Protein AF-G8X4D9-F1 (afdb_monomer)

Organism: Flavobacterium columnare (strain ATCC 49512 / CIP 103533 / TG 44/87) (NCBI:txid1041826)

Solvent-accessible surface area (backbone atoms only — not comparable to full-atom values): 33228 Å² total; per-residue (Å²): 127,80,51,79,48,55,56,50,49,41,51,56,44,56,56,68,74,47,64,90,40,30,32,43,55,50,49,54,48,53,64,65,46,49,64,56,32,54,49,46,54,51,57,42,39,74,77,38,59,77,76,52,28,43,53,50,36,52,48,52,40,48,53,45,46,64,38,46,63,86,60,85,74,56,73,72,65,49,48,58,52,31,63,73,56,76,49,58,70,64,50,66,76,74,48,87,43,83,87,39,80,55,37,66,52,29,59,40,62,56,58,81,54,71,83,59,95,54,65,64,60,54,50,50,43,48,54,54,23,43,55,50,31,45,46,49,33,50,54,60,40,47,59,51,38,54,54,36,57,75,67,42,81,88,73,90,75,93,74,85,84,78,91,76,84,84,89,76,92,74,91,43,52,58,56,55,44,44,50,62,40,41,43,90,62,49,68,82,82,38,27,32,51,54,50,48,54,55,48,55,54,25,51,60,48,37,60,49,52,51,53,56,51,49,71,75,32,72,91,58,38,51,60,52,38,51,47,57,39,51,59,56,71,70,41,75,47,46,88,78,35,48,72,78,65,38,41,70,55,32,63,72,60,70,48,57,72,65,37,56,78,71,59,63,37,73,92,39,84,51,40,74,30,35,66,39,51,44,86,81,40,64,84,97,36,73,66,26,58,47,15,48,53,51,21,51,37,46,35,35,29,47,42,33,54,53,50,52,50,50,41,51,49,40,60,69,68,40,80,90,80,80,86,86,82,94,76,92,76,92,72,87,81,76,83,75,84,55,67,41,53,52,50,33,46,47,51,41,51,50,70,71,50,44,76,81,36,24,39,53,52,48,43,57,68,37,38,53,46,27,52,56,48,26,54,51,49,53,54,52,37,55,71,73,42,56,79,88,46,38,61,60,49,49,49,51,54,49,49,57,49,62,69,32,84,25,49,80,56,61,93,67,72,55,48,73,55,35,65,72,69,68,42,88,91,50,65,86,93,33,68,88,40,66,70,60,37,49,50,36,61,41,53,58,76,48,94,81,62,52,73,71,56,31,54,53,34,44,56,52,31,49,53,51,45,42,49,49,29,20,53,56,48,49,54,48,47,55,52,48,49,60,50,47,59,58,48,51,59,58,61,70,45,76,80,57,93,80,74,69,105,59,78,50,70,53,36,48,49,52,45,42,47,76,72,42,54,56,75,30,88,87,42,52,86,51,56,59,71,57,51,14,50,56,52,20,72,72,72,77,49,62,36,70,62,38,29,56,38,57,61,55,72,74,53,54,83,94,68,62,51,71,71,58,49,53,40,49,55,53,44,52,54,56,55,63,74,73,111

Secondary structure (DSSP, 8-state):
---HHHHHHHHHHT---BTTB-HHHHHHHHHHHHHHHHHHHHHHHHTS-HHHHHHHHHHHHHHHHHHTTT----HHHHHHHHHHTT--HHHHHHS-GGGSTTHHHHT--GGGGTT-S-HHHHHHHHHHHHHHHHHHHHHHHHHHHHHHHHTS---S---PPPP---------HHHHHHHHHH-TTGGGTS-HHHHHHHHHHHHHHHHHHHHHHHHH-STTHHHHHHHHHHHHHTS-S-TT--GGGTHHHHHHHT--HHHHHTTTTTTSTTHHHHTS-GGGSPTT-HHHHHHHHHHHHHHHHHHHHHHHHHHHHHHHHS-SS----------PPPPPP-HHHHHHHHHTT-GGGGGTS-HHHIIIIIIIHHHHHHHHHHHHHHHHS-HHHHHHHHHHHHHHHHTSTTTT--TTTTHHHHHHHT-TTS-TT-TTSHHHHHHHTS-TT-TT--HHHHHHHHHHHHHHHHHHHHHHHHHHHHHHHHHHHHHHHHHHGGGS----SS--HHHHHHHHHHTTSTTSTTTTTS-HHHHHHHHHHHH---HHHHHHHHHHHT--GGG--HHHHHHHHHHHHHHHTT-

Sequence (579 aa):
MIRDILDKYCVLLKKEVFEDFSSYALLVELKHYLPSLKSEILLNCLSYENNKKEEYLKYVINEITNSTFDINYSENNLKKWLVKYDISLDKILNDHITHEAIYNKLNADYNKYDGFENGLEKQLLFNIQDEFNKYFSKIYANYVIDFCISNIPLKNSKIESLDISENNYKDTYFDKFCEIIDDYTILKKSTAIGVMVDLEDCIKRIKSETLLELQNKGDNRNDYLDYLINEIEKQDYSKNADVSYIQKWLDEYKITIEEIFNRDYRNNSIEAVIDRHYNDMDAFSPEKDKALLVQTDFYQYICKHYADELIAYFNSKKDKKQANSITKIQEPMKPFKDEYLNAFCKEISNERDIYQSTFIQCYDFGIRNFTEKLKSEINENILILPSEKISHYIDFVEDKIKETPYFSVPSNSLNKWIDKYNLQDLEFPYLGNKELKQLISMSINFHHLTEEDRELMEDIQIDFYCYAAMIEANKMIDFLQTKKSKSSIMTENSKEEESTSQLSVNQVIILLDRLGLFSSTMLENLPNTKKAKLISQIIGKNDKNIKTAIEKLELKPNEIKPNHQKDIDKIERILNNLE

Foldseek 3Di:
DDCPLLVVLLVLLLDADDQPAFLLNSLVVLVVSLVVVLLVLLVVLVVDDLVVNLVSLVVSLVSLCVSLVPLDADPVLLVVVCVVQVHDPCCSNPHDCVVGPCCCLRVPRLVVPPPDPDPPVSVVSSSNRRNSNSVSSVVSSVVSNVSSVVVRPDDDDDDDDDDDDDDDDDDALLNVLLCLQQPPCVLVPAFLLRSLVSLVVSLSRCLSVLVVVLVVDDPCNLVVLVVSLVSLVPGDFDLPLEVVLLVVVCVVQVHDPVCVNVVVCVVGPCCQQRHDRLVVDDPPDPSSVSSVSNRSSSNSHSSNVSSVVSNVSSVVSDDDDDDDDDDDDDDDDDDQDCPLLVQLLCLLQCLVCLQVAFLVCSLPVRNVVSLVVVLVSLVVRCVRDDLVCNLVVLVVSLVSLCPRPLQPPDPCLCVVVCVVQVQPPADPVSCVRPVSVPLRHDRLVPPPDDPVSSVVSSVSSSSSSSNSSNVSSVVVNVSSVVVVVVSVVVVVCPPPDDDDPDQDLLLVLLLCVVVCVCVDPVRVPDDLLVVLVVVCVVRVDDSVVNSVSNVLVVDDPVRQDPVSVVSNVVNVVVVVVVD

Nearest PDB structures (foldseek):
  5odw-assembly1_C  TM=4.490E-01  e=4.024E+00  Pseudomonas aeruginosa PAO1
  8tn1-assembly1_B  TM=3.073E-01  e=7.566E+00  synthetic construct

Radius of gyration: 34.18 Å; Cα contacts (8 Å, |Δi|>4): 487; chains: 1; bounding box: 115×63×81 Å

pLDDT: mean 79.02, std 16.39, range [23.53, 96.31]

Structure (mmCIF, N/CA/C/O backbone):
data_AF-G8X4D9-F1
#
_entry.id   AF-G8X4D9-F1
#
loop_
_atom_site.group_PDB
_atom_site.id
_atom_site.type_symbol
_atom_site.label_atom_id
_atom_site.label_alt_id
_atom_site.label_comp_id
_atom_site.label_asym_id
_atom_site.label_entity_id
_atom_site.label_seq_id
_atom_site.pdbx_PDB_ins_code
_atom_site.Cartn_x
_atom_site.Cartn_y
_atom_site.Cartn_z
_atom_site.occupancy
_atom_site.B_iso_or_equiv
_atom_site.auth_seq_id
_atom_site.auth_comp_id
_atom_site.auth_asym_id
_atom_site.auth_atom_id
_atom_site.pdbx_PDB_model_num
ATOM 1 N N . MET A 1 1 ? 13.978 -8.237 30.550 1.00 60.50 1 MET A N 1
ATOM 2 C CA . MET A 1 1 ? 14.121 -6.964 29.825 1.00 60.50 1 MET A CA 1
ATOM 3 C C . MET A 1 1 ? 15.183 -7.167 28.766 1.00 60.50 1 MET A C 1
ATOM 5 O O . MET A 1 1 ? 16.308 -7.488 29.129 1.00 60.50 1 MET A O 1
ATOM 9 N N . ILE A 1 2 ? 14.803 -7.086 27.497 1.00 63.91 2 ILE A N 1
ATOM 10 C CA . ILE A 1 2 ? 15.726 -7.088 26.356 1.00 63.91 2 ILE A CA 1
ATOM 11 C C . ILE A 1 2 ? 16.409 -5.711 26.331 1.00 63.91 2 ILE A C 1
ATOM 13 O O . ILE A 1 2 ? 15.728 -4.716 26.568 1.00 63.91 2 ILE A O 1
ATOM 17 N N . ARG A 1 3 ? 17.730 -5.644 26.143 1.00 76.31 3 ARG A N 1
ATOM 18 C CA . ARG A 1 3 ? 18.509 -4.387 26.217 1.00 76.31 3 ARG A CA 1
ATOM 19 C C . ARG A 1 3 ? 19.491 -4.182 25.065 1.00 76.31 3 ARG A C 1
ATOM 21 O O . ARG A 1 3 ? 20.276 -3.234 25.080 1.00 76.31 3 ARG A O 1
ATOM 28 N N . ASP A 1 4 ? 19.504 -5.091 24.103 1.00 76.69 4 ASP A N 1
ATOM 29 C CA . ASP A 1 4 ? 20.605 -5.200 23.151 1.00 76.69 4 ASP A CA 1
ATOM 30 C C . ASP A 1 4 ? 20.712 -3.967 22.247 1.00 76.69 4 ASP A C 1
ATOM 32 O O . ASP A 1 4 ? 21.811 -3.606 21.821 1.00 76.69 4 ASP A O 1
ATOM 36 N N . ILE A 1 5 ? 19.588 -3.307 21.966 1.00 81.94 5 ILE A N 1
ATOM 37 C CA . ILE A 1 5 ? 19.528 -2.082 21.177 1.00 81.94 5 ILE A CA 1
ATOM 38 C C . ILE A 1 5 ? 19.622 -0.844 22.065 1.00 81.94 5 ILE A C 1
ATOM 40 O O . ILE A 1 5 ? 20.334 0.084 21.691 1.00 81.94 5 ILE A O 1
ATOM 44 N N . LEU A 1 6 ? 18.977 -0.814 23.238 1.00 82.75 6 LEU A N 1
ATOM 45 C CA . LEU A 1 6 ? 19.071 0.317 24.170 1.00 82.75 6 LEU A CA 1
ATOM 46 C C . LEU A 1 6 ? 20.516 0.592 24.581 1.00 82.75 6 LEU A C 1
ATOM 48 O O . LEU A 1 6 ? 20.961 1.737 24.522 1.00 82.75 6 LEU A O 1
ATOM 52 N N . ASP A 1 7 ? 21.268 -0.448 24.933 1.00 87.75 7 ASP A N 1
ATOM 53 C CA . ASP A 1 7 ? 22.649 -0.286 25.380 1.00 87.75 7 ASP A CA 1
ATOM 54 C C . ASP A 1 7 ? 23.544 0.207 24.233 1.00 87.75 7 ASP A C 1
ATOM 56 O O . ASP A 1 7 ? 24.325 1.144 24.414 1.00 87.75 7 ASP A O 1
ATOM 60 N N . LYS A 1 8 ? 23.375 -0.342 23.021 1.00 87.75 8 LYS A N 1
ATOM 61 C CA . LYS A 1 8 ? 24.087 0.125 21.818 1.00 87.75 8 LYS A CA 1
ATOM 62 C C . LYS A 1 8 ? 23.742 1.570 21.479 1.00 87.75 8 LYS A C 1
ATOM 64 O O . LYS A 1 8 ? 24.634 2.361 21.192 1.00 87.75 8 LYS A O 1
ATOM 69 N N . TYR A 1 9 ? 22.469 1.934 21.555 1.00 91.19 9 TYR A N 1
ATOM 70 C CA . TYR A 1 9 ? 22.019 3.286 21.259 1.00 91.19 9 TYR A CA 1
ATOM 71 C C . TYR A 1 9 ? 22.571 4.296 22.270 1.00 91.19 9 TYR A C 1
ATOM 73 O O . TYR A 1 9 ? 23.070 5.345 21.879 1.00 91.19 9 TYR A O 1
ATOM 81 N N . CYS A 1 10 ? 22.585 3.959 23.562 1.00 87.88 10 CYS A N 1
ATOM 82 C CA . CYS A 1 10 ? 23.223 4.778 24.595 1.00 87.88 10 CYS A CA 1
ATOM 83 C C . CYS A 1 10 ? 24.734 4.951 24.363 1.00 87.88 10 CYS A C 1
ATOM 85 O O . CYS A 1 10 ? 25.271 6.025 24.634 1.00 87.88 10 CYS A O 1
ATOM 87 N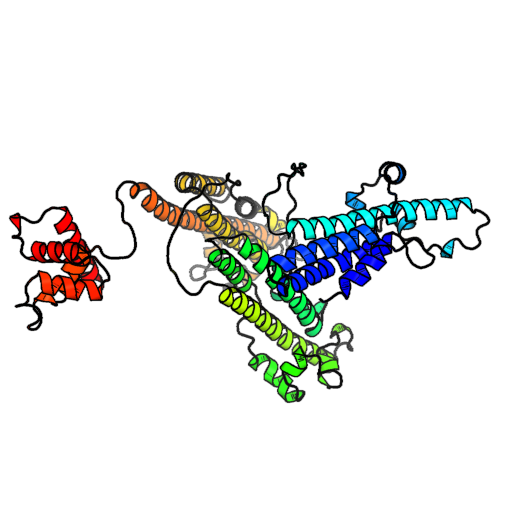 N . VAL A 1 11 ? 25.425 3.927 23.846 1.00 89.88 11 VAL A N 1
ATOM 88 C CA . VAL A 1 11 ? 26.837 4.040 23.436 1.00 89.88 11 VAL A CA 1
ATOM 89 C C . VAL A 1 11 ? 26.993 5.006 22.260 1.00 89.88 11 VAL A C 1
ATOM 91 O O . VAL A 1 11 ? 27.902 5.834 22.287 1.00 89.88 11 VAL A O 1
ATOM 94 N N . LEU A 1 12 ? 26.101 4.953 21.267 1.00 89.94 12 LEU A N 1
ATOM 95 C CA . LEU A 1 12 ? 26.119 5.875 20.126 1.00 89.94 12 LEU A CA 1
ATOM 96 C C . LEU A 1 12 ? 25.860 7.322 20.542 1.00 89.94 12 LEU A C 1
ATOM 98 O O . LEU A 1 12 ? 26.577 8.214 20.106 1.00 89.94 12 LEU A O 1
ATOM 102 N N . LEU A 1 13 ? 24.906 7.565 21.442 1.00 89.38 13 LEU A N 1
ATOM 103 C CA . LEU A 1 13 ? 24.616 8.911 21.949 1.00 89.38 13 LEU A CA 1
ATOM 104 C C . LEU A 1 13 ? 25.819 9.564 22.651 1.00 89.38 13 LEU A C 1
ATOM 106 O O . LEU A 1 13 ? 25.953 10.786 22.627 1.00 89.38 13 LEU A O 1
ATOM 110 N N . LYS A 1 14 ? 26.700 8.756 23.252 1.00 88.31 14 LYS A N 1
ATOM 111 C CA . LYS A 1 14 ? 27.938 9.198 23.919 1.00 88.31 14 LYS A CA 1
ATOM 112 C C . LYS A 1 14 ? 29.146 9.252 22.987 1.00 88.31 14 LYS A C 1
ATOM 114 O O . LYS A 1 14 ? 30.247 9.563 23.436 1.00 88.31 14 LYS A O 1
ATOM 119 N N . LYS A 1 15 ? 28.986 8.865 21.723 1.00 85.94 15 LYS A N 1
ATOM 120 C CA . LYS A 1 15 ? 30.105 8.684 20.808 1.00 85.94 15 LYS A CA 1
ATOM 121 C C . LYS A 1 15 ? 30.667 10.045 20.413 1.00 85.94 15 LYS A C 1
ATOM 123 O O . LYS A 1 15 ? 30.045 10.784 19.659 1.00 85.94 15 LYS A O 1
ATOM 128 N N . GLU A 1 16 ? 31.853 10.372 20.909 1.00 81.38 16 GLU A N 1
ATOM 129 C CA . GLU A 1 16 ? 32.563 11.577 20.475 1.00 81.38 16 GLU A CA 1
ATOM 130 C C . GLU A 1 16 ? 33.183 11.376 19.084 1.00 81.38 16 GLU A C 1
ATOM 132 O O . GLU A 1 16 ? 33.273 10.258 18.565 1.00 81.38 16 GLU A O 1
ATOM 137 N N . VAL A 1 17 ? 33.593 12.483 18.467 1.00 74.62 17 VAL A N 1
ATOM 138 C CA . VAL A 1 17 ? 34.297 12.464 17.184 1.00 74.62 17 VAL A CA 1
ATOM 139 C C . VAL A 1 17 ? 35.710 11.929 17.403 1.00 74.62 17 VAL A C 1
ATOM 141 O O . VAL A 1 17 ? 36.489 12.520 18.150 1.00 74.62 17 VAL A O 1
ATOM 144 N N . PHE A 1 18 ? 36.045 10.835 16.723 1.00 66.38 18 PHE A N 1
ATOM 145 C CA . PHE A 1 18 ? 37.364 10.203 16.775 1.00 66.38 18 PHE A CA 1
ATOM 146 C C . PHE A 1 18 ? 37.834 9.800 15.377 1.00 66.38 18 PHE A C 1
ATOM 148 O O . PHE A 1 18 ? 37.082 9.883 14.407 1.00 66.38 18 PHE A O 1
ATOM 155 N N . GLU A 1 19 ? 39.079 9.330 15.313 1.00 58.34 19 GLU A N 1
ATOM 156 C CA . GLU A 1 19 ? 39.813 8.902 14.115 1.00 58.34 19 GLU A CA 1
ATOM 157 C C . GLU A 1 19 ? 38.984 8.048 13.138 1.00 58.34 19 GLU A C 1
ATOM 159 O O . GLU A 1 19 ? 39.039 8.299 11.938 1.00 58.34 19 GLU A O 1
ATOM 164 N N . ASP A 1 20 ? 38.107 7.168 13.637 1.00 64.44 20 ASP A N 1
ATOM 165 C CA . ASP A 1 20 ? 37.333 6.232 12.804 1.00 64.44 20 ASP A CA 1
ATOM 166 C C . ASP A 1 20 ? 35.813 6.494 12.782 1.00 64.44 20 ASP A C 1
ATOM 168 O O . ASP A 1 20 ? 35.047 5.664 12.288 1.00 64.44 20 ASP A O 1
ATOM 172 N N . PHE A 1 21 ? 35.331 7.606 13.356 1.00 74.25 21 PHE A N 1
ATOM 173 C CA . PHE A 1 21 ? 33.888 7.840 13.499 1.00 74.25 21 PHE A CA 1
ATOM 174 C C . PHE A 1 21 ? 33.502 9.307 13.294 1.00 74.25 21 PHE A C 1
ATOM 176 O O . PHE A 1 21 ? 33.639 10.145 14.188 1.00 74.25 21 PHE A O 1
ATOM 183 N N . SER A 1 22 ? 32.998 9.600 12.093 1.00 85.81 22 SER A N 1
ATOM 184 C CA . SER A 1 22 ? 32.577 10.938 11.681 1.00 85.81 22 SER A CA 1
ATOM 185 C C . SER A 1 22 ? 31.175 11.283 12.196 1.00 85.81 22 SER A C 1
ATOM 187 O O . SER A 1 22 ? 30.351 10.408 12.478 1.00 85.81 22 SER A O 1
ATOM 189 N N . SER A 1 23 ? 30.849 12.573 12.267 1.00 87.62 23 SER A N 1
ATOM 190 C CA . SER A 1 23 ? 29.506 13.018 12.673 1.00 87.62 23 SER A CA 1
ATOM 191 C C . SER A 1 23 ? 28.412 12.552 11.717 1.00 87.62 23 SER A C 1
ATOM 193 O O . SER A 1 23 ? 27.280 12.330 12.140 1.00 87.62 23 SER A O 1
ATOM 195 N N . TYR A 1 24 ? 28.730 12.397 10.428 1.00 87.56 24 TYR A N 1
ATOM 196 C CA . TYR A 1 24 ? 27.785 11.841 9.464 1.00 87.56 24 TYR A CA 1
ATOM 197 C C . TYR A 1 24 ? 27.568 10.337 9.678 1.00 87.56 24 TYR A C 1
ATOM 199 O O . TYR A 1 24 ? 26.430 9.879 9.606 1.00 87.56 24 TYR A O 1
ATOM 207 N N . ALA A 1 25 ? 28.622 9.578 10.003 1.00 86.69 25 ALA A N 1
ATOM 208 C CA . ALA A 1 25 ? 28.491 8.165 10.362 1.00 86.69 25 ALA A CA 1
ATOM 209 C C . ALA A 1 25 ? 27.594 7.990 11.597 1.00 86.69 25 ALA A C 1
ATOM 211 O O . ALA A 1 25 ? 26.676 7.172 11.574 1.00 86.69 25 ALA A O 1
ATOM 212 N N . LEU A 1 26 ? 27.769 8.838 12.619 1.00 88.19 26 LEU A N 1
ATOM 213 C CA . LEU A 1 26 ? 26.878 8.857 13.777 1.00 88.19 26 LEU A CA 1
ATOM 214 C C . LEU A 1 26 ? 25.418 9.103 13.385 1.00 88.19 26 LEU A C 1
ATOM 216 O O . LEU A 1 26 ? 24.534 8.384 13.843 1.00 88.19 26 LEU A O 1
ATOM 220 N N . LEU A 1 27 ? 25.154 10.110 12.546 1.00 87.44 27 LEU A N 1
ATOM 221 C CA . LEU A 1 27 ? 23.799 10.419 12.087 1.00 87.44 27 LEU A CA 1
ATOM 222 C C . LEU A 1 27 ? 23.156 9.214 11.386 1.00 87.44 27 LEU A C 1
ATOM 224 O O . LEU A 1 27 ? 21.996 8.897 11.647 1.00 87.44 27 LEU A O 1
ATOM 228 N N . VAL A 1 28 ? 23.906 8.537 10.514 1.00 84.88 28 VAL A N 1
ATOM 229 C CA . VAL A 1 28 ? 23.440 7.339 9.800 1.00 84.88 28 VAL A CA 1
ATOM 230 C C . VAL A 1 28 ? 23.134 6.202 10.775 1.00 84.88 28 VAL A C 1
ATOM 232 O O . VAL A 1 28 ? 22.077 5.580 10.668 1.00 84.88 28 VAL A O 1
ATOM 235 N N . GLU A 1 29 ? 24.000 5.952 11.757 1.00 85.56 29 GLU A N 1
ATOM 236 C CA . GLU A 1 29 ? 23.767 4.899 12.747 1.00 85.56 29 GLU A CA 1
ATOM 237 C C . GLU A 1 29 ? 22.591 5.218 13.677 1.00 85.56 29 GLU A C 1
ATOM 239 O O . GLU A 1 29 ? 21.741 4.357 13.903 1.00 85.56 29 GLU A O 1
ATOM 244 N N . LEU A 1 30 ? 22.464 6.456 14.164 1.00 85.94 30 LEU A N 1
ATOM 245 C CA . LEU A 1 30 ? 21.318 6.872 14.980 1.00 85.94 30 LEU A CA 1
ATOM 246 C C . LEU A 1 30 ? 19.998 6.722 14.209 1.00 85.94 30 LEU A C 1
ATOM 248 O O . LEU A 1 30 ? 19.029 6.196 14.760 1.00 85.94 30 LEU A O 1
ATOM 252 N N . LYS A 1 31 ? 19.965 7.096 12.919 1.00 85.06 31 LYS A N 1
ATOM 253 C CA . LYS A 1 31 ? 18.821 6.839 12.023 1.00 85.06 31 LYS A CA 1
ATOM 254 C C . LYS A 1 31 ? 18.503 5.354 11.909 1.00 85.06 31 LYS A C 1
ATOM 256 O O . LYS A 1 31 ? 17.339 4.974 11.996 1.00 85.06 31 LYS A O 1
ATOM 261 N N . HIS A 1 32 ? 19.529 4.530 11.725 1.00 85.50 32 HIS A N 1
ATOM 262 C CA . HIS A 1 32 ? 19.382 3.092 11.550 1.00 85.50 32 HIS A CA 1
ATOM 263 C C . HIS A 1 32 ? 18.852 2.398 12.816 1.00 85.50 32 HIS A C 1
ATOM 265 O O . HIS A 1 32 ? 17.943 1.573 12.736 1.00 85.50 32 HIS A O 1
ATOM 271 N N . TYR A 1 33 ? 19.375 2.748 13.996 1.00 77.75 33 TYR A N 1
ATOM 272 C CA . TYR A 1 33 ? 19.021 2.079 15.251 1.00 77.75 33 TYR A CA 1
ATOM 273 C C . TYR A 1 33 ? 17.760 2.629 15.929 1.00 77.75 33 TYR A C 1
ATOM 275 O O . TYR A 1 33 ? 17.129 1.893 16.691 1.00 77.75 33 TYR A O 1
ATOM 283 N N . LEU A 1 34 ? 17.355 3.879 15.666 1.00 82.44 34 LEU A N 1
ATOM 284 C CA . LEU A 1 34 ? 16.193 4.502 16.317 1.00 82.44 34 LEU A CA 1
ATOM 285 C C . LEU A 1 34 ? 14.899 3.665 16.186 1.00 82.44 34 LEU A C 1
ATOM 287 O O . LEU A 1 34 ? 14.235 3.453 17.206 1.00 82.44 34 LEU A O 1
ATOM 291 N N . PRO A 1 35 ? 14.520 3.135 15.004 1.00 73.31 35 PRO A N 1
ATOM 292 C CA . PRO A 1 35 ? 13.323 2.302 14.883 1.00 73.31 35 PRO A CA 1
ATOM 293 C C . PRO A 1 35 ? 13.422 0.983 15.663 1.00 73.31 35 PRO A C 1
ATOM 295 O O . PRO A 1 35 ? 12.438 0.521 16.246 1.00 73.31 35 PRO A O 1
ATOM 298 N N . SER A 1 36 ? 14.604 0.368 15.686 1.00 72.44 36 SER A N 1
ATOM 299 C CA . SER A 1 36 ? 14.858 -0.876 16.421 1.00 72.44 36 SER A CA 1
ATOM 300 C C . SER A 1 36 ? 14.802 -0.653 17.934 1.00 72.44 36 SER A C 1
ATOM 302 O O . SER A 1 36 ? 14.239 -1.474 18.6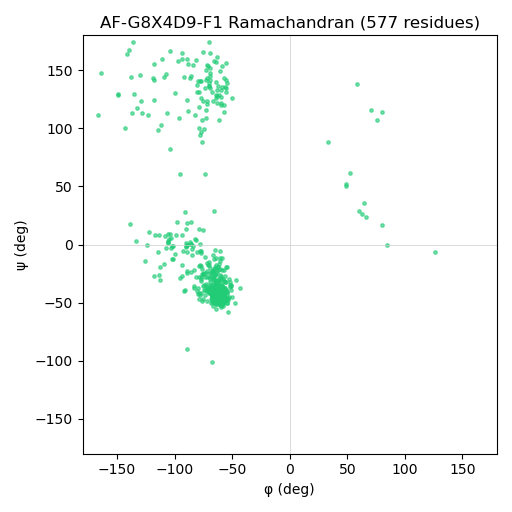55 1.00 72.44 36 SER A O 1
ATOM 304 N N . LEU A 1 37 ? 15.286 0.498 18.414 1.00 78.12 37 LEU A N 1
ATOM 305 C CA . LEU A 1 37 ? 15.193 0.878 19.822 1.00 78.12 37 LEU A CA 1
ATOM 306 C C . LEU A 1 37 ? 13.739 1.073 20.255 1.00 78.12 37 LEU A C 1
ATOM 308 O O . LEU A 1 37 ? 13.319 0.538 21.279 1.00 78.12 37 LEU A O 1
ATOM 312 N N . LYS A 1 38 ? 12.947 1.806 19.462 1.00 79.25 38 LYS A N 1
ATOM 313 C CA . LYS A 1 38 ? 11.512 1.985 19.735 1.00 79.25 38 LYS A CA 1
ATOM 314 C C . LYS A 1 38 ? 10.795 0.638 19.845 1.00 79.25 38 LYS A C 1
ATOM 316 O O . LYS A 1 38 ? 9.999 0.442 20.759 1.00 79.25 38 LYS A O 1
ATOM 321 N N . SER A 1 39 ? 11.142 -0.304 18.970 1.00 71.56 39 SER A N 1
ATOM 322 C CA . SER A 1 39 ? 10.597 -1.666 18.989 1.00 71.56 39 SER A CA 1
ATOM 323 C C . SER A 1 39 ? 10.989 -2.431 20.261 1.00 71.56 39 SER A C 1
ATOM 325 O O . SER A 1 39 ? 10.125 -3.019 20.909 1.00 71.56 39 SER A O 1
ATOM 327 N N . GLU A 1 40 ? 12.260 -2.379 20.675 1.00 78.50 40 GLU A N 1
ATOM 328 C CA . GLU A 1 40 ? 12.733 -3.001 21.923 1.00 78.50 40 GLU A CA 1
ATOM 329 C C . GLU A 1 40 ? 12.016 -2.441 23.164 1.00 78.50 40 GLU A C 1
ATOM 331 O O . GLU A 1 40 ? 11.576 -3.203 24.031 1.00 78.50 40 GLU A O 1
ATOM 336 N N . ILE A 1 41 ? 11.835 -1.118 23.230 1.00 76.75 41 ILE A N 1
ATOM 337 C CA . ILE A 1 41 ? 11.112 -0.447 24.320 1.00 76.75 41 ILE A CA 1
ATOM 338 C C . ILE A 1 41 ? 9.663 -0.948 24.393 1.00 76.75 41 ILE A C 1
ATOM 340 O O . ILE A 1 41 ? 9.179 -1.293 25.475 1.00 76.75 41 ILE A O 1
ATOM 344 N N . LEU A 1 42 ? 8.966 -1.040 23.258 1.00 77.62 42 LEU A N 1
ATOM 345 C CA . LEU A 1 42 ? 7.586 -1.530 23.219 1.00 77.62 42 LEU A CA 1
ATOM 346 C C . LEU A 1 42 ? 7.482 -3.007 23.610 1.00 77.62 42 LEU A C 1
ATOM 348 O O . LEU A 1 42 ? 6.605 -3.364 24.397 1.00 77.62 42 LEU A O 1
ATOM 352 N N . LEU A 1 43 ? 8.391 -3.858 23.129 1.00 66.94 43 LEU A N 1
ATOM 353 C CA . LEU A 1 43 ? 8.437 -5.278 23.494 1.00 66.94 43 LEU A CA 1
ATOM 354 C C . LEU A 1 43 ? 8.611 -5.471 25.003 1.00 66.94 43 LEU A C 1
ATOM 356 O O . LEU A 1 43 ? 7.907 -6.277 25.613 1.00 66.94 43 LEU A O 1
ATOM 360 N N . ASN A 1 44 ? 9.491 -4.692 25.631 1.00 69.69 44 ASN A N 1
ATOM 361 C CA . ASN A 1 44 ? 9.636 -4.710 27.082 1.00 69.69 44 ASN A CA 1
ATOM 362 C C . ASN A 1 44 ? 8.369 -4.215 27.787 1.00 69.69 44 ASN A C 1
ATOM 364 O O . ASN A 1 44 ? 7.935 -4.844 28.750 1.00 69.69 44 ASN A O 1
ATOM 368 N N . CYS A 1 45 ? 7.721 -3.157 27.289 1.00 70.31 45 CYS A N 1
ATOM 369 C CA . CYS A 1 45 ? 6.451 -2.676 27.840 1.00 70.31 45 CYS A CA 1
ATOM 370 C C . CYS A 1 45 ? 5.346 -3.744 27.814 1.00 70.31 45 CYS A C 1
ATOM 372 O O . CYS A 1 45 ? 4.557 -3.807 28.751 1.00 70.31 45 CYS A O 1
ATOM 374 N N . LEU A 1 46 ? 5.299 -4.593 26.780 1.00 61.62 46 LEU A N 1
ATOM 375 C CA . LEU A 1 46 ? 4.335 -5.699 26.675 1.00 61.62 46 LEU A CA 1
ATOM 376 C C . LEU A 1 46 ? 4.559 -6.798 27.728 1.00 61.62 46 LEU A C 1
ATOM 378 O O . LEU A 1 46 ? 3.630 -7.536 28.047 1.00 61.62 46 LEU A O 1
ATOM 382 N N . SER A 1 47 ? 5.772 -6.907 28.276 1.00 63.03 47 SER A N 1
ATOM 383 C CA . SER A 1 47 ? 6.123 -7.900 29.302 1.00 63.03 47 SER A CA 1
ATOM 384 C C . SER A 1 47 ? 5.786 -7.469 30.738 1.00 63.03 47 SER A C 1
ATOM 386 O O . SER A 1 47 ? 5.956 -8.255 31.673 1.00 63.03 47 SER A O 1
ATOM 388 N N . TYR A 1 48 ? 5.300 -6.238 30.928 1.00 59.66 48 TYR A N 1
ATOM 389 C CA . TYR A 1 48 ? 5.042 -5.638 32.236 1.00 59.66 48 TYR A CA 1
ATOM 390 C C . TYR A 1 48 ? 3.561 -5.282 32.434 1.00 59.66 48 TYR A C 1
ATOM 392 O O . TYR A 1 48 ? 2.885 -4.809 31.526 1.00 59.66 48 TYR A O 1
ATOM 400 N N . GLU A 1 49 ? 3.055 -5.457 33.659 1.00 56.31 49 GLU A N 1
ATOM 401 C CA . GLU A 1 49 ? 1.762 -4.895 34.078 1.00 56.31 49 GLU A CA 1
ATOM 402 C C . GLU A 1 49 ? 1.806 -3.350 34.065 1.00 56.31 49 GLU A C 1
ATOM 404 O O . GLU A 1 49 ? 2.877 -2.750 34.179 1.00 56.31 49 GLU A O 1
ATOM 409 N N . ASN A 1 50 ? 0.649 -2.683 33.952 1.00 57.25 50 ASN A N 1
ATOM 410 C CA . ASN A 1 50 ? 0.548 -1.228 33.715 1.00 57.25 50 ASN A CA 1
ATOM 411 C C . ASN A 1 50 ? 1.375 -0.346 34.674 1.00 57.25 50 ASN A C 1
ATOM 413 O O . ASN A 1 50 ? 1.918 0.672 34.256 1.00 57.25 50 ASN A O 1
ATOM 417 N N . ASN A 1 51 ? 1.493 -0.731 35.946 1.00 60.16 51 ASN A N 1
ATOM 418 C CA . ASN A 1 51 ? 2.306 -0.035 36.952 1.00 60.16 51 ASN A CA 1
ATOM 419 C C . ASN A 1 51 ? 3.822 -0.161 36.700 1.00 60.16 51 ASN A C 1
ATOM 421 O O . ASN A 1 51 ? 4.563 0.790 36.932 1.00 60.16 51 ASN A O 1
ATOM 425 N N . LYS A 1 52 ? 4.278 -1.306 36.188 1.00 67.62 52 LYS A N 1
ATOM 426 C CA . LYS A 1 52 ? 5.681 -1.579 35.847 1.00 67.62 52 LYS A CA 1
ATOM 427 C C . LYS A 1 52 ? 6.066 -1.050 34.460 1.00 67.62 52 LYS A C 1
ATOM 429 O O . LYS A 1 52 ? 7.239 -0.780 34.222 1.00 67.62 52 LYS A O 1
ATOM 434 N N . LYS A 1 53 ? 5.090 -0.844 33.564 1.00 74.94 53 LYS A N 1
ATOM 435 C CA . LYS A 1 53 ? 5.294 -0.181 32.262 1.00 74.94 53 LYS A CA 1
ATOM 436 C C . LYS A 1 53 ? 5.758 1.266 32.439 1.00 74.94 53 LYS A C 1
ATOM 438 O O . LYS A 1 53 ? 6.736 1.676 31.822 1.00 74.94 53 LYS A O 1
ATOM 443 N N . GLU A 1 54 ? 5.076 2.029 33.291 1.00 80.38 54 GLU A N 1
ATOM 444 C CA . GLU A 1 54 ? 5.450 3.419 33.580 1.00 80.38 54 GLU A CA 1
ATOM 445 C C . GLU A 1 54 ? 6.850 3.509 34.207 1.00 80.38 54 GLU A C 1
ATOM 447 O O . GLU A 1 54 ? 7.649 4.357 33.813 1.00 80.38 54 GLU A O 1
ATOM 452 N N . GLU A 1 55 ? 7.170 2.611 35.142 1.00 78.75 55 GLU A N 1
ATOM 453 C CA . GLU A 1 55 ? 8.494 2.530 35.768 1.00 78.75 55 GLU A CA 1
ATOM 454 C C . GLU A 1 55 ? 9.593 2.219 34.742 1.00 78.75 55 GLU A C 1
ATOM 456 O O . GLU A 1 55 ? 10.629 2.880 34.729 1.00 78.75 55 GLU A O 1
ATOM 461 N N . TYR A 1 56 ? 9.341 1.281 33.824 1.00 84.31 56 TYR A N 1
ATOM 462 C CA . TYR A 1 56 ? 10.271 0.952 32.747 1.00 84.31 56 TYR A CA 1
ATOM 463 C C . TYR A 1 56 ? 10.471 2.113 31.759 1.00 84.31 56 TYR A C 1
ATOM 465 O O . TYR A 1 56 ? 11.604 2.433 31.407 1.00 84.31 56 TYR A O 1
ATOM 473 N N . LEU A 1 57 ? 9.404 2.795 31.339 1.00 84.69 57 LEU A N 1
ATOM 474 C CA . LEU A 1 57 ? 9.524 3.950 30.442 1.00 84.69 57 LEU A CA 1
ATOM 475 C C . LEU A 1 57 ? 10.301 5.096 31.100 1.00 84.69 57 LEU A C 1
ATOM 477 O O . LEU A 1 57 ? 11.179 5.683 30.472 1.00 84.69 57 LEU A O 1
ATOM 481 N N . LYS A 1 58 ? 10.048 5.368 32.387 1.00 85.69 58 LYS A N 1
ATOM 482 C CA . LYS A 1 58 ? 10.843 6.327 33.171 1.00 85.69 58 LYS A CA 1
ATOM 483 C C . LYS A 1 58 ? 12.301 5.892 33.300 1.00 85.69 58 LYS A C 1
ATOM 485 O O . LYS A 1 58 ? 13.187 6.740 33.227 1.00 85.69 58 LYS A O 1
ATOM 490 N N . TYR A 1 59 ? 12.557 4.594 33.454 1.00 87.19 59 TYR A N 1
ATOM 491 C CA . TYR A 1 59 ? 13.908 4.043 33.460 1.00 87.19 59 TYR A CA 1
ATOM 492 C C . TYR A 1 59 ? 14.637 4.315 32.137 1.00 87.19 59 TYR A C 1
ATOM 494 O O . TYR A 1 59 ? 15.741 4.852 32.157 1.00 87.19 59 TYR A O 1
ATOM 502 N N . VAL A 1 60 ? 14.008 4.034 30.991 1.00 87.00 60 VAL A N 1
ATOM 503 C CA . VAL A 1 60 ? 14.598 4.306 29.669 1.00 87.00 60 VAL A CA 1
ATOM 504 C C . VAL A 1 60 ? 14.849 5.802 29.468 1.00 87.00 60 VAL A C 1
ATOM 506 O O . VAL A 1 60 ? 15.937 6.183 29.038 1.00 87.00 60 VAL A O 1
ATOM 509 N N . ILE A 1 61 ? 13.890 6.661 29.837 1.00 87.75 61 ILE A N 1
ATOM 510 C CA . ILE A 1 61 ? 14.064 8.123 29.801 1.00 87.75 61 ILE A CA 1
ATOM 511 C C . ILE A 1 61 ? 15.295 8.530 30.610 1.00 87.75 61 ILE A C 1
ATOM 513 O O . ILE A 1 61 ? 16.107 9.321 30.132 1.00 87.75 61 ILE A O 1
ATOM 517 N N . ASN A 1 62 ? 15.462 7.979 31.812 1.00 85.81 62 ASN A N 1
ATOM 518 C CA . ASN A 1 62 ? 16.605 8.273 32.664 1.00 85.81 62 ASN A CA 1
ATOM 519 C C . ASN A 1 62 ? 17.928 7.797 32.039 1.00 85.81 62 ASN A C 1
ATOM 521 O O . ASN A 1 62 ? 18.891 8.555 32.031 1.00 85.81 62 ASN A O 1
ATOM 525 N N . GLU A 1 63 ? 17.987 6.598 31.455 1.00 87.69 63 GLU A N 1
ATOM 526 C CA . GLU A 1 63 ? 19.193 6.084 30.778 1.00 87.69 63 GLU A CA 1
ATOM 527 C C . GLU A 1 63 ? 19.608 6.952 29.579 1.00 87.69 63 GLU A C 1
ATOM 529 O O . GLU A 1 63 ? 20.786 7.290 29.428 1.00 87.69 63 GLU A O 1
ATOM 534 N N . ILE A 1 64 ? 18.645 7.359 28.748 1.00 91.62 64 ILE A N 1
ATOM 535 C CA . ILE A 1 64 ? 18.883 8.231 27.587 1.00 91.62 64 ILE A CA 1
ATOM 536 C C . ILE A 1 64 ? 19.292 9.639 28.040 1.00 91.62 64 ILE A C 1
ATOM 538 O O . ILE A 1 64 ? 20.232 10.227 27.497 1.00 91.62 64 ILE A O 1
ATOM 542 N N . THR A 1 65 ? 18.639 10.165 29.080 1.00 87.38 65 THR A N 1
ATOM 543 C CA . THR A 1 65 ? 18.972 11.471 29.668 1.00 87.38 65 THR A CA 1
ATOM 544 C C . THR A 1 65 ? 20.382 11.459 30.249 1.00 87.38 65 THR A C 1
ATOM 546 O O . THR A 1 65 ? 21.179 12.332 29.920 1.00 87.38 65 THR A O 1
ATOM 549 N N . ASN A 1 66 ? 20.737 10.436 31.030 1.00 86.94 66 ASN A N 1
ATOM 550 C CA . ASN A 1 66 ? 22.084 10.267 31.579 1.00 86.94 66 ASN A CA 1
ATOM 551 C C . ASN A 1 66 ? 23.129 10.094 30.477 1.00 86.94 66 ASN A C 1
ATOM 553 O O . ASN A 1 66 ? 24.263 10.540 30.624 1.00 86.94 66 ASN A O 1
ATOM 557 N N . SER A 1 67 ? 22.753 9.482 29.352 1.00 85.00 67 SER A N 1
ATOM 558 C CA . SER A 1 67 ? 23.656 9.314 28.213 1.00 85.00 67 SER A CA 1
ATOM 559 C C . SER A 1 67 ? 23.944 10.601 27.450 1.00 85.00 67 SER A C 1
ATOM 561 O O . SER A 1 67 ? 24.921 10.653 26.713 1.00 85.00 67 SER A O 1
ATOM 563 N N . THR A 1 68 ? 23.141 11.643 27.656 1.00 85.00 68 THR A N 1
ATOM 564 C CA . THR A 1 68 ? 23.314 12.952 27.014 1.00 85.00 68 THR A CA 1
ATOM 565 C C . THR A 1 68 ? 23.463 14.099 28.012 1.00 85.00 68 THR A C 1
ATOM 567 O O . THR A 1 68 ? 23.412 15.264 27.617 1.00 85.00 68 THR A O 1
ATOM 570 N N . PHE A 1 69 ? 23.646 13.793 29.300 1.00 78.25 69 PHE A N 1
ATOM 571 C CA . PHE A 1 69 ? 23.668 14.785 30.376 1.00 78.25 69 PHE A CA 1
ATOM 572 C C . PHE A 1 69 ? 24.842 15.762 30.241 1.00 78.25 69 PHE A C 1
ATOM 574 O O . PHE A 1 69 ? 24.655 16.969 30.374 1.00 78.25 69 PHE A O 1
ATOM 581 N N . ASP A 1 70 ? 26.022 15.249 29.886 1.00 77.19 70 ASP A N 1
ATOM 582 C CA . ASP A 1 70 ? 27.244 16.047 29.730 1.00 77.19 70 ASP A CA 1
ATOM 583 C C . ASP A 1 70 ? 27.366 16.710 28.343 1.00 77.19 70 ASP A C 1
ATOM 585 O O . ASP A 1 70 ? 28.313 17.457 28.075 1.00 77.19 70 ASP A O 1
ATOM 589 N N . ILE A 1 71 ? 26.402 16.476 27.443 1.00 79.62 71 ILE A N 1
ATOM 590 C CA . ILE A 1 71 ? 26.399 17.072 26.104 1.00 79.62 71 ILE A CA 1
ATOM 591 C C . ILE A 1 71 ? 25.950 18.530 26.208 1.00 79.62 71 ILE A C 1
ATOM 593 O O . ILE A 1 71 ? 24.759 18.850 26.213 1.00 79.62 71 ILE A O 1
ATOM 597 N N . ASN A 1 72 ? 26.927 19.433 26.253 1.00 72.50 72 ASN A N 1
ATOM 598 C CA . ASN A 1 72 ? 26.681 20.865 26.176 1.00 72.50 72 ASN A CA 1
ATOM 599 C C . ASN A 1 72 ? 26.512 21.300 24.711 1.00 72.50 72 ASN A C 1
ATOM 601 O O . ASN A 1 72 ? 27.464 21.278 23.927 1.00 72.50 72 ASN A O 1
ATOM 605 N N . TYR A 1 73 ? 25.292 21.691 24.352 1.00 75.31 73 TYR A N 1
ATOM 606 C CA . TYR A 1 73 ? 24.891 22.054 22.997 1.00 75.31 73 TYR A CA 1
ATOM 607 C C . TYR A 1 73 ? 24.428 23.517 22.921 1.00 75.31 73 TYR A C 1
ATOM 609 O O . TYR A 1 73 ? 23.727 24.008 23.802 1.00 75.31 73 TYR A O 1
ATOM 617 N N . SER A 1 74 ? 24.784 24.203 21.830 1.00 74.06 74 SER A N 1
ATOM 618 C CA . SER A 1 74 ? 24.342 25.567 21.526 1.00 74.06 74 SER A CA 1
ATOM 619 C C . SER A 1 74 ? 23.875 25.654 20.076 1.00 74.06 74 SER A C 1
ATOM 621 O O . SER A 1 74 ? 24.677 25.505 19.151 1.00 74.06 74 SER A O 1
ATOM 623 N N . GLU A 1 75 ? 22.596 25.972 19.861 1.00 70.62 75 GLU A N 1
ATOM 624 C CA . GLU A 1 75 ? 22.051 26.223 18.517 1.00 70.62 75 GLU A CA 1
ATOM 625 C C . GLU A 1 75 ? 22.806 27.334 17.780 1.00 70.62 75 GLU A C 1
ATOM 627 O O . GLU A 1 75 ? 22.973 27.289 16.562 1.00 70.62 75 GLU A O 1
ATOM 632 N N . ASN A 1 76 ? 23.311 28.325 18.518 1.00 74.69 76 ASN A N 1
ATOM 633 C CA . ASN A 1 76 ? 24.065 29.438 17.945 1.00 74.69 76 ASN A CA 1
ATOM 634 C C . ASN A 1 76 ? 25.406 28.986 17.354 1.00 74.69 76 ASN A C 1
ATOM 636 O O . ASN A 1 76 ? 25.869 29.571 16.375 1.00 74.69 76 ASN A O 1
ATOM 640 N N . ASN A 1 77 ? 26.002 27.927 17.906 1.00 78.94 77 ASN A N 1
ATOM 641 C CA . ASN A 1 77 ? 27.232 27.358 17.369 1.00 78.94 77 ASN A CA 1
ATOM 642 C C . ASN A 1 77 ? 26.973 26.666 16.027 1.00 78.94 77 ASN A C 1
ATOM 644 O O . ASN A 1 77 ? 27.717 26.900 15.084 1.00 78.94 77 ASN A O 1
ATOM 648 N N . LEU A 1 78 ? 25.865 25.935 15.888 1.00 85.00 78 LEU A N 1
ATOM 649 C CA . LEU A 1 78 ? 25.480 25.333 14.609 1.00 85.00 78 LEU A CA 1
ATOM 650 C C . LEU A 1 78 ? 25.105 26.360 13.541 1.00 85.00 78 LEU A C 1
ATOM 652 O O . LEU A 1 78 ? 25.508 26.215 12.387 1.00 85.00 78 LEU A O 1
ATOM 656 N N . LYS A 1 79 ? 24.370 27.416 13.919 1.00 86.00 79 LYS A N 1
ATOM 657 C CA . LYS A 1 79 ? 23.905 28.459 12.985 1.00 86.00 79 LYS A CA 1
ATOM 658 C C . LYS A 1 79 ? 25.039 29.045 12.147 1.00 86.00 79 LYS A C 1
ATOM 660 O O . LYS A 1 79 ? 24.842 29.286 10.959 1.00 86.00 79 LYS A O 1
ATOM 665 N N . LYS A 1 80 ? 26.241 29.209 12.712 1.00 88.88 80 LYS A N 1
ATOM 666 C CA . LYS A 1 80 ? 27.399 29.727 11.962 1.00 88.88 80 LYS A CA 1
ATOM 667 C C . LYS A 1 80 ? 27.811 28.805 10.805 1.00 88.88 80 LYS A C 1
ATOM 669 O O . LYS A 1 80 ? 28.216 29.297 9.757 1.00 88.88 80 LYS A O 1
ATOM 674 N N . TRP A 1 81 ? 27.687 27.486 10.968 1.00 88.94 81 TRP A N 1
ATOM 675 C CA . TRP A 1 81 ? 28.018 26.512 9.927 1.00 88.94 81 TRP A CA 1
ATOM 676 C C . TRP A 1 81 ? 26.914 26.395 8.893 1.00 88.94 81 TRP A C 1
ATOM 678 O O . TRP A 1 81 ? 27.211 26.398 7.706 1.00 88.94 81 TRP A O 1
ATOM 688 N N . LEU A 1 82 ? 25.659 26.368 9.336 1.00 88.69 82 LEU A N 1
ATOM 689 C CA . LEU A 1 82 ? 24.497 26.344 8.447 1.00 88.69 82 LEU A CA 1
ATOM 690 C C . LEU A 1 82 ? 24.506 27.544 7.491 1.00 88.69 82 LEU A C 1
ATOM 692 O O . LEU A 1 82 ? 24.374 27.367 6.287 1.00 88.69 82 LEU A O 1
ATOM 696 N N . VAL A 1 83 ? 24.787 28.746 8.013 1.00 90.81 83 VAL A N 1
ATOM 697 C CA . VAL A 1 83 ? 24.950 29.964 7.199 1.00 90.81 83 VAL A CA 1
ATOM 698 C C . VAL A 1 83 ? 26.178 29.875 6.290 1.00 90.81 83 VAL A C 1
ATOM 700 O O . VAL A 1 83 ? 26.107 30.252 5.127 1.00 90.81 83 VAL A O 1
ATOM 703 N N . LYS A 1 84 ? 27.313 29.369 6.791 1.00 89.31 84 LYS A N 1
ATOM 704 C CA . LYS A 1 84 ? 28.548 29.252 5.996 1.00 89.31 84 LYS A CA 1
ATOM 705 C C . LYS A 1 84 ? 28.396 28.318 4.791 1.00 89.31 84 LYS A C 1
ATOM 707 O O . LYS A 1 84 ? 29.042 28.554 3.774 1.00 89.31 84 LYS A O 1
ATOM 712 N N . TYR A 1 85 ? 27.614 27.252 4.931 1.00 88.12 85 TYR A N 1
ATOM 713 C CA . TYR A 1 85 ? 27.423 26.229 3.901 1.00 88.12 85 TYR A CA 1
ATOM 714 C C . TYR A 1 85 ? 26.088 26.347 3.157 1.00 88.12 85 TYR A C 1
ATOM 716 O O . TYR A 1 85 ? 25.803 25.475 2.347 1.00 88.12 85 TYR A O 1
ATOM 724 N N . ASP A 1 86 ? 25.309 27.401 3.422 1.00 89.62 86 ASP A N 1
ATOM 725 C CA . ASP A 1 86 ? 23.997 27.662 2.815 1.00 89.62 86 ASP A CA 1
ATOM 726 C C . ASP A 1 86 ? 23.061 26.439 2.844 1.00 89.62 86 ASP A C 1
ATOM 728 O O . ASP A 1 86 ? 22.538 25.980 1.830 1.00 89.62 86 ASP A O 1
ATOM 732 N N . ILE A 1 87 ? 22.900 25.852 4.034 1.00 86.62 87 ILE A N 1
ATOM 733 C CA . ILE A 1 87 ? 22.144 24.611 4.223 1.00 86.62 87 ILE A CA 1
ATOM 734 C C . ILE A 1 87 ? 21.265 24.664 5.475 1.00 86.62 87 ILE A C 1
ATOM 736 O O . ILE A 1 87 ? 21.648 25.226 6.503 1.00 86.62 87 ILE A O 1
ATOM 740 N N . SER A 1 88 ? 20.078 24.056 5.404 1.00 87.62 88 SER A N 1
ATOM 741 C CA . SER A 1 88 ? 19.167 23.917 6.542 1.00 87.62 88 SER A CA 1
ATOM 742 C C . SER A 1 88 ? 19.450 22.644 7.349 1.00 87.62 88 SER A C 1
ATOM 744 O O . SER A 1 88 ? 19.969 21.654 6.834 1.00 87.62 88 SER A O 1
ATOM 746 N N . LEU A 1 89 ? 19.079 22.653 8.634 1.00 83.81 89 LEU A N 1
ATOM 747 C CA . LEU A 1 89 ? 19.151 21.449 9.472 1.00 83.81 89 LEU A CA 1
ATOM 748 C C . LEU A 1 89 ? 18.231 20.343 8.971 1.00 83.81 89 LEU A C 1
ATOM 750 O O . LEU A 1 89 ? 18.624 19.183 8.990 1.00 83.81 89 LEU A O 1
ATOM 754 N N . ASP A 1 90 ? 17.044 20.715 8.499 1.00 81.56 90 ASP A N 1
ATOM 755 C CA . ASP A 1 90 ? 16.060 19.785 7.952 1.00 81.56 90 ASP A CA 1
ATOM 756 C C . ASP A 1 90 ? 16.645 18.975 6.789 1.00 81.56 90 ASP A C 1
ATOM 758 O O . ASP A 1 90 ? 16.635 17.748 6.819 1.00 81.56 90 ASP A O 1
ATOM 762 N N . LYS A 1 91 ? 17.323 19.651 5.856 1.00 82.12 91 LYS A N 1
ATOM 763 C CA . LYS A 1 91 ? 18.019 19.011 4.736 1.00 82.12 91 LYS A CA 1
ATOM 764 C C . LYS A 1 91 ? 19.124 18.053 5.197 1.00 82.12 91 LYS A C 1
ATOM 766 O O . LYS A 1 91 ? 19.294 16.986 4.626 1.00 82.12 91 LYS A O 1
ATOM 771 N N . ILE A 1 92 ? 19.859 18.382 6.262 1.00 84.44 92 ILE A N 1
ATOM 772 C CA . ILE A 1 92 ? 20.883 17.484 6.835 1.00 84.44 92 ILE A CA 1
ATOM 773 C C . ILE A 1 92 ? 20.249 16.259 7.506 1.00 84.44 92 ILE A C 1
ATOM 775 O O . ILE A 1 92 ? 20.771 15.148 7.400 1.00 84.44 92 ILE A O 1
ATOM 779 N N . LEU A 1 93 ? 19.141 16.458 8.218 1.00 81.75 93 LEU A N 1
ATOM 780 C CA . LEU A 1 93 ? 18.465 15.406 8.968 1.00 81.75 93 LEU A CA 1
ATOM 781 C C . LEU A 1 93 ? 17.617 14.498 8.082 1.00 81.75 93 LEU A C 1
ATOM 783 O O . LEU A 1 93 ? 17.487 13.328 8.427 1.00 81.75 93 LEU A O 1
ATOM 787 N N . ASN A 1 94 ? 17.095 14.971 6.954 1.00 75.50 94 ASN A N 1
ATOM 788 C CA . ASN A 1 94 ? 16.101 14.237 6.171 1.00 75.50 94 ASN A CA 1
ATOM 789 C C . ASN A 1 94 ? 16.572 13.868 4.755 1.00 75.50 94 ASN A C 1
ATOM 791 O O . ASN A 1 94 ? 16.190 12.803 4.276 1.00 75.50 94 ASN A O 1
ATOM 795 N N . ASP A 1 95 ? 17.492 14.626 4.146 1.00 73.12 95 ASP A N 1
ATOM 796 C CA . ASP A 1 95 ? 17.908 14.400 2.754 1.00 73.12 95 ASP A CA 1
ATOM 797 C C . ASP A 1 95 ? 19.285 13.723 2.617 1.00 73.12 95 ASP A C 1
ATOM 799 O O . ASP A 1 95 ? 20.109 13.661 3.538 1.00 73.12 95 ASP A O 1
ATOM 803 N N . HIS A 1 96 ? 19.576 13.248 1.401 1.00 72.50 96 HIS A N 1
ATOM 804 C CA . HIS A 1 96 ? 20.911 12.812 0.996 1.00 72.50 96 HIS A CA 1
ATOM 805 C C . HIS A 1 96 ? 21.810 14.015 0.679 1.00 72.50 96 HIS A C 1
ATOM 807 O O . HIS A 1 96 ? 21.870 14.500 -0.448 1.00 72.50 96 HIS A O 1
ATOM 813 N N . ILE A 1 97 ? 22.578 14.469 1.670 1.00 81.12 97 ILE A N 1
ATOM 814 C CA . ILE A 1 97 ? 23.468 15.634 1.525 1.00 81.12 97 ILE A CA 1
ATOM 815 C C . ILE A 1 97 ? 24.791 15.349 0.795 1.00 81.12 97 ILE A C 1
ATOM 817 O O . ILE A 1 97 ? 25.693 16.178 0.836 1.00 81.12 97 ILE A O 1
ATOM 821 N N . THR A 1 98 ? 24.957 14.209 0.118 1.00 76.12 98 THR A N 1
ATOM 822 C CA . THR A 1 98 ? 26.240 13.787 -0.491 1.00 76.12 98 THR A CA 1
ATOM 823 C C . THR A 1 98 ? 26.802 14.768 -1.524 1.00 76.12 98 THR A C 1
ATOM 825 O O . THR A 1 98 ? 28.003 14.764 -1.784 1.00 76.12 98 THR A O 1
ATOM 828 N N . HIS A 1 99 ? 25.950 15.618 -2.102 1.00 76.44 99 HIS A N 1
ATOM 829 C CA . HIS A 1 99 ? 26.331 16.663 -3.057 1.00 76.44 99 HIS A CA 1
ATOM 830 C C . HIS A 1 99 ? 26.601 18.030 -2.405 1.00 76.44 99 HIS A C 1
ATOM 832 O O . HIS A 1 99 ? 27.050 18.954 -3.080 1.00 76.44 99 HIS A O 1
ATOM 838 N N . GLU A 1 100 ? 26.361 18.164 -1.101 1.00 84.38 100 GLU A N 1
ATOM 839 C CA . GLU A 1 100 ? 26.495 19.417 -0.365 1.00 84.38 100 GLU A CA 1
ATOM 840 C C . GLU A 1 100 ? 27.925 19.630 0.136 1.00 84.38 100 GLU A C 1
ATOM 842 O O . GLU A 1 100 ? 28.601 18.713 0.608 1.00 84.38 100 GLU A O 1
ATOM 847 N N . ALA A 1 101 ? 28.389 20.880 0.124 1.00 84.25 101 ALA A N 1
ATOM 848 C CA . ALA A 1 101 ? 29.746 21.215 0.561 1.00 84.25 101 ALA A CA 1
ATOM 849 C C . ALA A 1 101 ? 30.025 20.829 2.029 1.00 84.25 101 ALA A C 1
ATOM 851 O O . ALA A 1 101 ? 31.165 20.512 2.384 1.00 84.25 101 ALA A O 1
ATOM 852 N N . ILE A 1 102 ? 28.991 20.824 2.878 1.00 86.94 102 ILE A N 1
ATOM 853 C CA . ILE A 1 102 ? 29.103 20.447 4.291 1.00 86.94 102 ILE A CA 1
ATOM 854 C C . ILE A 1 102 ? 29.313 18.941 4.491 1.00 86.94 102 ILE A C 1
ATOM 856 O O . ILE A 1 102 ? 29.965 18.547 5.457 1.00 86.94 102 ILE A O 1
ATOM 860 N N . TYR A 1 103 ? 28.835 18.092 3.573 1.00 87.25 103 TYR A N 1
ATOM 861 C CA . TYR A 1 103 ? 28.974 16.637 3.683 1.00 87.25 103 TYR A CA 1
ATOM 862 C C . TYR A 1 103 ? 30.437 16.214 3.727 1.00 87.25 103 TYR A C 1
ATOM 864 O O . TYR A 1 103 ? 30.831 15.437 4.591 1.00 87.25 103 TYR A O 1
ATOM 872 N N . ASN A 1 104 ? 31.276 16.828 2.891 1.00 84.31 104 ASN A N 1
ATOM 873 C CA . ASN A 1 104 ? 32.718 16.585 2.901 1.00 84.31 104 ASN A CA 1
ATOM 874 C C . ASN A 1 104 ? 33.379 16.942 4.239 1.00 84.31 104 ASN A C 1
ATOM 876 O O . ASN A 1 104 ? 34.473 16.466 4.514 1.00 84.31 104 ASN A O 1
ATOM 880 N N . LYS A 1 105 ? 32.756 17.790 5.069 1.00 87.06 105 LYS A N 1
ATOM 881 C CA . LYS A 1 105 ? 33.234 18.097 6.424 1.00 87.06 105 LYS A CA 1
ATOM 882 C C . LYS A 1 105 ? 32.642 17.161 7.468 1.00 87.06 105 LYS A C 1
ATOM 884 O O . LYS A 1 105 ? 33.376 16.734 8.348 1.00 87.06 105 LYS A O 1
ATOM 889 N N . LEU A 1 106 ? 31.365 16.802 7.361 1.00 87.88 106 LEU A N 1
ATOM 890 C CA . LEU A 1 106 ? 30.707 15.894 8.308 1.00 87.88 106 LEU A CA 1
ATOM 891 C C . LEU A 1 106 ? 31.124 14.432 8.140 1.00 87.88 106 LEU A C 1
ATOM 893 O O . LEU A 1 106 ? 31.092 13.693 9.117 1.00 87.88 106 LEU A O 1
ATOM 897 N N . ASN A 1 107 ? 31.507 14.031 6.927 1.00 87.56 107 ASN A N 1
ATOM 898 C CA . ASN A 1 107 ? 31.930 12.675 6.582 1.00 87.56 107 ASN A CA 1
ATOM 899 C C . ASN A 1 107 ? 33.450 12.550 6.367 1.00 87.56 107 ASN A C 1
ATOM 901 O O . ASN A 1 107 ? 33.932 11.532 5.874 1.00 87.56 107 ASN A O 1
ATOM 905 N N . ALA A 1 108 ? 34.218 13.596 6.682 1.00 80.88 108 ALA A N 1
ATOM 906 C CA . ALA A 1 108 ? 35.668 13.529 6.579 1.00 80.88 108 ALA A CA 1
ATOM 907 C C . ALA A 1 108 ? 36.250 12.597 7.644 1.00 80.88 108 ALA A C 1
ATOM 909 O O . ALA A 1 108 ? 35.915 12.695 8.824 1.00 80.88 108 ALA A O 1
ATOM 910 N N . ASP A 1 109 ? 37.172 11.755 7.189 1.00 75.38 109 ASP A N 1
ATOM 911 C CA . ASP A 1 109 ? 38.056 10.955 8.025 1.00 75.38 109 ASP A CA 1
ATOM 912 C C . ASP A 1 109 ? 39.104 11.869 8.673 1.00 75.38 109 ASP A C 1
ATOM 914 O O . ASP A 1 109 ? 39.827 12.605 7.989 1.00 75.38 109 ASP A O 1
ATOM 918 N N . TYR A 1 110 ? 39.153 11.834 10.001 1.00 65.31 110 TYR A N 1
ATOM 919 C CA . TYR A 1 110 ? 40.026 12.670 10.810 1.00 65.31 110 TYR A CA 1
ATOM 920 C C . TYR A 1 110 ? 41.513 12.317 10.608 1.00 65.31 110 TYR A C 1
ATOM 922 O O . TYR A 1 110 ? 42.362 13.212 10.662 1.00 65.31 110 TYR A O 1
ATOM 930 N N . ASN A 1 111 ? 41.827 11.061 10.256 1.00 64.25 111 ASN A N 1
ATOM 931 C CA . ASN A 1 111 ? 43.189 10.569 10.009 1.00 64.25 111 ASN A CA 1
ATOM 932 C C . ASN A 1 111 ? 43.831 11.168 8.753 1.00 64.25 111 ASN A C 1
ATOM 934 O O . ASN A 1 111 ? 45.053 11.277 8.659 1.00 64.25 111 ASN A O 1
ATOM 938 N N . LYS A 1 112 ? 43.029 11.626 7.783 1.00 60.41 112 LYS A N 1
ATOM 939 C CA . LYS A 1 112 ? 43.545 12.258 6.552 1.00 60.41 112 LYS A CA 1
ATOM 940 C C . LYS A 1 112 ? 44.236 13.601 6.794 1.00 60.41 112 LYS A C 1
ATOM 942 O O . LYS A 1 112 ? 44.845 14.141 5.872 1.00 60.41 112 LYS A O 1
ATOM 947 N N . TYR A 1 113 ? 44.133 14.136 8.008 1.00 60.03 113 TYR A N 1
ATOM 948 C CA . TYR A 1 113 ? 44.749 15.394 8.415 1.00 60.03 113 TYR A CA 1
ATOM 949 C C . TYR A 1 113 ? 45.976 15.204 9.321 1.00 60.03 113 TYR A C 1
ATOM 951 O O . TYR A 1 113 ? 46.580 16.198 9.733 1.00 60.03 113 TYR A O 1
ATOM 959 N N . ASP A 1 114 ? 46.389 13.959 9.592 1.00 52.53 114 ASP A N 1
ATOM 960 C CA . ASP A 1 114 ? 47.665 13.672 10.247 1.00 52.53 114 ASP A CA 1
ATOM 961 C C . ASP A 1 114 ? 48.822 13.848 9.260 1.00 52.53 114 ASP A C 1
ATOM 963 O O . ASP A 1 114 ? 49.023 13.064 8.336 1.00 52.53 114 ASP A O 1
ATOM 967 N N . GLY A 1 115 ? 49.572 14.936 9.447 1.00 53.50 115 GLY A N 1
ATOM 968 C CA . GLY A 1 115 ? 50.740 15.283 8.632 1.00 53.50 115 GLY A CA 1
ATOM 969 C C . GLY A 1 115 ? 50.710 16.682 8.014 1.00 53.50 115 GLY A C 1
ATOM 970 O O . GLY A 1 115 ? 51.718 17.107 7.457 1.00 53.50 115 GLY A O 1
ATOM 971 N N . PHE A 1 116 ? 49.608 17.433 8.129 1.00 48.22 116 PHE A N 1
ATOM 972 C CA . PHE A 1 116 ? 49.596 18.839 7.718 1.00 48.22 116 PHE A CA 1
ATOM 973 C C . PHE A 1 116 ? 50.209 19.731 8.805 1.00 48.22 116 PHE A C 1
ATOM 975 O O . PHE A 1 116 ? 49.791 19.697 9.960 1.00 48.22 116 PHE A O 1
ATOM 982 N N . GLU A 1 117 ? 51.136 20.612 8.418 1.00 51.31 117 GLU A N 1
ATOM 983 C CA . GLU A 1 117 ? 51.702 21.674 9.271 1.00 51.31 117 GLU A CA 1
ATOM 984 C C . GLU A 1 117 ? 50.642 22.684 9.786 1.00 51.31 117 GLU A C 1
ATOM 986 O O . GLU A 1 117 ? 50.941 23.535 10.622 1.00 51.31 117 GLU A O 1
ATOM 991 N N . ASN A 1 118 ? 49.380 22.577 9.345 1.00 55.25 118 ASN A N 1
ATOM 992 C CA . ASN A 1 118 ? 48.277 23.470 9.702 1.00 55.25 118 ASN A CA 1
ATOM 993 C C . ASN A 1 118 ? 47.314 22.847 10.727 1.00 55.25 118 ASN A C 1
ATOM 995 O O . ASN A 1 118 ? 46.210 22.414 10.389 1.00 55.25 118 ASN A O 1
ATOM 999 N N . GLY A 1 119 ? 47.668 22.909 12.015 1.00 63.94 119 GLY A N 1
ATOM 1000 C CA . GLY A 1 119 ? 46.776 22.522 13.124 1.00 63.94 119 GLY A CA 1
ATOM 1001 C C . GLY A 1 119 ? 45.416 23.247 13.144 1.00 63.94 119 GLY A C 1
ATOM 1002 O O . GLY A 1 119 ? 44.454 22.744 13.721 1.00 63.94 119 GLY A O 1
ATOM 1003 N N . LEU A 1 120 ? 45.300 24.389 12.455 1.00 70.50 120 LEU A N 1
ATOM 1004 C CA . LEU A 1 120 ? 44.064 25.169 12.323 1.00 70.50 120 LEU A CA 1
ATOM 1005 C C . LEU A 1 120 ? 42.967 24.456 11.516 1.00 70.50 120 LEU A C 1
ATOM 1007 O O . LEU A 1 120 ? 41.797 24.550 11.879 1.00 70.50 120 LEU A O 1
ATOM 1011 N N . GLU A 1 121 ? 43.305 23.738 10.439 1.00 73.88 121 GLU A N 1
ATOM 1012 C CA . GLU A 1 121 ? 42.298 23.039 9.621 1.00 73.88 121 GLU A CA 1
ATOM 1013 C C . GLU A 1 121 ? 41.764 21.793 10.325 1.00 73.88 121 GLU A C 1
ATOM 1015 O O . GLU A 1 121 ? 40.556 21.546 10.305 1.00 73.88 121 GLU A O 1
ATOM 1020 N N . LYS A 1 122 ? 42.649 21.063 11.013 1.00 75.69 122 LYS A N 1
ATOM 1021 C CA . LYS A 1 122 ? 42.280 19.921 11.856 1.00 75.69 122 LYS A CA 1
ATOM 1022 C C . LYS A 1 122 ? 41.364 20.361 12.999 1.00 75.69 122 LYS A C 1
ATOM 1024 O O . LYS A 1 122 ? 40.321 19.754 13.224 1.00 75.69 122 LYS A O 1
ATOM 1029 N N . GLN A 1 123 ? 41.693 21.476 13.656 1.00 80.19 123 GLN A N 1
ATOM 1030 C CA . GLN A 1 123 ? 40.857 22.056 14.707 1.00 80.19 123 GLN A CA 1
ATOM 1031 C C . GLN A 1 123 ? 39.502 22.541 14.172 1.00 80.19 123 GLN A C 1
ATOM 1033 O O . GLN A 1 123 ? 38.474 22.336 14.812 1.00 80.19 123 GLN A O 1
ATOM 1038 N N . LEU A 1 124 ? 39.471 23.158 12.988 1.00 83.06 124 LEU A N 1
ATOM 1039 C CA . LEU A 1 124 ? 38.228 23.584 12.348 1.00 83.06 124 LEU A CA 1
ATOM 1040 C C . LEU A 1 124 ? 37.322 22.392 12.016 1.00 83.06 124 LEU A C 1
ATOM 1042 O O . LEU A 1 124 ? 36.116 22.462 12.245 1.00 83.06 124 LEU A O 1
ATOM 1046 N N . LEU A 1 125 ? 37.899 21.313 11.482 1.00 84.25 125 LEU A N 1
ATOM 1047 C CA . LEU A 1 125 ? 37.170 20.091 11.168 1.00 84.25 125 LEU A CA 1
ATOM 1048 C C . LEU A 1 125 ? 36.597 19.447 12.430 1.00 84.25 125 LEU A C 1
ATOM 1050 O O . LEU A 1 125 ? 35.406 19.141 12.452 1.00 84.25 125 LEU A O 1
ATOM 1054 N N . PHE A 1 126 ? 37.422 19.316 13.474 1.00 84.75 126 PHE A N 1
ATOM 1055 C CA . PHE A 1 126 ? 36.988 18.829 14.780 1.00 84.75 126 PHE A CA 1
ATOM 1056 C C . PHE A 1 126 ? 35.807 19.647 15.299 1.00 84.75 126 PHE A C 1
ATOM 1058 O O . PHE A 1 126 ? 34.779 19.079 15.630 1.00 84.75 126 PHE A O 1
ATOM 1065 N N . ASN A 1 127 ? 35.906 20.980 15.290 1.00 86.69 127 ASN A N 1
ATOM 1066 C CA . ASN A 1 127 ? 34.849 21.854 15.801 1.00 86.69 127 ASN A CA 1
ATOM 1067 C C . ASN A 1 127 ? 33.527 21.706 15.033 1.00 86.69 127 ASN A C 1
ATOM 1069 O O . ASN A 1 127 ? 32.464 21.703 15.647 1.00 86.69 127 ASN A O 1
ATOM 1073 N N . ILE A 1 128 ? 33.572 21.601 13.699 1.00 88.88 128 ILE A N 1
ATOM 1074 C CA . ILE A 1 128 ? 32.361 21.376 12.893 1.00 88.88 128 ILE A CA 1
ATOM 1075 C C . ILE A 1 128 ? 31.753 20.021 13.257 1.00 88.88 128 ILE A C 1
ATOM 1077 O O . ILE A 1 128 ? 30.566 19.939 13.560 1.00 88.88 128 ILE A O 1
ATOM 1081 N N . GLN A 1 129 ? 32.563 18.963 13.238 1.00 88.00 129 GLN A N 1
ATOM 1082 C CA . GLN A 1 129 ? 32.085 17.616 13.511 1.00 88.00 129 GLN A CA 1
ATOM 1083 C C . GLN A 1 129 ? 31.546 17.482 14.944 1.00 88.00 129 GLN A C 1
ATOM 1085 O O . GLN A 1 129 ? 30.442 16.975 15.125 1.00 88.00 129 GLN A O 1
ATOM 1090 N N . ASP A 1 130 ? 32.258 17.988 15.945 1.00 87.88 130 ASP A N 1
ATOM 1091 C CA . ASP A 1 130 ? 31.868 17.950 17.357 1.00 87.88 130 ASP A CA 1
ATOM 1092 C C . ASP A 1 130 ? 30.535 18.673 17.600 1.00 87.88 130 ASP A C 1
ATOM 1094 O O . ASP A 1 130 ? 29.632 18.124 18.230 1.00 87.88 130 ASP A O 1
ATOM 1098 N N . GLU A 1 131 ? 30.348 19.869 17.034 1.00 89.50 131 GLU A N 1
ATOM 1099 C CA . GLU A 1 131 ? 29.105 20.632 17.200 1.00 89.50 131 GLU A CA 1
ATOM 1100 C C . GLU A 1 131 ? 27.891 19.934 16.563 1.00 89.50 131 GLU A C 1
ATOM 1102 O O . GLU A 1 131 ? 26.813 19.905 17.165 1.00 89.50 131 GLU A O 1
ATOM 1107 N N . PHE A 1 132 ? 28.055 19.334 15.378 1.00 90.50 132 PHE A N 1
ATOM 1108 C CA . PHE A 1 132 ? 26.998 18.542 14.738 1.00 90.50 132 PHE A CA 1
ATOM 1109 C C . PHE A 1 132 ? 26.747 17.214 15.454 1.00 90.50 132 PHE A C 1
ATOM 1111 O O . PHE A 1 132 ? 25.596 16.819 15.607 1.00 90.50 132 PHE A O 1
ATOM 1118 N N . ASN A 1 133 ? 27.796 16.549 15.933 1.00 90.31 133 ASN A N 1
ATOM 1119 C CA . ASN A 1 133 ? 27.695 15.301 16.681 1.00 90.31 133 ASN A CA 1
ATOM 1120 C C . ASN A 1 133 ? 26.863 15.514 17.961 1.00 90.31 133 ASN A C 1
ATOM 1122 O O . ASN A 1 133 ? 25.826 14.875 18.146 1.00 90.31 133 ASN A O 1
ATOM 1126 N N . LYS A 1 134 ? 27.221 16.520 18.769 1.00 89.19 134 LYS A N 1
ATOM 1127 C CA . LYS A 1 134 ? 26.467 16.911 19.973 1.00 89.19 134 LYS A CA 1
ATOM 1128 C C . LYS A 1 134 ? 24.998 17.195 19.674 1.00 89.19 134 LYS A C 1
ATOM 1130 O O . LYS A 1 134 ? 24.120 16.797 20.440 1.00 89.19 134 LYS A O 1
ATOM 1135 N N . TYR A 1 135 ? 24.722 17.866 18.558 1.00 89.94 135 TYR A N 1
ATOM 1136 C CA . TYR A 1 135 ? 23.355 18.129 18.125 1.00 89.94 135 TYR A CA 1
ATOM 1137 C C . TYR A 1 135 ? 22.592 16.861 17.748 1.00 89.94 135 TYR A C 1
ATOM 1139 O O . TYR A 1 135 ? 21.481 16.663 18.238 1.00 89.94 135 TYR A O 1
ATOM 1147 N N . PHE A 1 136 ? 23.178 15.996 16.916 1.00 91.00 136 PHE A N 1
ATOM 1148 C CA . PHE A 1 136 ? 22.548 14.744 16.506 1.00 91.00 136 PHE A CA 1
ATOM 1149 C C . PHE A 1 136 ? 22.237 13.878 17.721 1.00 91.00 136 PHE A C 1
ATOM 1151 O O . PHE A 1 136 ? 21.085 13.491 17.898 1.00 91.00 136 PHE A O 1
ATOM 1158 N N . SER A 1 137 ? 23.200 13.682 18.623 1.00 90.38 137 SER A N 1
ATOM 1159 C CA . SER A 1 137 ? 22.970 12.952 19.870 1.00 90.38 137 SER A CA 1
ATOM 1160 C C . SER A 1 137 ? 21.835 13.561 20.694 1.00 90.38 137 SER A C 1
ATOM 1162 O O . SER A 1 137 ? 20.986 12.834 21.205 1.00 90.38 137 SER A O 1
ATOM 1164 N N . LYS A 1 138 ? 21.738 14.894 20.788 1.00 88.06 138 LYS A N 1
ATOM 1165 C CA . LYS A 1 138 ? 20.664 15.533 21.561 1.00 88.06 138 LYS A CA 1
ATOM 1166 C C . LYS A 1 138 ? 19.282 15.352 20.931 1.00 88.06 138 LYS A C 1
ATOM 1168 O O . LYS A 1 138 ? 18.341 14.982 21.628 1.00 88.06 138 LYS A O 1
ATOM 1173 N N . ILE A 1 139 ? 19.158 15.586 19.627 1.00 88.75 139 ILE A N 1
ATOM 1174 C CA . ILE A 1 139 ? 17.892 15.438 18.897 1.00 88.75 139 ILE A CA 1
ATOM 1175 C C . ILE A 1 139 ? 17.411 13.987 18.928 1.00 88.75 139 ILE A C 1
ATOM 1177 O O . ILE A 1 139 ? 16.257 13.719 19.257 1.00 88.75 139 ILE A O 1
ATOM 1181 N N . TYR A 1 140 ? 18.304 13.037 18.657 1.00 91.38 140 TYR A N 1
ATOM 1182 C CA . TYR A 1 140 ? 17.960 11.619 18.628 1.00 91.38 140 TYR A CA 1
ATOM 1183 C C . TYR A 1 140 ? 17.711 11.028 20.019 1.00 91.38 140 TYR A C 1
ATOM 1185 O O . TYR A 1 140 ? 16.959 10.059 20.131 1.00 91.38 140 TYR A O 1
ATOM 1193 N N . ALA A 1 141 ? 18.275 11.612 21.080 1.00 89.50 141 ALA A N 1
ATOM 1194 C CA . ALA A 1 141 ? 17.866 11.323 22.451 1.00 89.50 141 ALA A CA 1
ATOM 1195 C C . ALA A 1 141 ? 16.446 11.836 22.732 1.00 89.50 141 ALA A C 1
ATOM 1197 O O . ALA A 1 141 ? 15.621 11.080 23.247 1.00 89.50 141 ALA A O 1
ATOM 1198 N N . ASN A 1 142 ? 16.128 13.074 22.334 1.00 87.25 142 ASN A N 1
ATOM 1199 C CA . ASN A 1 142 ? 14.787 13.642 22.503 1.00 87.25 142 ASN A CA 1
ATOM 1200 C C . ASN A 1 142 ? 13.724 12.811 21.772 1.00 87.25 142 ASN A C 1
ATOM 1202 O O . ASN A 1 142 ? 12.708 12.480 22.367 1.00 87.25 142 ASN A O 1
ATOM 1206 N N . TYR A 1 143 ? 13.997 12.340 20.550 1.00 88.69 143 TYR A N 1
ATOM 1207 C CA . TYR A 1 143 ? 13.078 11.449 19.829 1.00 88.69 143 TYR A CA 1
ATOM 1208 C C . TYR A 1 143 ? 12.737 10.154 20.577 1.00 88.69 143 TYR A C 1
ATOM 1210 O O . TYR A 1 143 ? 11.641 9.617 20.400 1.00 88.69 143 TYR A O 1
ATOM 1218 N N . VAL A 1 144 ? 13.658 9.629 21.389 1.00 87.00 144 VAL A N 1
ATOM 1219 C CA . VAL A 1 144 ? 13.409 8.452 22.235 1.00 87.00 144 VAL A CA 1
ATOM 1220 C C . VAL A 1 144 ? 12.669 8.848 23.510 1.00 87.00 144 VAL A C 1
ATOM 1222 O O . VAL A 1 144 ? 11.756 8.137 23.927 1.00 87.00 144 VAL A O 1
ATOM 1225 N N . ILE A 1 145 ? 13.027 9.979 24.119 1.00 85.38 145 ILE A N 1
ATOM 1226 C CA . ILE A 1 145 ? 12.364 10.499 25.320 1.00 85.38 145 ILE A CA 1
ATOM 1227 C C . ILE A 1 145 ? 10.894 10.814 25.026 1.00 85.38 145 ILE A C 1
ATOM 1229 O O . ILE A 1 145 ? 10.023 10.298 25.722 1.00 85.38 145 ILE A O 1
ATOM 1233 N N . ASP A 1 146 ? 10.604 11.564 23.964 1.00 84.75 146 ASP A N 1
ATOM 1234 C CA . ASP A 1 146 ? 9.244 11.916 23.536 1.00 84.75 146 ASP A CA 1
ATOM 1235 C C . ASP A 1 146 ? 8.424 10.662 23.220 1.00 84.75 146 ASP A C 1
ATOM 1237 O O . ASP A 1 146 ? 7.247 10.540 23.576 1.00 84.75 146 ASP A O 1
ATOM 1241 N N . PHE A 1 147 ? 9.072 9.671 22.606 1.00 83.88 147 PHE A N 1
ATOM 1242 C CA . PHE A 1 147 ? 8.472 8.367 22.375 1.00 83.88 147 PHE A CA 1
ATOM 1243 C C . PHE A 1 147 ? 8.131 7.646 23.687 1.00 83.88 147 PHE A C 1
ATOM 1245 O O . PHE A 1 147 ? 7.043 7.093 23.819 1.00 83.88 147 PHE A O 1
ATOM 1252 N N . CYS A 1 148 ? 9.010 7.671 24.688 1.00 81.06 148 CYS A N 1
ATOM 1253 C CA . CYS A 1 148 ? 8.715 7.064 25.984 1.00 81.06 148 CYS A CA 1
ATOM 1254 C C . CYS A 1 148 ? 7.601 7.816 26.724 1.00 81.06 148 CYS A C 1
ATOM 1256 O O . CYS A 1 148 ? 6.698 7.176 27.258 1.00 81.06 148 CYS A O 1
ATOM 1258 N N . ILE A 1 149 ? 7.629 9.154 26.721 1.00 81.31 149 ILE A N 1
ATOM 1259 C CA . ILE A 1 149 ? 6.628 10.012 27.375 1.00 81.31 149 ILE A CA 1
ATOM 1260 C C . ILE A 1 149 ? 5.240 9.778 26.780 1.00 81.31 149 ILE A C 1
ATOM 1262 O O . ILE A 1 149 ? 4.295 9.536 27.528 1.00 81.31 149 ILE A O 1
ATOM 1266 N N . SER A 1 150 ? 5.121 9.777 25.449 1.00 80.69 150 SER A N 1
ATOM 1267 C CA . SER A 1 150 ? 3.851 9.512 24.751 1.00 80.69 150 SER A CA 1
ATOM 1268 C C . SER A 1 150 ? 3.271 8.120 25.034 1.00 80.69 150 SER A C 1
ATOM 1270 O O . SER A 1 150 ? 2.083 7.895 24.817 1.00 80.69 150 SER A O 1
ATOM 1272 N N . ASN A 1 151 ? 4.080 7.196 25.562 1.00 75.00 151 ASN A N 1
ATOM 1273 C CA . ASN A 1 151 ? 3.674 5.837 25.915 1.00 75.00 151 ASN A CA 1
ATOM 1274 C C . ASN A 1 151 ? 3.419 5.621 27.420 1.00 75.00 151 ASN A C 1
ATOM 1276 O O . ASN A 1 151 ? 3.033 4.510 27.814 1.00 75.00 151 ASN A O 1
ATOM 1280 N N . ILE A 1 152 ? 3.608 6.643 28.267 1.00 75.81 152 ILE A N 1
ATOM 1281 C CA . ILE A 1 152 ? 3.247 6.590 29.690 1.00 75.81 152 ILE A CA 1
ATOM 1282 C C . ILE A 1 152 ? 1.715 6.711 29.816 1.00 75.81 152 ILE A C 1
ATOM 1284 O O . ILE A 1 152 ? 1.144 7.696 29.348 1.00 75.81 152 ILE A O 1
ATOM 1288 N N . PRO A 1 153 ? 1.017 5.748 30.455 1.00 57.47 153 PRO A N 1
ATOM 1289 C CA . PRO A 1 153 ? -0.430 5.827 30.651 1.00 57.47 153 PRO A CA 1
ATOM 1290 C C . PRO A 1 153 ? -0.811 7.078 31.459 1.00 57.47 153 PRO A C 1
ATOM 1292 O O . PRO A 1 153 ? -0.389 7.236 32.604 1.00 57.47 153 PRO A O 1
ATOM 1295 N N . LEU A 1 154 ? -1.621 7.969 30.882 1.00 48.06 154 LEU A N 1
ATOM 1296 C CA . LEU A 1 154 ? -2.045 9.218 31.521 1.00 48.06 154 LEU A CA 1
ATOM 1297 C C . LEU A 1 154 ? -2.848 8.953 32.811 1.00 48.06 154 LEU A C 1
ATOM 1299 O O . LEU A 1 154 ? -4.028 8.605 32.773 1.00 48.06 154 LEU A O 1
ATOM 1303 N N . LYS A 1 155 ? -2.234 9.205 33.973 1.00 38.69 155 LYS A N 1
ATOM 1304 C CA . LYS A 1 155 ? -2.946 9.593 35.200 1.00 38.69 155 LYS A CA 1
ATOM 1305 C C . LYS A 1 155 ? -2.603 11.044 35.520 1.00 38.69 155 LYS A C 1
ATOM 1307 O O . LYS A 1 155 ? -1.535 11.316 36.047 1.00 38.69 155 LYS A O 1
ATOM 1312 N N . ASN A 1 156 ? -3.540 11.943 35.217 1.00 36.41 156 ASN A N 1
ATOM 1313 C CA . ASN A 1 156 ? -3.637 13.318 35.717 1.00 36.41 156 ASN A CA 1
ATOM 1314 C C . ASN A 1 156 ? -2.306 14.043 35.999 1.00 36.41 156 ASN A C 1
ATOM 1316 O O . ASN A 1 156 ? -1.890 14.154 37.151 1.00 36.41 156 ASN A O 1
ATOM 1320 N N . SER A 1 157 ? -1.741 14.700 34.991 1.00 27.22 157 SER A N 1
ATOM 1321 C CA . SER A 1 157 ? -1.037 15.963 35.220 1.00 27.22 157 SER A CA 1
ATOM 1322 C C . SER A 1 157 ? -1.153 16.868 33.997 1.00 27.22 157 SER A C 1
ATOM 1324 O O . SER A 1 157 ? -0.918 16.467 32.862 1.00 27.22 157 SER A O 1
ATOM 1326 N N . LYS A 1 158 ? -1.579 18.108 34.255 1.00 38.09 158 LYS A N 1
ATOM 1327 C CA . LYS A 1 158 ? -1.506 19.230 33.319 1.00 38.09 158 LYS A CA 1
ATOM 1328 C C . LYS A 1 158 ? -0.040 19.458 32.961 1.00 38.09 158 LYS A C 1
ATOM 1330 O O . LYS A 1 158 ? 0.737 19.755 33.866 1.00 38.09 158 LYS A O 1
ATOM 1335 N N . ILE A 1 159 ? 0.308 19.379 31.684 1.00 30.50 159 ILE A N 1
ATOM 1336 C CA . ILE A 1 159 ? 1.538 19.967 31.152 1.00 30.50 159 ILE A CA 1
ATOM 1337 C C . ILE A 1 159 ? 1.163 20.684 29.856 1.00 30.50 159 ILE A C 1
ATOM 1339 O O . ILE A 1 159 ? 0.425 20.151 29.031 1.00 30.50 159 ILE A O 1
ATOM 1343 N N . GLU A 1 160 ? 1.588 21.941 29.778 1.00 28.41 160 GLU A N 1
ATOM 1344 C CA . GLU A 1 160 ? 1.289 22.901 28.722 1.00 28.41 160 GLU A CA 1
ATOM 1345 C C . GLU A 1 160 ? 1.777 22.405 27.357 1.00 28.41 160 GLU A C 1
ATOM 1347 O O . GLU A 1 160 ? 2.905 21.939 27.206 1.00 28.41 160 GLU A O 1
ATOM 1352 N N . SER A 1 161 ? 0.893 22.510 26.367 1.00 27.12 161 SER A N 1
ATOM 1353 C CA . SER A 1 161 ? 1.164 22.248 24.959 1.00 27.12 161 SER A CA 1
ATOM 1354 C C . SER A 1 161 ? 2.141 23.283 24.402 1.00 27.12 161 SER A C 1
ATOM 1356 O O . SER A 1 161 ? 1.839 24.479 24.427 1.00 27.12 161 SER A O 1
ATOM 1358 N N . LEU A 1 162 ? 3.265 22.830 23.843 1.00 23.89 162 LEU A N 1
ATOM 1359 C CA . LEU A 1 162 ? 3.962 23.585 22.807 1.00 23.89 162 LEU A CA 1
ATOM 1360 C C . LEU A 1 162 ? 3.395 23.174 21.445 1.00 23.89 162 LEU A C 1
ATOM 1362 O O . LEU A 1 162 ? 3.381 21.991 21.107 1.00 23.89 162 LEU A O 1
ATOM 1366 N N . ASP A 1 163 ? 2.929 24.179 20.706 1.00 29.14 163 ASP A N 1
ATOM 1367 C CA . ASP A 1 163 ? 2.524 24.111 19.304 1.00 29.14 163 ASP A CA 1
ATOM 1368 C C . ASP A 1 163 ? 3.609 23.452 18.445 1.00 29.14 163 ASP A C 1
ATOM 1370 O O . ASP A 1 163 ? 4.749 23.922 18.403 1.00 29.14 163 ASP A O 1
ATOM 1374 N N . ILE A 1 164 ? 3.232 22.411 17.703 1.00 27.47 164 ILE A N 1
ATOM 1375 C CA . ILE A 1 164 ? 3.942 21.994 16.494 1.00 27.47 164 ILE A CA 1
ATOM 1376 C C . ILE A 1 164 ? 2.891 21.875 15.396 1.00 27.47 164 ILE A C 1
ATOM 1378 O O . ILE A 1 164 ? 1.981 21.050 15.455 1.00 27.47 164 ILE A O 1
ATOM 1382 N N . SER A 1 165 ? 3.026 22.773 14.427 1.00 26.95 165 SER A N 1
ATOM 1383 C CA . SER A 1 165 ? 2.224 22.885 13.220 1.00 26.95 165 SER A CA 1
ATOM 1384 C C . SER A 1 165 ? 2.260 21.623 12.354 1.00 26.95 165 SER A C 1
ATOM 1386 O O . SER A 1 165 ? 3.225 20.863 12.348 1.00 26.95 165 SER A O 1
ATOM 1388 N N . GLU A 1 166 ? 1.173 21.478 11.609 1.00 28.61 166 GLU A N 1
ATOM 1389 C CA . GLU A 1 166 ? 0.708 20.361 10.795 1.00 28.61 166 GLU A CA 1
ATOM 1390 C C . GLU A 1 166 ? 1.648 19.800 9.707 1.00 28.61 166 GLU A C 1
ATOM 1392 O O . GLU A 1 166 ? 2.438 20.511 9.093 1.00 28.61 166 GLU A O 1
ATOM 1397 N N . ASN A 1 167 ? 1.350 18.526 9.398 1.00 28.78 167 ASN A N 1
ATOM 1398 C CA . ASN A 1 167 ? 1.473 17.792 8.130 1.00 28.78 167 ASN A CA 1
ATOM 1399 C C . ASN A 1 167 ? 2.857 17.328 7.646 1.00 28.78 167 ASN A C 1
ATOM 1401 O O . ASN A 1 167 ? 3.615 18.080 7.053 1.00 28.78 167 ASN A O 1
ATOM 1405 N N . ASN A 1 168 ? 3.076 16.010 7.751 1.00 24.31 168 ASN A N 1
ATOM 1406 C CA . ASN A 1 168 ? 3.765 15.196 6.746 1.00 24.31 168 ASN A CA 1
ATOM 1407 C C . ASN A 1 168 ? 3.191 13.766 6.791 1.00 24.31 168 ASN A C 1
ATOM 1409 O O . ASN A 1 168 ? 3.069 13.183 7.872 1.00 24.31 168 ASN A O 1
ATOM 1413 N N . TYR A 1 169 ? 2.799 13.229 5.630 1.00 29.53 169 TYR A N 1
ATOM 1414 C CA . TYR A 1 169 ? 2.432 11.820 5.456 1.00 29.53 169 TYR A CA 1
ATOM 1415 C C . TYR A 1 169 ? 3.597 10.941 5.935 1.00 29.53 169 TYR A C 1
ATOM 1417 O O . TYR A 1 169 ? 4.752 11.204 5.607 1.00 29.53 169 TYR A O 1
ATOM 1425 N N . LYS A 1 170 ? 3.306 9.944 6.771 1.00 36.81 170 LYS A N 1
ATOM 1426 C CA . LYS A 1 170 ? 4.296 9.014 7.318 1.00 36.81 170 LYS A CA 1
ATOM 1427 C C . LYS A 1 170 ? 4.102 7.676 6.617 1.00 36.81 170 LYS A C 1
ATOM 1429 O O . LYS A 1 170 ? 3.072 7.055 6.857 1.00 36.81 170 LYS A O 1
ATOM 1434 N N . ASP A 1 171 ? 5.074 7.251 5.816 1.00 42.06 171 ASP A N 1
ATOM 1435 C CA . ASP A 1 171 ? 5.147 5.873 5.321 1.00 42.06 171 ASP A CA 1
ATOM 1436 C C . ASP A 1 171 ? 5.177 4.927 6.528 1.00 42.06 171 ASP A C 1
ATOM 1438 O O . ASP A 1 171 ? 6.049 5.035 7.403 1.00 42.06 171 ASP A O 1
ATOM 1442 N N . THR A 1 172 ? 4.193 4.039 6.629 1.00 67.31 172 THR A N 1
ATOM 1443 C CA . THR A 1 172 ? 4.096 3.074 7.726 1.00 67.31 172 THR A CA 1
ATOM 1444 C C . THR A 1 172 ? 4.754 1.749 7.342 1.00 67.31 172 THR A C 1
ATOM 1446 O O . THR A 1 172 ? 4.918 1.421 6.167 1.00 67.31 172 THR A O 1
ATOM 1449 N N . TYR A 1 173 ? 5.130 0.927 8.330 1.00 76.19 173 TYR A N 1
ATOM 1450 C CA . TYR A 1 173 ? 5.622 -0.431 8.046 1.00 76.19 173 TYR A CA 1
ATOM 1451 C C . TYR A 1 173 ? 4.560 -1.305 7.374 1.00 76.19 173 TYR A C 1
ATOM 1453 O O . TYR A 1 173 ? 4.905 -2.284 6.715 1.00 76.19 173 TYR A O 1
ATOM 1461 N N . PHE A 1 174 ? 3.287 -0.941 7.532 1.00 78.56 174 PHE A N 1
ATOM 1462 C CA . PHE A 1 174 ? 2.169 -1.556 6.837 1.00 78.56 174 PHE A CA 1
ATOM 1463 C C . PHE A 1 174 ? 2.192 -1.256 5.333 1.00 78.56 174 PHE A C 1
ATOM 1465 O O . PHE A 1 174 ? 2.046 -2.183 4.539 1.00 78.56 174 PHE A O 1
ATOM 1472 N N . ASP A 1 175 ? 2.479 -0.011 4.946 1.00 78.12 175 ASP A N 1
ATOM 1473 C CA . ASP A 1 175 ? 2.619 0.374 3.535 1.00 78.12 175 ASP A CA 1
ATOM 1474 C C . ASP A 1 175 ? 3.798 -0.368 2.894 1.00 78.12 175 ASP A C 1
ATOM 1476 O O . ASP A 1 175 ? 3.638 -1.023 1.867 1.00 78.12 175 ASP A O 1
ATOM 1480 N N . LYS A 1 176 ? 4.950 -0.405 3.580 1.00 83.44 176 LYS A N 1
ATOM 1481 C CA . LYS A 1 176 ? 6.125 -1.169 3.128 1.00 83.44 176 LYS A CA 1
ATOM 1482 C C . LYS A 1 176 ? 5.835 -2.668 2.981 1.00 83.44 176 LYS A C 1
ATOM 1484 O O . LYS A 1 176 ? 6.330 -3.309 2.058 1.00 83.44 176 LYS A O 1
ATOM 1489 N N . PHE A 1 177 ? 5.058 -3.252 3.895 1.00 90.38 177 PHE A N 1
ATOM 1490 C CA . PHE A 1 177 ? 4.645 -4.651 3.784 1.00 90.38 177 PHE A CA 1
ATOM 1491 C C . PHE A 1 177 ? 3.799 -4.881 2.531 1.00 90.38 177 PHE A C 1
ATOM 1493 O O . PHE A 1 177 ? 4.060 -5.836 1.802 1.00 90.38 177 PHE A O 1
ATOM 1500 N N . CYS A 1 178 ? 2.834 -3.994 2.270 1.00 84.25 178 CYS A N 1
ATOM 1501 C CA . CYS A 1 178 ? 1.987 -4.057 1.082 1.00 84.25 178 CYS A CA 1
ATOM 1502 C C . CYS A 1 178 ? 2.815 -3.931 -0.204 1.00 84.25 178 CYS A C 1
ATOM 1504 O O . CYS A 1 178 ? 2.663 -4.759 -1.094 1.00 84.25 178 CYS A O 1
ATOM 1506 N N . GLU A 1 179 ? 3.765 -2.995 -0.260 1.00 86.75 179 GLU A N 1
ATOM 1507 C CA . GLU A 1 179 ? 4.678 -2.840 -1.401 1.00 86.75 179 GLU A CA 1
ATOM 1508 C C . GLU A 1 179 ? 5.493 -4.110 -1.688 1.00 86.75 179 GLU A C 1
ATOM 1510 O O . GLU A 1 179 ? 5.627 -4.517 -2.839 1.00 86.75 179 GLU A O 1
ATOM 1515 N N . ILE A 1 180 ? 6.032 -4.767 -0.655 1.00 85.62 180 ILE A N 1
ATOM 1516 C CA . ILE A 1 180 ? 6.872 -5.964 -0.828 1.00 85.62 180 ILE A CA 1
ATOM 1517 C C . ILE A 1 180 ? 6.072 -7.141 -1.401 1.00 85.62 180 ILE A C 1
ATOM 1519 O O . ILE A 1 180 ? 6.585 -7.897 -2.233 1.00 85.62 180 ILE A O 1
ATOM 1523 N N . ILE A 1 181 ? 4.834 -7.330 -0.937 1.00 88.00 181 ILE A N 1
ATOM 1524 C CA . ILE A 1 181 ? 3.980 -8.417 -1.429 1.00 88.00 181 ILE A CA 1
ATOM 1525 C C . ILE A 1 181 ? 3.345 -8.090 -2.791 1.00 88.00 181 ILE A C 1
ATOM 1527 O O . ILE A 1 181 ? 2.934 -9.013 -3.486 1.00 88.00 181 ILE A O 1
ATOM 1531 N N . ASP A 1 182 ? 3.295 -6.818 -3.191 1.00 84.50 182 ASP A N 1
ATOM 1532 C CA . ASP A 1 182 ? 2.797 -6.370 -4.501 1.00 84.50 182 ASP A CA 1
ATOM 1533 C C . ASP A 1 182 ? 3.900 -6.326 -5.587 1.00 84.50 182 ASP A C 1
ATOM 1535 O O . ASP A 1 182 ? 3.629 -6.471 -6.781 1.00 84.50 182 ASP A O 1
ATOM 1539 N N . ASP A 1 183 ? 5.176 -6.185 -5.201 1.00 81.56 183 ASP A N 1
ATOM 1540 C CA . ASP A 1 183 ? 6.298 -6.065 -6.144 1.00 81.56 183 ASP A CA 1
ATOM 1541 C C . ASP A 1 183 ? 6.709 -7.404 -6.784 1.00 81.56 183 ASP A C 1
ATOM 1543 O O . ASP A 1 183 ? 7.671 -8.067 -6.381 1.00 81.56 183 ASP A O 1
ATOM 1547 N N . TYR A 1 184 ? 6.066 -7.740 -7.904 1.00 73.00 184 TYR A N 1
ATOM 1548 C CA . TYR A 1 184 ? 6.421 -8.892 -8.744 1.00 73.00 184 TYR A CA 1
ATOM 1549 C C . TYR A 1 184 ? 7.864 -8.865 -9.296 1.00 73.00 184 TYR A C 1
ATOM 1551 O O . TYR A 1 184 ? 8.335 -9.858 -9.860 1.00 73.00 184 TYR A O 1
ATOM 1559 N N . THR A 1 185 ? 8.580 -7.740 -9.187 1.00 78.88 185 THR A N 1
ATOM 1560 C CA . THR A 1 185 ? 9.961 -7.582 -9.659 1.00 78.88 185 THR A CA 1
ATOM 1561 C C . THR A 1 185 ? 11.010 -7.637 -8.559 1.00 78.88 185 THR A C 1
ATOM 1563 O O . THR A 1 185 ? 12.200 -7.585 -8.884 1.00 78.88 185 THR A O 1
ATOM 1566 N N . ILE A 1 186 ? 10.615 -7.790 -7.294 1.00 83.25 186 ILE A N 1
ATOM 1567 C CA . ILE A 1 186 ? 11.520 -7.680 -6.144 1.00 83.25 186 ILE A CA 1
ATOM 1568 C C . ILE A 1 186 ? 12.700 -8.659 -6.211 1.00 83.25 186 ILE A C 1
ATOM 1570 O O . ILE A 1 186 ? 13.826 -8.319 -5.842 1.00 83.25 186 ILE A O 1
ATOM 1574 N N . LEU A 1 187 ? 12.488 -9.836 -6.810 1.00 83.25 187 LEU A N 1
ATOM 1575 C CA . LEU A 1 187 ? 13.530 -10.844 -7.017 1.00 83.25 187 LEU A CA 1
ATOM 1576 C C . LEU A 1 187 ? 14.642 -10.406 -7.985 1.00 83.25 187 LEU A C 1
ATOM 1578 O O . LEU A 1 187 ? 15.698 -11.023 -8.028 1.00 83.25 187 LEU A O 1
ATOM 1582 N N . LYS A 1 188 ? 14.468 -9.311 -8.737 1.00 81.06 188 LYS A N 1
ATOM 1583 C CA . LYS A 1 188 ? 15.561 -8.715 -9.528 1.00 81.06 188 LYS A CA 1
ATOM 1584 C C . LYS A 1 188 ? 16.642 -8.076 -8.657 1.00 81.06 188 LYS A C 1
ATOM 1586 O O . LYS A 1 188 ? 17.726 -7.799 -9.176 1.00 81.06 188 LYS A O 1
ATOM 1591 N N . LYS A 1 189 ? 16.308 -7.757 -7.402 1.00 82.25 189 LYS A N 1
ATOM 1592 C CA . LYS A 1 189 ? 17.146 -7.004 -6.460 1.00 82.25 189 LYS A CA 1
ATOM 1593 C C . LYS A 1 189 ? 17.360 -7.727 -5.126 1.00 82.25 189 LYS A C 1
ATOM 1595 O O . LYS A 1 189 ? 18.218 -7.301 -4.360 1.00 82.25 189 LYS A O 1
ATOM 1600 N N . SER A 1 190 ? 16.584 -8.768 -4.831 1.00 86.62 190 SER A N 1
ATOM 1601 C CA . SER A 1 190 ? 16.610 -9.505 -3.566 1.00 86.62 190 SER A CA 1
ATOM 1602 C C . SER A 1 190 ? 16.435 -11.004 -3.805 1.00 86.62 190 SER A C 1
ATOM 1604 O O . SER A 1 190 ? 16.012 -11.428 -4.877 1.00 86.62 190 SER A O 1
ATOM 1606 N N . THR A 1 191 ? 16.765 -11.817 -2.806 1.00 89.25 191 THR A N 1
ATOM 1607 C CA . THR A 1 191 ? 16.485 -13.258 -2.816 1.00 89.25 191 THR A CA 1
ATOM 1608 C C . THR A 1 191 ? 15.153 -13.543 -2.133 1.00 89.25 191 THR A C 1
ATOM 1610 O O . THR A 1 191 ? 14.643 -12.709 -1.384 1.00 89.25 191 THR A O 1
ATOM 1613 N N . ALA A 1 192 ? 14.594 -14.740 -2.327 1.00 88.06 192 ALA A N 1
ATOM 1614 C CA . ALA A 1 192 ? 13.396 -15.151 -1.589 1.00 88.06 192 ALA A CA 1
ATOM 1615 C C . ALA A 1 192 ? 13.611 -15.084 -0.064 1.00 88.06 192 ALA A C 1
ATOM 1617 O O . ALA A 1 192 ? 12.728 -14.641 0.668 1.00 88.06 192 ALA A O 1
ATOM 1618 N N . ILE A 1 193 ? 14.811 -15.445 0.409 1.00 90.56 193 ILE A N 1
ATOM 1619 C CA . ILE A 1 193 ? 15.199 -15.294 1.817 1.00 90.56 193 ILE A CA 1
ATOM 1620 C C . ILE A 1 193 ? 15.320 -13.819 2.212 1.00 90.56 193 ILE A C 1
ATOM 1622 O O . ILE A 1 193 ? 14.838 -13.444 3.276 1.00 90.56 193 ILE A O 1
ATOM 1626 N N . GLY A 1 194 ? 15.919 -12.968 1.376 1.00 84.88 194 GLY A N 1
ATOM 1627 C CA . GLY A 1 194 ? 15.997 -11.528 1.635 1.00 84.88 194 GLY A CA 1
ATOM 1628 C C . GLY A 1 194 ? 14.612 -10.911 1.842 1.00 84.88 194 GLY A C 1
ATOM 1629 O O . GLY A 1 194 ? 14.380 -10.234 2.841 1.00 84.88 194 GLY A O 1
ATOM 1630 N N . VAL A 1 195 ? 13.660 -11.249 0.966 1.00 88.38 195 VAL A N 1
ATOM 1631 C CA . VAL A 1 195 ? 12.252 -10.846 1.102 1.00 88.38 195 VAL A CA 1
ATOM 1632 C C . VAL A 1 195 ? 11.622 -11.394 2.385 1.00 88.38 195 VAL A C 1
ATOM 1634 O O . VAL A 1 195 ? 10.925 -10.665 3.086 1.00 88.38 195 VAL A O 1
ATOM 1637 N N . MET A 1 196 ? 11.890 -12.656 2.733 1.00 91.31 196 MET A N 1
ATOM 1638 C CA . MET A 1 196 ? 11.412 -13.262 3.981 1.00 91.31 196 MET A CA 1
ATOM 1639 C C . MET A 1 196 ? 11.859 -12.455 5.206 1.00 91.31 196 MET A C 1
ATOM 1641 O O . MET A 1 196 ? 11.042 -12.163 6.075 1.00 91.31 196 MET A O 1
ATOM 1645 N N . VAL A 1 197 ? 13.131 -12.047 5.256 1.00 84.88 197 VAL A N 1
ATOM 1646 C CA . VAL A 1 197 ? 13.686 -11.241 6.355 1.00 84.88 197 VAL A CA 1
ATOM 1647 C C . VAL A 1 197 ? 13.028 -9.861 6.433 1.00 84.88 197 VAL A C 1
ATOM 1649 O O . VAL A 1 197 ? 12.705 -9.403 7.532 1.00 84.88 197 VAL A O 1
ATOM 1652 N N . ASP A 1 198 ? 12.802 -9.208 5.292 1.00 83.00 198 ASP A N 1
ATOM 1653 C CA . ASP A 1 198 ? 12.143 -7.899 5.249 1.00 83.00 198 ASP A CA 1
ATOM 1654 C C . ASP A 1 198 ? 10.683 -7.977 5.727 1.00 83.00 198 ASP A C 1
ATOM 1656 O O . ASP A 1 198 ? 10.234 -7.127 6.506 1.00 83.00 198 ASP A O 1
ATOM 1660 N N . LEU A 1 199 ? 9.950 -9.021 5.328 1.00 87.69 199 LEU A N 1
ATOM 1661 C CA . LEU A 1 199 ? 8.573 -9.260 5.769 1.00 87.69 199 LEU A CA 1
ATOM 1662 C C . LEU A 1 199 ? 8.498 -9.611 7.263 1.00 87.69 199 LEU A C 1
ATOM 1664 O O . LEU A 1 199 ? 7.621 -9.096 7.959 1.00 87.69 199 LEU A O 1
ATOM 1668 N N . GLU A 1 200 ? 9.438 -10.403 7.791 1.00 85.69 200 GLU A N 1
ATOM 1669 C CA . GLU A 1 200 ? 9.543 -10.693 9.231 1.00 85.69 200 GLU A CA 1
ATOM 1670 C C . GLU A 1 200 ? 9.682 -9.419 10.073 1.00 85.69 200 GLU A C 1
ATOM 1672 O O . GLU A 1 200 ? 9.069 -9.305 11.141 1.00 85.69 200 GLU A O 1
ATOM 1677 N N . ASP A 1 201 ? 10.513 -8.472 9.626 1.00 80.44 201 ASP A N 1
ATOM 1678 C CA . ASP A 1 201 ? 10.703 -7.193 10.313 1.00 80.44 201 ASP A CA 1
ATOM 1679 C C . ASP A 1 201 ? 9.433 -6.335 10.236 1.00 80.44 201 ASP A C 1
ATOM 1681 O O . ASP A 1 201 ? 8.979 -5.818 11.263 1.00 80.44 201 ASP A O 1
ATOM 1685 N N . CYS A 1 202 ? 8.799 -6.257 9.060 1.00 80.06 202 CYS A N 1
ATOM 1686 C CA . CYS A 1 202 ? 7.548 -5.519 8.884 1.00 80.06 202 CYS A CA 1
ATOM 1687 C C . CYS A 1 202 ? 6.437 -6.070 9.786 1.00 80.06 202 CYS A C 1
ATOM 1689 O O . CYS A 1 202 ? 5.821 -5.311 10.532 1.00 80.06 202 CYS A O 1
ATOM 1691 N N . ILE A 1 203 ? 6.225 -7.389 9.813 1.00 81.88 203 ILE A N 1
ATOM 1692 C CA . ILE A 1 203 ? 5.173 -8.016 10.626 1.00 81.88 203 ILE A CA 1
ATOM 1693 C C . ILE A 1 203 ? 5.359 -7.728 12.111 1.00 81.88 203 ILE A C 1
ATOM 1695 O O . ILE A 1 203 ? 4.392 -7.393 12.799 1.00 81.88 203 ILE A O 1
ATOM 1699 N N . LYS A 1 204 ? 6.587 -7.842 12.630 1.00 79.81 204 LYS A N 1
ATOM 1700 C CA . LYS A 1 204 ? 6.871 -7.558 14.047 1.00 79.81 204 LYS A CA 1
ATOM 1701 C C . LYS A 1 204 ? 6.463 -6.132 14.418 1.00 79.81 204 LYS A C 1
ATOM 170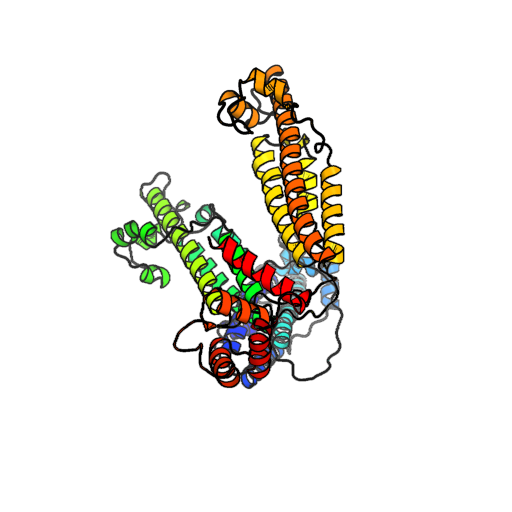3 O O . LYS A 1 204 ? 5.877 -5.922 15.483 1.00 79.81 204 LYS A O 1
ATOM 1708 N N . ARG A 1 205 ? 6.736 -5.172 13.533 1.00 76.38 205 ARG A N 1
ATOM 1709 C CA . ARG A 1 205 ? 6.436 -3.750 13.733 1.00 76.38 205 ARG A CA 1
ATOM 1710 C C . ARG A 1 205 ? 4.952 -3.448 13.562 1.00 76.38 205 ARG A C 1
ATOM 1712 O O . ARG A 1 205 ? 4.371 -2.876 14.477 1.00 76.38 205 ARG A O 1
ATOM 1719 N N . ILE A 1 206 ? 4.319 -3.948 12.500 1.00 77.62 206 ILE A N 1
ATOM 1720 C CA . ILE A 1 206 ? 2.874 -3.815 12.249 1.00 77.62 206 ILE A CA 1
ATOM 1721 C C . ILE A 1 206 ? 2.079 -4.363 13.430 1.00 77.62 206 ILE A C 1
ATOM 1723 O O . ILE A 1 206 ? 1.217 -3.681 13.974 1.00 77.62 206 ILE A O 1
ATOM 1727 N N . LYS A 1 207 ? 2.404 -5.572 13.911 1.00 78.31 207 LYS A N 1
ATOM 1728 C CA . LYS A 1 207 ? 1.725 -6.160 15.076 1.00 78.31 207 LYS A CA 1
ATOM 1729 C C . LYS A 1 207 ? 1.802 -5.248 16.302 1.00 78.31 207 LYS A C 1
ATOM 1731 O O . LYS A 1 207 ? 0.827 -5.169 17.054 1.00 78.31 207 LYS A O 1
ATOM 1736 N N . SER A 1 208 ? 2.932 -4.568 16.499 1.00 70.81 208 SER A N 1
ATOM 1737 C CA . SER A 1 208 ? 3.148 -3.617 17.592 1.00 70.81 208 SER A CA 1
ATOM 1738 C C . SER A 1 208 ? 2.365 -2.313 17.399 1.00 70.81 208 SER A C 1
ATOM 1740 O O . SER A 1 208 ? 1.643 -1.901 18.308 1.00 70.81 208 SER A O 1
ATOM 1742 N N . GLU A 1 209 ? 2.439 -1.710 16.211 1.00 71.62 209 GLU A N 1
ATOM 1743 C CA . GLU A 1 209 ? 1.723 -0.482 15.837 1.00 71.62 209 GLU A CA 1
ATOM 1744 C C . GLU A 1 209 ? 0.212 -0.669 15.933 1.00 71.62 209 GLU A C 1
ATOM 1746 O O . GLU A 1 209 ? -0.472 0.104 16.603 1.00 71.62 209 GLU A O 1
ATOM 1751 N N . THR A 1 210 ? -0.304 -1.770 15.387 1.00 67.50 210 THR A N 1
ATOM 1752 C CA . THR A 1 210 ? -1.713 -2.130 15.499 1.00 67.50 210 THR A CA 1
ATOM 1753 C C . THR A 1 210 ? -2.138 -2.242 16.963 1.00 67.50 210 THR A C 1
ATOM 1755 O O . THR A 1 210 ? -3.186 -1.730 17.325 1.00 67.50 210 THR A O 1
ATOM 1758 N N . LEU A 1 211 ? -1.346 -2.839 17.863 1.00 65.19 211 LEU A N 1
ATOM 1759 C CA . LEU A 1 211 ? -1.726 -2.892 19.286 1.00 65.19 211 LEU A CA 1
ATOM 1760 C C . LEU A 1 211 ? -1.822 -1.510 19.934 1.00 65.19 211 LEU A C 1
ATOM 1762 O O . LEU A 1 211 ? -2.717 -1.309 20.755 1.00 65.19 211 LEU A O 1
ATOM 1766 N N . LEU A 1 212 ? -0.925 -0.585 19.584 1.00 60.09 212 LEU A N 1
ATOM 1767 C CA . LEU A 1 212 ? -0.965 0.797 20.065 1.00 60.09 212 LEU A CA 1
ATOM 1768 C C . LEU A 1 212 ? -2.203 1.525 19.540 1.00 60.09 212 LEU A C 1
ATOM 1770 O O . LEU A 1 212 ? -2.927 2.155 20.308 1.00 60.09 212 LEU A O 1
ATOM 1774 N N . GLU A 1 213 ? -2.495 1.391 18.249 1.00 62.62 213 GLU A N 1
ATOM 1775 C CA . GLU A 1 213 ? -3.679 1.998 17.647 1.00 62.62 213 GLU A CA 1
ATOM 1776 C C . GLU A 1 213 ? -4.975 1.458 18.248 1.00 62.62 213 GLU A C 1
ATOM 1778 O O . GLU A 1 213 ? -5.884 2.224 18.566 1.00 62.62 213 GLU A O 1
ATOM 1783 N N . LEU A 1 214 ? -5.046 0.150 18.491 1.00 61.16 214 LEU A N 1
ATOM 1784 C CA . LEU A 1 214 ? -6.212 -0.470 19.108 1.00 61.16 214 LEU A CA 1
ATOM 1785 C C . LEU A 1 214 ? -6.388 -0.117 20.597 1.00 61.16 214 LEU A C 1
ATOM 1787 O O . LEU A 1 214 ? -7.453 -0.389 21.142 1.00 61.16 214 LEU A O 1
ATOM 1791 N N . GLN A 1 215 ? -5.373 0.432 21.278 1.00 57.59 215 GLN A N 1
ATOM 1792 C CA . GLN A 1 215 ? -5.525 0.989 22.635 1.00 57.59 215 GLN A CA 1
ATOM 1793 C C . GLN A 1 215 ? -6.192 2.369 22.609 1.00 57.59 215 GLN A C 1
ATOM 1795 O O . GLN A 1 215 ? -6.867 2.738 23.567 1.00 57.59 215 GLN A O 1
ATOM 1800 N N . ASN A 1 216 ? -6.020 3.105 21.509 1.00 51.03 216 ASN A N 1
ATOM 1801 C CA . ASN A 1 216 ? -6.571 4.445 21.315 1.00 51.03 216 ASN A CA 1
ATOM 1802 C C . ASN A 1 216 ? -7.934 4.428 20.603 1.00 51.03 216 ASN A C 1
ATOM 1804 O O . ASN A 1 216 ? -8.678 5.406 20.660 1.00 51.03 216 ASN A O 1
ATOM 1808 N N . LYS A 1 217 ? -8.280 3.321 19.937 1.00 51.34 217 LYS A N 1
ATOM 1809 C CA . LYS A 1 217 ? -9.572 3.110 19.278 1.00 51.34 217 LYS A CA 1
ATOM 1810 C C . LYS A 1 217 ? -10.493 2.323 20.214 1.00 51.34 217 LYS A C 1
ATOM 1812 O O . LYS A 1 217 ? -10.263 1.142 20.445 1.00 51.34 217 LYS A O 1
ATOM 1817 N N . GLY A 1 218 ? -11.514 2.995 20.755 1.00 56.81 218 GLY A N 1
ATOM 1818 C CA . GLY A 1 218 ? -12.573 2.390 21.574 1.00 56.81 218 GLY A CA 1
ATOM 1819 C C . GLY A 1 218 ? -13.464 1.447 20.757 1.00 56.81 218 GLY A C 1
ATOM 1820 O O . GLY A 1 218 ? -13.072 0.326 20.452 1.00 56.81 218 GLY A O 1
ATOM 1821 N N . ASP A 1 219 ? -14.650 1.906 20.357 1.00 53.69 219 ASP A N 1
ATOM 1822 C CA . ASP A 1 219 ? -15.650 1.053 19.687 1.00 53.69 219 ASP A CA 1
ATOM 1823 C C . ASP A 1 219 ? -15.272 0.662 18.236 1.00 53.69 219 ASP A C 1
ATOM 1825 O O . ASP A 1 219 ? -15.697 -0.380 17.744 1.00 53.69 219 ASP A O 1
ATOM 1829 N N . ASN A 1 220 ? -14.403 1.434 17.565 1.00 55.72 220 ASN A N 1
ATOM 1830 C CA . ASN A 1 220 ? -14.016 1.238 16.149 1.00 55.72 220 ASN A CA 1
ATOM 1831 C C . ASN A 1 220 ? -12.810 0.295 15.959 1.00 55.72 220 ASN A C 1
ATOM 1833 O O . ASN A 1 220 ? -12.113 0.324 14.942 1.00 55.72 220 ASN A O 1
ATOM 1837 N N . ARG A 1 221 ? -12.507 -0.505 16.981 1.00 72.69 221 ARG A N 1
ATOM 1838 C CA . ARG A 1 221 ? -11.363 -1.418 17.018 1.00 72.69 221 ARG A CA 1
ATOM 1839 C C . ARG A 1 221 ? -11.416 -2.450 15.887 1.00 72.69 221 ARG A C 1
ATOM 1841 O O . ARG A 1 221 ? -10.419 -2.663 15.202 1.00 72.69 221 ARG A O 1
ATOM 1848 N N . ASN A 1 222 ? -12.575 -3.080 15.696 1.00 73.25 222 ASN A N 1
ATOM 1849 C CA . ASN A 1 222 ? -12.758 -4.116 14.680 1.00 73.25 222 ASN A CA 1
ATOM 1850 C C . ASN A 1 222 ? -12.733 -3.530 13.263 1.00 73.25 222 ASN A C 1
ATOM 1852 O O . ASN A 1 222 ? -12.080 -4.111 12.407 1.00 73.25 222 ASN A O 1
ATOM 1856 N N . ASP A 1 223 ? -13.328 -2.353 13.050 1.00 66.38 223 ASP A N 1
ATOM 1857 C CA . ASP A 1 223 ? -13.364 -1.695 11.736 1.00 66.38 223 ASP A CA 1
ATOM 1858 C C . ASP A 1 223 ? -11.961 -1.333 11.231 1.00 66.38 223 ASP A C 1
ATOM 1860 O O . ASP A 1 223 ? -11.649 -1.480 10.053 1.00 66.38 223 ASP A O 1
ATOM 1864 N N . TYR A 1 224 ? -11.076 -0.899 12.134 1.00 74.12 224 TYR A N 1
ATOM 1865 C CA . TYR A 1 224 ? -9.676 -0.649 11.795 1.00 74.12 224 TYR A CA 1
ATOM 1866 C C . TYR A 1 224 ? -8.925 -1.941 11.438 1.00 74.12 224 TYR A C 1
ATOM 1868 O O . TYR A 1 224 ? -8.134 -1.959 10.499 1.00 74.12 224 TYR A O 1
ATOM 1876 N N . LEU A 1 225 ? -9.198 -3.040 12.147 1.00 78.69 225 LEU A N 1
ATOM 1877 C CA . LEU A 1 225 ? -8.626 -4.348 11.817 1.00 78.69 225 LEU A CA 1
ATOM 1878 C C . LEU A 1 225 ? -9.142 -4.873 10.474 1.00 78.69 225 LEU A C 1
ATOM 1880 O O . LEU A 1 225 ? -8.367 -5.442 9.715 1.00 78.69 225 LEU A O 1
ATOM 1884 N N . ASP A 1 226 ? -10.425 -4.667 10.174 1.00 75.00 226 ASP A N 1
ATOM 1885 C CA . ASP A 1 226 ? -11.026 -4.999 8.881 1.00 75.00 226 ASP A CA 1
ATOM 1886 C C . ASP A 1 226 ? -10.413 -4.181 7.742 1.00 75.00 226 ASP A C 1
ATOM 1888 O O . ASP A 1 226 ? -10.134 -4.729 6.680 1.00 75.00 226 ASP A O 1
ATOM 1892 N N . TYR A 1 227 ? -10.134 -2.896 7.970 1.00 79.12 227 TYR A N 1
ATOM 1893 C CA . TYR A 1 227 ? -9.403 -2.065 7.016 1.00 79.12 227 TYR A CA 1
ATOM 1894 C C . TYR A 1 227 ? -8.022 -2.650 6.687 1.00 79.12 227 TYR A C 1
ATOM 1896 O O . TYR A 1 227 ? -7.738 -2.887 5.517 1.00 79.12 227 TYR A O 1
ATOM 1904 N N . LEU A 1 228 ? -7.199 -2.961 7.696 1.00 80.38 228 LEU A N 1
ATOM 1905 C CA . LEU A 1 228 ? -5.862 -3.522 7.464 1.00 80.38 228 LEU A CA 1
ATOM 1906 C C . LEU A 1 228 ? -5.911 -4.888 6.761 1.00 80.38 228 LEU A C 1
ATOM 1908 O O . LEU A 1 228 ? -5.071 -5.177 5.916 1.00 80.38 228 LEU A O 1
ATOM 1912 N N . ILE A 1 229 ? -6.899 -5.731 7.080 1.00 81.56 229 ILE A N 1
ATOM 1913 C CA . ILE A 1 229 ? -7.105 -7.007 6.375 1.00 81.56 229 ILE A CA 1
ATOM 1914 C C . ILE A 1 229 ? -7.414 -6.750 4.896 1.00 81.56 229 ILE A C 1
ATOM 1916 O O . ILE A 1 229 ? -6.757 -7.325 4.032 1.00 81.56 229 ILE A O 1
ATOM 1920 N N . ASN A 1 230 ? -8.359 -5.852 4.606 1.00 73.00 230 ASN A N 1
ATOM 1921 C CA . ASN A 1 230 ? -8.754 -5.536 3.234 1.00 73.00 230 ASN A CA 1
ATOM 1922 C C . ASN A 1 230 ? -7.593 -4.954 2.416 1.00 73.00 230 ASN A C 1
ATOM 1924 O O . ASN A 1 230 ? -7.476 -5.259 1.234 1.00 73.00 230 ASN A O 1
ATOM 1928 N N . GLU A 1 231 ? -6.738 -4.122 3.014 1.00 80.19 231 GLU A N 1
ATOM 1929 C CA . GLU A 1 231 ? -5.569 -3.574 2.317 1.00 80.19 231 GLU A CA 1
ATOM 1930 C C . GLU A 1 231 ? -4.552 -4.660 1.950 1.00 80.19 231 GLU A C 1
ATOM 1932 O O . GLU A 1 231 ? -4.020 -4.626 0.844 1.00 80.19 231 GLU A O 1
ATOM 1937 N N . ILE A 1 232 ? -4.344 -5.668 2.807 1.00 82.44 232 ILE A N 1
ATOM 1938 C CA . ILE A 1 232 ? -3.515 -6.832 2.459 1.00 82.44 232 ILE A CA 1
ATOM 1939 C C . ILE A 1 232 ? -4.176 -7.632 1.330 1.00 82.44 232 ILE A C 1
ATOM 1941 O O . ILE A 1 232 ? -3.516 -7.977 0.357 1.00 82.44 232 ILE A O 1
ATOM 1945 N N . GLU A 1 233 ? -5.476 -7.922 1.422 1.00 82.12 233 GLU A N 1
ATOM 1946 C CA . GLU A 1 233 ? -6.190 -8.750 0.436 1.00 82.12 233 GLU A CA 1
ATOM 1947 C C . GLU A 1 233 ? -6.225 -8.143 -0.981 1.00 82.12 233 GLU A C 1
ATOM 1949 O O . GLU A 1 233 ? -6.343 -8.885 -1.960 1.00 82.12 233 GLU A O 1
ATOM 1954 N N . LYS A 1 234 ? -6.086 -6.816 -1.106 1.00 81.81 234 LYS A N 1
ATOM 1955 C CA . LYS A 1 234 ? -6.053 -6.091 -2.388 1.00 81.81 234 LYS A CA 1
ATOM 1956 C C . LYS A 1 234 ? -4.727 -6.203 -3.154 1.00 81.81 234 LYS A C 1
ATOM 1958 O O . LYS A 1 234 ? -4.746 -5.972 -4.359 1.00 81.81 234 LYS A O 1
ATOM 1963 N N . GLN A 1 235 ? -3.615 -6.536 -2.492 1.00 86.00 235 GLN A N 1
ATOM 1964 C CA . GLN A 1 235 ? -2.281 -6.599 -3.121 1.00 86.00 235 GLN A CA 1
ATOM 1965 C C . GLN A 1 235 ? -2.158 -7.794 -4.078 1.00 86.00 235 GLN A C 1
ATOM 1967 O O . GLN A 1 235 ? -2.824 -8.809 -3.872 1.00 86.00 235 GLN A O 1
ATOM 1972 N N . ASP A 1 236 ? -1.299 -7.738 -5.099 1.00 80.62 236 ASP A N 1
ATOM 1973 C CA . ASP A 1 236 ? -1.241 -8.712 -6.207 1.00 80.62 236 ASP A CA 1
ATOM 1974 C C . ASP A 1 236 ? -0.386 -9.980 -5.954 1.00 80.62 236 ASP A C 1
ATOM 1976 O O . ASP A 1 236 ? -0.042 -10.716 -6.879 1.00 80.62 236 ASP A O 1
ATOM 1980 N N . TYR A 1 237 ? -0.093 -10.333 -4.696 1.00 88.25 237 TYR A N 1
ATOM 1981 C CA . TYR A 1 237 ? 0.552 -11.623 -4.385 1.00 88.25 237 TYR A CA 1
ATOM 1982 C C . TYR A 1 237 ? -0.357 -12.823 -4.711 1.00 88.25 237 TYR A C 1
ATOM 1984 O O . TYR A 1 237 ? -1.592 -12.723 -4.751 1.00 88.25 237 TYR A O 1
ATOM 1992 N N . SER A 1 238 ? 0.235 -14.005 -4.911 1.00 86.12 238 SER A N 1
ATOM 1993 C CA . SER A 1 238 ? -0.525 -15.223 -5.204 1.00 86.12 238 SER A CA 1
ATOM 1994 C C . SER A 1 238 ? -1.246 -15.780 -3.969 1.00 86.12 238 SER A C 1
ATOM 1996 O O . SER A 1 238 ? -0.686 -16.531 -3.172 1.00 86.12 238 SER A O 1
ATOM 1998 N N . LYS A 1 239 ? -2.548 -15.492 -3.856 1.00 86.25 239 LYS A N 1
ATOM 1999 C CA . LYS A 1 239 ? -3.425 -15.980 -2.769 1.00 86.25 239 LYS A CA 1
ATOM 2000 C C . LYS A 1 239 ? -3.606 -17.505 -2.738 1.00 86.25 239 LYS A C 1
ATOM 2002 O O . LYS A 1 239 ? -4.119 -18.033 -1.761 1.00 86.25 239 LYS A O 1
ATOM 2007 N N . ASN A 1 240 ? -3.178 -18.218 -3.782 1.00 85.62 240 ASN A N 1
ATOM 2008 C CA . ASN A 1 240 ? -3.270 -19.679 -3.883 1.00 85.62 240 ASN A CA 1
ATOM 2009 C C . ASN A 1 240 ? -1.915 -20.387 -3.696 1.00 85.62 240 ASN A C 1
ATOM 2011 O O . ASN A 1 240 ? -1.859 -21.609 -3.816 1.00 85.62 240 ASN A O 1
ATOM 2015 N N . ALA A 1 241 ? -0.831 -19.650 -3.420 1.00 87.44 241 ALA A N 1
ATOM 2016 C CA . ALA A 1 241 ? 0.519 -20.186 -3.241 1.00 87.44 241 ALA A CA 1
ATOM 2017 C C . ALA A 1 241 ? 0.715 -20.929 -1.904 1.00 87.44 241 ALA A C 1
ATOM 2019 O O . ALA A 1 241 ? 1.530 -20.545 -1.071 1.00 87.44 241 ALA A O 1
ATOM 2020 N N . ASP A 1 242 ? -0.052 -21.994 -1.679 1.00 86.12 242 ASP A N 1
ATOM 2021 C CA . ASP A 1 242 ? 0.106 -22.882 -0.523 1.00 86.12 242 ASP A CA 1
ATOM 2022 C C . ASP A 1 242 ? 1.388 -23.724 -0.618 1.00 86.12 242 ASP A C 1
ATOM 2024 O O . ASP A 1 242 ? 2.044 -23.759 -1.657 1.00 86.12 242 ASP A O 1
ATOM 2028 N N . VAL A 1 243 ? 1.716 -24.489 0.435 1.00 86.44 243 VAL A N 1
ATOM 2029 C CA . VAL A 1 243 ? 2.902 -25.382 0.488 1.00 86.44 243 VAL A CA 1
ATOM 2030 C C . VAL A 1 243 ? 3.052 -26.248 -0.773 1.00 86.44 243 VAL A C 1
ATOM 2032 O O . VAL A 1 243 ? 4.169 -26.529 -1.203 1.00 86.44 243 VAL A O 1
ATOM 2035 N N . SER A 1 244 ? 1.943 -26.617 -1.423 1.00 87.12 244 SER A N 1
ATOM 2036 C CA . SER A 1 244 ? 1.947 -27.353 -2.695 1.00 87.12 244 SER A CA 1
ATOM 2037 C C . SER A 1 244 ? 2.796 -26.711 -3.810 1.00 87.12 244 SER A C 1
ATOM 2039 O O . SER A 1 244 ? 3.358 -27.444 -4.622 1.00 87.12 244 SER A O 1
ATOM 2041 N N . TYR A 1 245 ? 2.952 -25.381 -3.827 1.00 85.44 245 TYR A N 1
ATOM 2042 C CA . TYR A 1 245 ? 3.768 -24.648 -4.807 1.00 85.44 245 TYR A CA 1
ATOM 2043 C C . TYR A 1 245 ? 5.262 -24.943 -4.662 1.00 85.44 245 TYR A C 1
ATOM 2045 O O . TYR A 1 245 ? 5.979 -25.070 -5.657 1.00 85.44 245 TYR A O 1
ATOM 2053 N N . ILE A 1 246 ? 5.724 -25.090 -3.421 1.00 93.69 246 ILE A N 1
ATOM 2054 C CA . ILE A 1 246 ? 7.131 -25.333 -3.096 1.00 93.69 246 ILE A CA 1
ATOM 2055 C C . ILE A 1 246 ? 7.427 -26.806 -2.811 1.00 93.69 246 ILE A C 1
ATOM 2057 O O . ILE A 1 246 ? 8.594 -27.176 -2.726 1.00 93.69 246 ILE A O 1
ATOM 2061 N N . GLN A 1 247 ? 6.405 -27.664 -2.716 1.00 92.00 247 GLN A N 1
ATOM 2062 C CA . GLN A 1 247 ? 6.558 -29.070 -2.330 1.00 92.00 247 GLN A CA 1
ATOM 2063 C C . GLN A 1 247 ? 7.565 -29.819 -3.209 1.00 92.00 247 GLN A C 1
ATOM 2065 O O . GLN A 1 247 ? 8.402 -30.549 -2.693 1.00 92.00 247 GLN A O 1
ATOM 2070 N N . LYS A 1 248 ? 7.551 -29.571 -4.526 1.00 95.19 248 LYS A N 1
ATOM 2071 C CA . LYS A 1 248 ? 8.529 -30.159 -5.458 1.00 95.19 248 LYS A CA 1
ATOM 2072 C C . LYS A 1 248 ? 9.980 -29.830 -5.068 1.00 95.19 248 LYS A C 1
ATOM 2074 O O . LYS A 1 248 ? 10.848 -30.686 -5.191 1.00 95.19 248 LYS A O 1
ATOM 2079 N N . TRP A 1 249 ? 10.235 -28.618 -4.569 1.00 95.31 249 TRP A N 1
ATOM 2080 C CA . TRP A 1 249 ? 11.559 -28.182 -4.129 1.00 95.31 249 TRP A CA 1
ATOM 2081 C C . TRP A 1 249 ? 11.898 -28.728 -2.746 1.00 95.31 249 TRP A C 1
ATOM 2083 O O . TRP A 1 249 ? 13.013 -29.195 -2.539 1.00 95.31 249 TRP A O 1
ATOM 2093 N N . LEU A 1 250 ? 10.939 -28.727 -1.818 1.00 93.50 250 LEU A N 1
ATOM 2094 C CA . LEU A 1 250 ? 11.113 -29.336 -0.496 1.00 93.50 250 LEU A CA 1
ATOM 2095 C C . LEU A 1 250 ? 11.505 -30.820 -0.617 1.00 93.50 250 LEU A C 1
ATOM 2097 O O . LEU A 1 250 ? 12.469 -31.260 0.012 1.00 93.50 250 LEU A O 1
ATOM 2101 N N . ASP A 1 251 ? 10.827 -31.561 -1.498 1.00 94.75 251 ASP A N 1
ATOM 2102 C CA . ASP A 1 251 ? 11.106 -32.973 -1.772 1.00 94.75 251 ASP A CA 1
ATOM 2103 C C . ASP A 1 251 ? 12.475 -33.171 -2.438 1.00 94.75 251 ASP A C 1
ATOM 2105 O O . ASP A 1 251 ? 13.243 -34.055 -2.047 1.00 94.75 251 ASP A O 1
ATOM 2109 N N . GLU A 1 252 ? 12.802 -32.340 -3.432 1.00 94.50 252 GLU A N 1
ATOM 2110 C CA . GLU A 1 252 ? 14.069 -32.421 -4.160 1.00 94.50 252 GLU A CA 1
ATOM 2111 C C . GLU A 1 252 ? 15.275 -32.168 -3.246 1.00 94.50 252 GLU A C 1
ATOM 2113 O O . GLU A 1 252 ? 16.256 -32.917 -3.276 1.00 94.50 252 GLU A O 1
ATOM 2118 N N . TYR A 1 253 ? 15.189 -31.138 -2.404 1.00 94.12 253 TYR A N 1
ATOM 2119 C CA . TYR A 1 253 ? 16.262 -30.725 -1.503 1.00 94.12 253 TYR A CA 1
ATOM 2120 C C . TYR A 1 253 ? 16.220 -31.422 -0.137 1.00 94.12 253 TYR A C 1
ATOM 2122 O O . TYR A 1 253 ? 17.110 -31.200 0.689 1.00 94.12 253 TYR A O 1
ATOM 2130 N N . LYS A 1 254 ? 15.226 -32.295 0.085 1.00 94.06 254 LYS A N 1
ATOM 2131 C CA . LYS A 1 254 ? 15.000 -33.036 1.336 1.00 94.06 254 LYS A CA 1
ATOM 2132 C C . LYS A 1 254 ? 15.037 -32.111 2.550 1.00 94.06 254 LYS A C 1
ATOM 2134 O O . LYS A 1 254 ? 15.774 -32.364 3.502 1.00 94.06 254 LYS A O 1
ATOM 2139 N N . ILE A 1 255 ? 14.277 -31.026 2.468 1.00 93.94 255 ILE A N 1
ATOM 2140 C CA . ILE A 1 255 ? 14.203 -29.998 3.499 1.00 93.94 255 ILE A CA 1
ATOM 2141 C C . ILE A 1 255 ? 12.747 -29.702 3.838 1.00 93.94 255 ILE A C 1
ATOM 2143 O O . ILE A 1 255 ? 11.868 -29.776 2.980 1.00 93.94 255 ILE A O 1
ATOM 2147 N N . THR A 1 256 ? 12.489 -29.391 5.098 1.00 93.31 256 THR A N 1
ATOM 2148 C CA . THR A 1 256 ? 11.175 -28.975 5.587 1.00 93.31 256 THR A CA 1
ATOM 2149 C C . THR A 1 256 ? 11.010 -27.465 5.495 1.00 93.31 256 THR A C 1
ATOM 2151 O O . THR A 1 256 ? 11.981 -26.709 5.422 1.00 93.31 256 THR A O 1
ATOM 2154 N N . ILE A 1 257 ? 9.763 -27.000 5.504 1.00 91.88 257 ILE A N 1
ATOM 2155 C CA . ILE A 1 257 ? 9.494 -25.564 5.470 1.00 91.88 257 ILE A CA 1
ATOM 2156 C C . ILE A 1 257 ? 9.914 -24.884 6.782 1.00 91.88 257 ILE A C 1
ATOM 2158 O O . ILE A 1 257 ? 10.401 -23.757 6.766 1.00 91.88 257 ILE A O 1
ATOM 2162 N N . GLU A 1 258 ? 9.816 -25.585 7.912 1.00 91.31 258 GLU A N 1
ATOM 2163 C CA . GLU A 1 258 ? 10.279 -25.101 9.211 1.00 91.31 258 GLU A CA 1
ATOM 2164 C C . GLU A 1 258 ? 11.795 -24.868 9.227 1.00 91.31 258 GLU A C 1
ATOM 2166 O O . GLU A 1 258 ? 12.251 -23.857 9.756 1.00 91.31 258 GLU A O 1
ATOM 2171 N N . GLU A 1 259 ? 12.580 -25.753 8.605 1.00 89.75 259 GLU A N 1
ATOM 2172 C CA . GLU A 1 259 ? 14.033 -25.571 8.465 1.00 89.75 259 GLU A CA 1
ATOM 2173 C C . GLU A 1 259 ? 14.381 -24.337 7.614 1.00 89.75 259 GLU A C 1
ATOM 2175 O O . GLU A 1 259 ? 15.386 -23.671 7.879 1.00 89.75 259 GLU A O 1
ATOM 2180 N N . ILE A 1 260 ? 13.540 -23.979 6.634 1.00 91.81 260 ILE A N 1
ATOM 2181 C CA . ILE A 1 260 ? 13.695 -22.740 5.857 1.00 91.81 260 ILE A CA 1
ATOM 2182 C C . ILE A 1 260 ? 13.472 -21.511 6.750 1.00 91.81 260 ILE A C 1
ATOM 2184 O O . ILE A 1 260 ? 14.357 -20.658 6.841 1.00 91.81 260 ILE A O 1
ATOM 2188 N N . PHE A 1 261 ? 12.345 -21.446 7.467 1.00 88.12 261 PHE A N 1
ATOM 2189 C CA . PHE A 1 261 ? 12.018 -20.310 8.344 1.00 88.12 261 PHE A CA 1
ATOM 2190 C C . PHE A 1 261 ? 12.985 -20.161 9.530 1.00 88.12 261 PHE A C 1
ATOM 2192 O O . PHE A 1 261 ? 13.338 -19.045 9.907 1.00 88.12 261 PHE A O 1
ATOM 2199 N N . ASN A 1 262 ? 13.482 -21.269 10.086 1.00 88.75 262 ASN A N 1
ATOM 2200 C CA . ASN A 1 262 ? 14.465 -21.244 11.175 1.00 88.75 262 ASN A CA 1
ATOM 2201 C C . ASN A 1 262 ? 15.894 -20.935 10.704 1.00 88.75 262 ASN A C 1
ATOM 2203 O O . ASN A 1 262 ? 16.785 -20.741 11.530 1.00 88.75 262 ASN A O 1
ATOM 2207 N N . ARG A 1 263 ? 16.116 -20.843 9.386 1.00 88.38 263 ARG A N 1
ATOM 2208 C CA . ARG A 1 263 ? 17.437 -20.673 8.762 1.00 88.38 263 ARG A CA 1
ATOM 2209 C C . ARG A 1 263 ? 18.391 -21.847 9.020 1.00 88.38 263 ARG A C 1
ATOM 2211 O O . ARG A 1 263 ? 19.610 -21.694 8.925 1.00 88.38 263 ARG A O 1
ATOM 2218 N N . ASP A 1 264 ? 17.828 -23.029 9.261 1.00 88.81 264 ASP A N 1
ATOM 2219 C CA . ASP A 1 264 ? 18.537 -24.302 9.452 1.00 88.81 264 ASP A CA 1
ATOM 2220 C C . ASP A 1 264 ? 18.908 -24.976 8.114 1.00 88.81 264 ASP A C 1
ATOM 2222 O O . ASP A 1 264 ? 19.478 -26.063 8.080 1.00 88.81 264 ASP A O 1
ATOM 2226 N N . TYR A 1 265 ? 18.644 -24.308 6.989 1.00 86.56 265 TYR A N 1
ATOM 2227 C CA . TYR A 1 265 ? 19.051 -24.735 5.648 1.00 86.56 265 TYR A CA 1
ATOM 2228 C C . TYR A 1 265 ? 20.532 -24.474 5.336 1.00 86.56 265 TYR A C 1
ATOM 2230 O O . TYR A 1 265 ? 21.008 -24.873 4.272 1.00 86.56 265 TYR A O 1
ATOM 2238 N N . ARG A 1 266 ? 21.268 -23.805 6.232 1.00 76.00 266 ARG A N 1
ATOM 2239 C CA . ARG A 1 266 ? 22.707 -23.561 6.077 1.00 76.00 266 ARG A CA 1
ATOM 2240 C C . ARG A 1 266 ? 23.428 -24.908 6.064 1.00 76.00 266 ARG A C 1
ATOM 2242 O O . ARG A 1 266 ? 23.312 -25.666 7.025 1.00 76.00 266 ARG A O 1
ATOM 2249 N N . ASN A 1 267 ? 24.166 -25.202 4.994 1.00 81.00 267 ASN A N 1
ATOM 2250 C CA . ASN A 1 267 ? 24.747 -26.508 4.623 1.00 81.00 267 ASN A CA 1
ATOM 2251 C C . ASN A 1 267 ? 23.832 -27.481 3.848 1.00 81.00 267 ASN A C 1
ATOM 2253 O O . ASN A 1 267 ? 24.288 -28.567 3.480 1.00 81.00 267 ASN A O 1
ATOM 2257 N N . ASN A 1 268 ? 22.580 -27.125 3.553 1.00 91.19 268 ASN A N 1
ATOM 2258 C CA . ASN A 1 268 ? 21.765 -27.849 2.576 1.00 91.19 268 ASN A CA 1
ATOM 2259 C C . ASN A 1 268 ? 22.059 -27.312 1.164 1.00 91.19 268 ASN A C 1
ATOM 2261 O O . ASN A 1 268 ? 22.261 -26.118 0.959 1.00 91.19 268 ASN A O 1
ATOM 2265 N N . SER A 1 269 ? 22.031 -28.187 0.157 1.00 88.69 269 SER A N 1
ATOM 2266 C CA . SER A 1 269 ? 22.174 -27.810 -1.257 1.00 88.69 269 SER A CA 1
ATOM 2267 C C . SER A 1 269 ? 21.187 -26.738 -1.752 1.00 88.69 269 SER A C 1
ATOM 2269 O O . SER A 1 269 ? 21.461 -26.105 -2.771 1.00 88.69 269 SER A O 1
ATOM 2271 N N . ILE A 1 270 ? 20.067 -26.513 -1.056 1.00 91.94 270 ILE A N 1
ATOM 2272 C CA . ILE A 1 270 ? 19.108 -25.452 -1.378 1.00 91.94 270 ILE A CA 1
ATOM 2273 C C . ILE A 1 270 ? 19.655 -24.048 -1.087 1.00 91.94 270 ILE A C 1
ATOM 2275 O O . ILE A 1 270 ? 19.286 -23.107 -1.781 1.00 91.94 270 ILE A O 1
ATOM 2279 N N . GLU A 1 271 ? 20.572 -23.894 -0.124 1.00 90.75 271 GLU A N 1
ATOM 2280 C CA . GLU A 1 271 ? 21.161 -22.600 0.262 1.00 90.75 271 GLU A CA 1
ATOM 2281 C C . GLU A 1 271 ? 21.737 -21.867 -0.955 1.00 90.75 271 GLU A C 1
ATOM 2283 O O . GLU A 1 271 ? 21.451 -20.693 -1.194 1.00 90.75 271 GLU A O 1
ATOM 2288 N N . ALA A 1 272 ? 22.468 -22.608 -1.792 1.00 86.19 272 ALA A N 1
ATOM 2289 C CA . ALA A 1 272 ? 23.124 -22.085 -2.984 1.00 86.19 272 ALA A CA 1
ATOM 2290 C C . ALA A 1 272 ? 22.154 -21.556 -4.053 1.00 86.19 272 ALA A C 1
ATOM 2292 O O . ALA A 1 272 ? 22.596 -20.826 -4.938 1.00 86.19 272 ALA A O 1
ATOM 2293 N N . VAL A 1 273 ? 20.868 -21.921 -3.995 1.00 90.44 273 VAL A N 1
ATOM 2294 C CA . VAL A 1 273 ? 19.848 -21.503 -4.971 1.00 90.44 273 VAL A CA 1
ATOM 2295 C C . VAL A 1 273 ? 18.777 -20.590 -4.390 1.00 90.44 273 VAL A C 1
ATOM 2297 O O . VAL A 1 273 ? 18.211 -19.811 -5.148 1.00 90.44 273 VAL A O 1
ATOM 2300 N N . ILE A 1 274 ? 18.495 -20.654 -3.087 1.00 90.31 274 ILE A N 1
ATOM 2301 C CA . ILE A 1 274 ? 17.438 -19.853 -2.452 1.00 90.31 274 ILE A CA 1
ATOM 2302 C C . ILE A 1 274 ? 17.967 -18.551 -1.836 1.00 90.31 274 ILE A C 1
ATOM 2304 O O . ILE A 1 274 ? 17.236 -17.564 -1.796 1.00 90.31 274 ILE A O 1
ATOM 2308 N N . ASP A 1 275 ? 19.233 -18.536 -1.402 1.00 86.88 275 ASP A N 1
ATOM 2309 C CA . ASP A 1 275 ? 19.841 -17.432 -0.639 1.00 86.88 275 ASP A CA 1
ATOM 2310 C C . ASP A 1 275 ? 20.965 -16.708 -1.408 1.00 86.88 275 ASP A C 1
ATOM 2312 O O . ASP A 1 275 ? 21.466 -15.666 -0.992 1.00 86.88 275 ASP A O 1
ATOM 2316 N N . ARG A 1 276 ? 21.343 -17.219 -2.585 1.00 85.88 276 ARG A N 1
ATOM 2317 C CA . ARG A 1 276 ? 22.241 -16.534 -3.526 1.00 85.88 276 ARG A CA 1
ATOM 2318 C C . ARG A 1 276 ? 21.431 -15.867 -4.630 1.00 85.88 276 ARG A C 1
ATOM 2320 O O . ARG A 1 276 ? 20.617 -16.521 -5.278 1.00 85.88 276 ARG A O 1
ATOM 2327 N N . HIS A 1 277 ? 21.689 -14.592 -4.905 1.00 88.81 277 HIS A N 1
ATOM 2328 C CA . HIS A 1 277 ? 20.990 -13.880 -5.970 1.00 88.81 277 HIS A CA 1
ATOM 2329 C C . HIS A 1 277 ? 21.306 -14.506 -7.340 1.00 88.81 277 HIS A C 1
ATOM 2331 O O . HIS A 1 277 ? 22.469 -14.685 -7.701 1.00 88.81 277 HIS A O 1
ATOM 2337 N N . TYR A 1 278 ? 20.284 -14.840 -8.136 1.00 81.19 278 TYR A N 1
ATOM 2338 C CA . TYR A 1 278 ? 20.477 -15.568 -9.402 1.00 81.19 278 TYR A CA 1
ATOM 2339 C C . TYR A 1 278 ? 21.260 -14.757 -10.455 1.00 81.19 278 TYR A C 1
ATOM 2341 O O . TYR A 1 278 ? 21.844 -15.322 -11.380 1.00 81.19 278 TYR A O 1
ATOM 2349 N N . ASN A 1 279 ? 21.303 -13.424 -10.336 1.00 81.19 279 ASN A N 1
ATOM 2350 C CA . ASN A 1 279 ? 22.177 -12.581 -11.170 1.00 81.19 279 ASN A CA 1
ATOM 2351 C C . ASN A 1 279 ? 23.671 -12.722 -10.846 1.00 81.19 279 ASN A C 1
ATOM 2353 O O . ASN A 1 279 ? 24.482 -12.398 -11.708 1.00 81.19 279 ASN A O 1
ATOM 2357 N N . ASP A 1 280 ? 24.026 -13.255 -9.675 1.00 85.50 280 ASP A N 1
ATOM 2358 C CA . ASP A 1 280 ? 25.417 -13.529 -9.294 1.00 85.50 280 ASP A CA 1
ATOM 2359 C C . ASP A 1 280 ? 25.890 -14.906 -9.788 1.00 85.50 280 ASP A C 1
ATOM 2361 O O . ASP A 1 280 ? 27.001 -15.340 -9.470 1.00 85.50 280 ASP A O 1
ATOM 2365 N N . MET A 1 281 ? 25.031 -15.636 -10.506 1.00 84.94 281 MET A N 1
ATOM 2366 C CA . MET A 1 281 ? 25.333 -16.923 -11.132 1.00 84.94 281 MET A CA 1
ATOM 2367 C C . MET A 1 281 ? 25.706 -16.745 -12.604 1.00 84.94 281 MET A C 1
ATOM 2369 O O . MET A 1 281 ? 25.325 -15.760 -13.245 1.00 84.94 281 MET A O 1
ATOM 2373 N N . ASP A 1 282 ? 26.416 -17.731 -13.153 1.00 83.44 282 ASP A N 1
ATOM 2374 C CA . ASP A 1 282 ? 26.880 -17.699 -14.538 1.00 83.44 282 ASP A CA 1
ATOM 2375 C C . ASP A 1 282 ? 25.713 -17.516 -15.518 1.00 83.44 282 ASP A C 1
ATOM 2377 O O . ASP A 1 282 ? 24.651 -18.142 -15.404 1.00 83.44 282 ASP A O 1
ATOM 2381 N N . ALA A 1 283 ? 25.904 -16.627 -16.495 1.00 81.00 283 ALA A N 1
ATOM 2382 C CA . ALA A 1 283 ? 24.893 -16.344 -17.503 1.00 81.00 283 ALA A CA 1
ATOM 2383 C C . ALA A 1 283 ? 24.583 -17.599 -18.336 1.00 81.00 283 ALA A C 1
ATOM 2385 O O . ALA A 1 283 ? 25.497 -18.294 -18.775 1.00 81.00 283 ALA A O 1
ATOM 2386 N N . PHE A 1 284 ? 23.291 -17.847 -18.588 1.00 76.62 284 PHE A N 1
ATOM 2387 C CA . PHE A 1 284 ? 22.788 -18.998 -19.355 1.00 76.62 284 PHE A CA 1
ATOM 2388 C C . PHE A 1 284 ? 23.140 -20.374 -18.752 1.00 76.62 284 PHE A C 1
ATOM 2390 O O . PHE A 1 284 ? 23.277 -21.353 -19.485 1.00 76.62 284 PHE A O 1
ATOM 2397 N N . SER A 1 285 ? 23.300 -20.451 -17.426 1.00 80.69 285 SER A N 1
ATOM 2398 C CA . SER A 1 285 ? 23.544 -21.709 -16.712 1.00 80.69 285 SER A CA 1
ATOM 2399 C C . SER A 1 285 ? 22.238 -22.371 -16.236 1.00 80.69 285 SER A C 1
ATOM 2401 O O . SER A 1 285 ? 21.324 -21.666 -15.794 1.00 80.69 285 SER A O 1
ATOM 2403 N N . PRO A 1 286 ? 22.142 -23.717 -16.256 1.00 82.25 286 PRO A N 1
ATOM 2404 C CA . PRO A 1 286 ? 21.019 -24.445 -15.655 1.00 82.25 286 PRO A CA 1
ATOM 2405 C C . PRO A 1 286 ? 20.797 -24.099 -14.177 1.00 82.25 286 PRO A C 1
ATOM 2407 O O . PRO A 1 286 ? 19.668 -24.099 -13.690 1.00 82.25 286 PRO A O 1
ATOM 2410 N N . GLU A 1 287 ? 21.873 -23.787 -13.457 1.00 82.75 287 GLU A N 1
ATOM 2411 C CA . GLU A 1 287 ? 21.859 -23.394 -12.052 1.00 82.75 287 GLU A CA 1
ATOM 2412 C C . GLU A 1 287 ? 21.149 -22.053 -11.850 1.00 82.75 287 GLU A C 1
ATOM 2414 O O . GLU A 1 287 ? 20.341 -21.928 -10.928 1.00 82.75 287 GLU A O 1
ATOM 2419 N N . LYS A 1 288 ? 21.389 -21.080 -12.740 1.00 86.19 288 LYS A N 1
ATOM 2420 C CA . LYS A 1 288 ? 20.705 -19.783 -12.729 1.00 86.19 288 LYS A CA 1
ATOM 2421 C C . LYS A 1 288 ? 19.209 -19.929 -12.989 1.00 86.19 288 LYS A C 1
ATOM 2423 O O . LYS A 1 288 ? 18.408 -19.357 -12.249 1.00 86.19 288 LYS A O 1
ATOM 2428 N N . ASP A 1 289 ? 18.835 -20.703 -14.006 1.00 84.62 289 ASP A N 1
ATOM 2429 C CA . ASP A 1 289 ? 17.427 -20.940 -14.347 1.00 84.62 289 ASP A CA 1
ATOM 2430 C C . ASP A 1 289 ? 16.697 -21.629 -13.188 1.00 84.62 289 ASP A C 1
ATOM 2432 O O . ASP A 1 289 ? 15.589 -21.245 -12.808 1.00 84.62 289 ASP A O 1
ATOM 2436 N N . LYS A 1 290 ? 17.356 -22.608 -12.562 1.00 89.31 290 LYS A N 1
ATOM 2437 C CA . LYS A 1 290 ? 16.824 -23.300 -11.391 1.00 89.31 290 LYS A CA 1
ATOM 2438 C C . LYS A 1 290 ? 16.681 -22.372 -10.185 1.00 89.31 290 LYS A C 1
ATOM 2440 O O . LYS A 1 290 ? 15.644 -22.406 -9.530 1.00 89.31 290 LYS A O 1
ATOM 2445 N N . ALA A 1 291 ? 17.678 -21.533 -9.902 1.00 89.19 291 ALA A N 1
ATOM 2446 C CA . ALA A 1 291 ? 17.625 -20.575 -8.801 1.00 89.19 291 ALA A CA 1
ATOM 2447 C C . ALA A 1 291 ? 16.485 -19.566 -8.969 1.00 89.19 291 ALA A C 1
ATOM 2449 O O . ALA A 1 291 ? 15.767 -19.299 -8.009 1.00 89.19 291 ALA A O 1
ATOM 2450 N N . LEU A 1 292 ? 16.258 -19.073 -10.191 1.00 88.81 292 LEU A N 1
ATOM 2451 C CA . LEU A 1 292 ? 15.124 -18.200 -10.491 1.00 88.81 292 LEU A CA 1
ATOM 2452 C C . LEU A 1 292 ? 13.784 -18.887 -10.188 1.00 88.81 292 LEU A C 1
ATOM 2454 O O . LEU A 1 292 ? 12.927 -18.288 -9.541 1.00 88.81 292 LEU A O 1
ATOM 2458 N N . LEU A 1 293 ? 13.603 -20.140 -10.617 1.00 90.62 293 LEU A N 1
ATOM 2459 C CA . LEU A 1 293 ? 12.366 -20.891 -10.376 1.00 90.62 293 LEU A CA 1
ATOM 2460 C C . LEU A 1 293 ? 12.145 -21.187 -8.887 1.00 90.62 293 LEU A C 1
ATOM 2462 O O . LEU A 1 293 ? 11.050 -20.956 -8.378 1.00 90.62 293 LEU A O 1
ATOM 2466 N N . VAL A 1 294 ? 13.185 -21.649 -8.183 1.00 92.50 294 VAL A N 1
ATOM 2467 C CA . VAL A 1 294 ? 13.134 -21.908 -6.735 1.00 92.50 294 VAL A CA 1
ATOM 2468 C C . VAL A 1 294 ? 12.775 -20.625 -5.991 1.00 92.50 294 VAL A C 1
ATOM 2470 O O . VAL A 1 294 ? 11.820 -20.613 -5.222 1.00 92.50 294 VAL A O 1
ATOM 2473 N N . GLN A 1 295 ? 13.484 -19.523 -6.250 1.00 93.06 295 GLN A N 1
ATOM 2474 C CA . GLN A 1 295 ? 13.217 -18.256 -5.568 1.00 93.06 295 GLN A CA 1
ATOM 2475 C C . GLN A 1 295 ? 11.834 -17.696 -5.895 1.00 93.06 295 GLN A C 1
ATOM 2477 O O . GLN A 1 295 ? 11.190 -17.167 -5.000 1.00 93.06 295 GLN A O 1
ATOM 2482 N N . THR A 1 296 ? 11.345 -17.853 -7.128 1.00 90.81 296 THR A N 1
ATOM 2483 C CA . THR A 1 296 ? 9.995 -17.407 -7.507 1.00 90.81 296 THR A CA 1
ATOM 2484 C C . THR A 1 296 ? 8.920 -18.165 -6.734 1.00 90.81 296 THR A C 1
ATOM 2486 O O . THR A 1 296 ? 8.040 -17.542 -6.143 1.00 90.81 296 THR A O 1
ATOM 2489 N N . ASP A 1 297 ? 9.007 -19.496 -6.691 1.00 92.94 297 ASP A N 1
ATOM 2490 C CA . ASP A 1 297 ? 8.012 -20.318 -5.998 1.00 92.94 297 ASP A CA 1
ATOM 2491 C C . ASP A 1 297 ? 8.040 -20.063 -4.480 1.00 92.94 297 ASP A C 1
ATOM 2493 O O . ASP A 1 297 ? 6.988 -19.919 -3.854 1.00 92.94 297 ASP A O 1
ATOM 2497 N N . PHE A 1 298 ? 9.236 -19.941 -3.889 1.00 93.62 298 PHE A N 1
ATOM 2498 C CA . PHE A 1 298 ? 9.386 -19.609 -2.470 1.00 93.62 298 PHE A CA 1
ATOM 2499 C C . PHE A 1 298 ? 8.934 -18.186 -2.143 1.00 93.62 298 PHE A C 1
ATOM 2501 O O . PHE A 1 298 ? 8.276 -18.000 -1.128 1.00 93.62 298 PHE A O 1
ATOM 2508 N N . TYR A 1 299 ? 9.218 -17.197 -2.990 1.00 93.38 299 TYR A N 1
ATOM 2509 C CA . TYR A 1 299 ? 8.730 -15.826 -2.821 1.00 93.38 299 TYR A CA 1
ATOM 2510 C C . TYR A 1 299 ? 7.201 -15.779 -2.761 1.00 93.38 299 TYR A C 1
ATOM 2512 O O . TYR A 1 299 ? 6.646 -15.243 -1.806 1.00 93.38 299 TYR A O 1
ATOM 2520 N N . GLN A 1 300 ? 6.520 -16.414 -3.721 1.00 91.44 300 GLN A N 1
ATOM 2521 C CA . GLN A 1 300 ? 5.055 -16.455 -3.753 1.00 91.44 300 GLN A CA 1
ATOM 2522 C C . GLN A 1 300 ? 4.479 -17.114 -2.493 1.00 91.44 300 GLN A C 1
ATOM 2524 O O . GLN A 1 300 ? 3.542 -16.588 -1.888 1.00 91.44 300 GLN A O 1
ATOM 2529 N N . TYR A 1 301 ? 5.078 -18.228 -2.060 1.00 94.25 301 TYR A N 1
ATOM 2530 C CA . TYR A 1 301 ? 4.699 -18.897 -0.817 1.00 94.25 301 TYR A CA 1
ATOM 2531 C C . TYR A 1 301 ? 4.927 -18.011 0.419 1.00 94.25 301 TYR A C 1
ATOM 2533 O O . TYR A 1 301 ? 4.050 -17.911 1.273 1.00 94.25 301 TYR A O 1
ATOM 2541 N N . ILE A 1 302 ? 6.080 -17.344 0.518 1.00 94.19 302 ILE A N 1
ATOM 2542 C CA . ILE A 1 302 ? 6.454 -16.481 1.649 1.00 94.19 302 ILE A CA 1
ATOM 2543 C C . ILE A 1 302 ? 5.519 -15.268 1.748 1.00 94.19 302 ILE A C 1
ATOM 2545 O O . ILE A 1 302 ? 5.038 -14.966 2.841 1.00 94.19 302 ILE A O 1
ATOM 2549 N N . CYS A 1 303 ? 5.209 -14.607 0.627 1.00 93.12 303 CYS A N 1
ATOM 2550 C CA . CYS A 1 303 ? 4.253 -13.497 0.588 1.00 93.12 303 CYS A CA 1
ATOM 2551 C C . CYS A 1 303 ? 2.881 -13.928 1.103 1.00 93.12 303 CYS A C 1
ATOM 2553 O O . CYS A 1 303 ? 2.329 -13.276 1.989 1.00 93.12 303 CYS A O 1
ATOM 2555 N N . LYS A 1 304 ? 2.362 -15.062 0.610 1.00 93.56 304 LYS A N 1
ATOM 2556 C CA . LYS A 1 304 ? 1.093 -15.612 1.092 1.00 93.56 304 LYS A CA 1
ATOM 2557 C C . LYS A 1 304 ? 1.155 -15.969 2.576 1.00 93.56 304 LYS A C 1
ATOM 2559 O O . LYS A 1 304 ? 0.267 -15.581 3.325 1.00 93.56 304 LYS A O 1
ATOM 2564 N N . HIS A 1 305 ? 2.198 -16.679 3.008 1.00 94.06 305 HIS A N 1
ATOM 2565 C CA . HIS A 1 305 ? 2.373 -17.103 4.397 1.00 94.06 305 HIS A CA 1
ATOM 2566 C C . HIS A 1 305 ? 2.291 -15.918 5.363 1.00 94.06 305 HIS A C 1
ATOM 2568 O O . HIS A 1 305 ? 1.552 -15.960 6.347 1.00 94.06 305 HIS A O 1
ATOM 2574 N N . TYR A 1 306 ? 3.010 -14.840 5.056 1.00 93.69 306 TYR A N 1
ATOM 2575 C CA . TYR A 1 306 ? 3.059 -13.661 5.908 1.00 93.69 306 TYR A CA 1
ATOM 2576 C C . TYR A 1 306 ? 1.818 -12.768 5.804 1.00 93.69 306 TYR A C 1
ATOM 2578 O O . TYR A 1 306 ? 1.409 -12.179 6.809 1.00 93.69 306 TYR A O 1
ATOM 2586 N N . ALA A 1 307 ? 1.171 -12.713 4.638 1.00 93.00 307 ALA A N 1
ATOM 2587 C CA . ALA A 1 307 ? -0.139 -12.086 4.496 1.00 93.00 307 ALA A CA 1
ATOM 2588 C C . ALA A 1 307 ? -1.192 -12.811 5.354 1.00 93.00 307 ALA A C 1
ATOM 2590 O O . ALA A 1 307 ? -1.866 -12.177 6.168 1.00 93.00 307 ALA A O 1
ATOM 2591 N N . ASP A 1 308 ? -1.258 -14.143 5.261 1.00 91.75 308 ASP A N 1
ATOM 2592 C CA . ASP A 1 308 ? -2.147 -14.982 6.069 1.00 91.75 308 ASP A CA 1
ATOM 2593 C C . ASP A 1 308 ? -1.853 -14.830 7.569 1.00 91.75 308 ASP A C 1
ATOM 2595 O O . ASP A 1 308 ? -2.778 -14.739 8.378 1.00 91.75 308 ASP A O 1
ATOM 2599 N N . GLU A 1 309 ? -0.576 -14.755 7.965 1.00 92.50 309 GLU A N 1
ATOM 2600 C CA . GLU A 1 309 ? -0.175 -14.543 9.359 1.00 92.50 309 GLU A CA 1
ATOM 2601 C C . GLU A 1 309 ? -0.698 -13.206 9.911 1.00 92.50 309 GLU A C 1
ATOM 2603 O O . GLU A 1 309 ? -1.221 -13.160 11.033 1.00 92.50 309 GLU A O 1
ATOM 2608 N N . LEU A 1 310 ? -0.572 -12.115 9.149 1.00 91.50 310 LEU A N 1
ATOM 2609 C CA . LEU A 1 310 ? -1.082 -10.802 9.551 1.00 91.50 310 LEU A CA 1
ATOM 2610 C C . LEU A 1 310 ? -2.607 -10.759 9.568 1.00 91.50 310 LEU A C 1
ATOM 2612 O O . LEU A 1 310 ? -3.182 -10.269 10.540 1.00 91.50 310 LEU A O 1
ATOM 2616 N N . ILE A 1 311 ? -3.271 -11.328 8.562 1.00 90.19 311 ILE A N 1
ATOM 2617 C CA . ILE A 1 311 ? -4.734 -11.424 8.517 1.00 90.19 311 ILE A CA 1
ATOM 2618 C C . ILE A 1 311 ? -5.249 -12.234 9.713 1.00 90.19 311 ILE A C 1
ATOM 2620 O O . ILE A 1 311 ? -6.172 -11.807 10.416 1.00 90.19 311 ILE A O 1
ATOM 2624 N N . ALA A 1 312 ? -4.639 -13.385 10.004 1.00 91.81 312 ALA A N 1
ATOM 2625 C CA . ALA A 1 312 ? -4.977 -14.205 11.163 1.00 91.81 312 ALA A CA 1
ATOM 2626 C C . ALA A 1 312 ? -4.733 -13.445 12.472 1.00 91.81 312 ALA A C 1
ATOM 2628 O O . ALA A 1 312 ? -5.560 -13.490 13.388 1.00 91.81 312 ALA A O 1
ATOM 2629 N N . TYR A 1 313 ? -3.630 -12.702 12.554 1.00 90.31 313 TYR A N 1
ATOM 2630 C CA . TYR A 1 313 ? -3.336 -11.847 13.691 1.00 90.31 313 TYR A CA 1
ATOM 2631 C C . TYR A 1 313 ? -4.407 -10.770 13.891 1.00 90.31 313 TYR A C 1
ATOM 2633 O O . TYR A 1 313 ? -4.962 -10.687 14.988 1.00 90.31 313 TYR A O 1
ATOM 2641 N N . PHE A 1 314 ? -4.753 -9.995 12.865 1.00 87.56 314 PHE A N 1
ATOM 2642 C CA . PHE A 1 314 ? -5.790 -8.967 12.945 1.00 87.56 314 PHE A CA 1
ATOM 2643 C C . PHE A 1 314 ? -7.141 -9.567 13.334 1.00 87.56 314 PHE A C 1
ATOM 2645 O O . PHE A 1 314 ? -7.773 -9.099 14.280 1.00 87.56 314 PHE A O 1
ATOM 2652 N N . ASN A 1 315 ? -7.530 -10.686 12.723 1.00 86.19 315 ASN A N 1
ATOM 2653 C CA . ASN A 1 315 ? -8.738 -11.414 13.102 1.00 86.19 315 ASN A CA 1
ATOM 2654 C C . ASN A 1 315 ? -8.711 -11.893 14.564 1.00 86.19 315 ASN A C 1
ATOM 2656 O O . ASN A 1 315 ? -9.724 -11.813 15.255 1.00 86.19 315 ASN A O 1
ATOM 2660 N N . SER A 1 316 ? -7.556 -12.333 15.078 1.00 87.31 316 SER A N 1
ATOM 2661 C CA . SER A 1 316 ? -7.397 -12.741 16.483 1.00 87.31 316 SER A CA 1
ATOM 2662 C C . SER A 1 316 ? -7.548 -11.586 17.478 1.00 87.31 316 SER A C 1
ATOM 2664 O O . SER A 1 316 ? -7.834 -11.818 18.654 1.00 87.31 316 SER A O 1
ATOM 2666 N N . LYS A 1 317 ? -7.338 -10.345 17.019 1.00 82.88 317 LYS A N 1
ATOM 2667 C CA . LYS A 1 317 ? -7.486 -9.125 17.819 1.00 82.88 317 LYS A CA 1
ATOM 2668 C C . LYS A 1 317 ? -8.900 -8.559 17.781 1.00 82.88 317 LYS A C 1
ATOM 2670 O O . LYS A 1 317 ? -9.171 -7.646 18.561 1.00 82.88 317 LYS A O 1
ATOM 2675 N N . LYS A 1 318 ? -9.799 -9.105 16.965 1.00 82.81 318 LYS A N 1
ATOM 2676 C CA . LYS A 1 318 ? -11.217 -8.751 17.020 1.00 82.81 318 LYS A CA 1
ATOM 2677 C C . LYS A 1 318 ? -11.850 -9.305 18.297 1.00 82.81 318 LYS A C 1
ATOM 2679 O O . LYS A 1 318 ? -11.606 -10.454 18.673 1.00 82.81 318 LYS A O 1
ATOM 2684 N N . ASP A 1 319 ? -12.663 -8.501 18.977 1.00 72.25 319 ASP A N 1
ATOM 2685 C CA . ASP A 1 319 ? -13.307 -8.932 20.222 1.00 72.25 319 ASP A CA 1
ATOM 2686 C C . ASP A 1 319 ? -14.342 -10.044 19.969 1.00 72.25 319 ASP A C 1
ATOM 2688 O O . ASP A 1 319 ? -15.210 -9.948 19.097 1.00 72.25 319 ASP A O 1
ATOM 2692 N N . LYS A 1 320 ? -14.282 -11.128 20.757 1.00 57.19 320 LYS A N 1
ATOM 2693 C CA . LYS A 1 320 ? -15.261 -12.226 20.683 1.00 57.19 320 LYS A CA 1
ATOM 2694 C C . LYS A 1 320 ? -16.557 -11.839 21.419 1.00 57.19 320 LYS A C 1
ATOM 2696 O O . LYS A 1 320 ? -16.654 -12.040 22.626 1.00 57.19 320 LYS A O 1
ATOM 2701 N N . LYS A 1 321 ? -17.565 -11.421 20.633 1.00 39.53 321 LYS A N 1
ATOM 2702 C CA . LYS A 1 321 ? -18.950 -10.983 20.971 1.00 39.53 321 LYS A CA 1
ATOM 2703 C C . LYS A 1 321 ? -19.007 -9.527 21.470 1.00 39.53 321 LYS A C 1
ATOM 2705 O O . LYS A 1 321 ? -18.527 -9.236 22.549 1.00 39.53 321 LYS A O 1
ATOM 2710 N N . GLN A 1 322 ? -19.627 -8.592 20.755 1.00 31.16 322 GLN A N 1
ATOM 2711 C CA . GLN A 1 322 ? -21.071 -8.501 20.524 1.00 31.16 322 GLN A CA 1
ATOM 2712 C C . GLN A 1 322 ? -21.363 -7.557 19.351 1.00 31.16 322 GLN A C 1
ATOM 2714 O O . GLN A 1 322 ? -20.669 -6.568 19.147 1.00 31.16 322 GLN A O 1
ATOM 2719 N N . ALA A 1 323 ? -22.434 -7.866 18.623 1.00 35.72 323 ALA A N 1
ATOM 2720 C CA . ALA A 1 323 ? -23.035 -6.976 17.650 1.00 35.72 323 ALA A CA 1
ATOM 2721 C C . ALA A 1 323 ? -23.711 -5.776 18.342 1.00 35.72 323 ALA A C 1
ATOM 2723 O O . ALA A 1 323 ? -24.402 -5.955 19.346 1.00 35.72 323 ALA A O 1
ATOM 2724 N N . ASN A 1 324 ? -23.573 -4.616 17.695 1.00 30.80 324 ASN A N 1
ATOM 2725 C CA . ASN A 1 324 ? -24.304 -3.352 17.837 1.00 30.80 324 ASN A CA 1
ATOM 2726 C C . ASN A 1 324 ? -24.094 -2.514 19.107 1.00 30.80 324 ASN A C 1
ATOM 2728 O O . ASN A 1 324 ? -24.600 -2.849 20.174 1.00 30.80 324 ASN A O 1
ATOM 2732 N N . SER A 1 325 ? -23.534 -1.313 18.911 1.00 23.75 325 SER A N 1
ATOM 2733 C CA . SER A 1 325 ? -24.087 -0.016 19.354 1.00 23.75 325 SER A CA 1
ATOM 2734 C C . SER A 1 325 ? -23.339 1.123 18.645 1.00 23.75 325 SER A C 1
ATOM 2736 O O . SER A 1 325 ? -22.166 1.342 18.913 1.00 23.75 325 SER A O 1
ATOM 2738 N N . ILE A 1 326 ? -24.005 1.851 17.741 1.00 29.19 326 ILE A N 1
ATOM 2739 C CA . ILE A 1 326 ? -23.497 3.129 17.218 1.00 29.19 326 ILE A CA 1
ATOM 2740 C C . ILE A 1 326 ? -23.773 4.192 18.280 1.00 29.19 326 ILE A C 1
ATOM 2742 O O . ILE A 1 326 ? -24.936 4.486 18.561 1.00 29.19 326 ILE A O 1
ATOM 2746 N N . THR A 1 327 ? -22.723 4.816 18.810 1.00 23.53 327 THR A N 1
ATOM 2747 C CA . THR A 1 327 ? -22.843 6.066 19.570 1.00 23.53 327 THR A CA 1
ATOM 2748 C C . THR A 1 327 ? -21.972 7.130 18.916 1.00 23.53 327 THR A C 1
ATOM 2750 O O . THR A 1 327 ? -20.749 7.044 18.915 1.00 23.53 327 THR A O 1
ATOM 2753 N N . LYS A 1 328 ? -22.625 8.138 18.326 1.00 36.94 328 LYS A N 1
ATOM 2754 C CA . LYS A 1 328 ? -21.986 9.355 17.814 1.00 36.94 328 LYS A CA 1
ATOM 2755 C C . LYS A 1 328 ? -21.343 10.128 18.967 1.00 36.94 328 LYS A C 1
ATOM 2757 O O . LYS A 1 328 ? -22.051 10.522 19.890 1.00 36.94 328 LYS A O 1
ATOM 2762 N N . ILE A 1 329 ? -20.061 10.461 18.830 1.00 25.00 329 ILE A N 1
ATOM 2763 C CA . ILE A 1 329 ? -19.465 11.663 19.424 1.00 25.00 329 ILE A CA 1
ATOM 2764 C C . ILE A 1 329 ? -18.720 12.391 18.301 1.00 25.00 329 ILE A C 1
ATOM 2766 O O . ILE A 1 329 ? -17.912 11.797 17.593 1.00 25.00 329 ILE A O 1
ATOM 2770 N N . GLN A 1 330 ? -19.080 13.658 18.092 1.00 34.31 330 GLN A N 1
ATOM 2771 C CA . GLN A 1 330 ? -18.448 14.574 17.145 1.00 34.31 330 GLN A CA 1
ATOM 2772 C C . GLN A 1 330 ? -17.120 15.089 17.716 1.00 34.31 330 GLN A C 1
ATOM 2774 O O . GLN A 1 330 ? -17.108 15.694 18.785 1.00 34.31 330 GLN A O 1
ATOM 2779 N N . GLU A 1 331 ? -16.050 14.926 16.942 1.00 25.97 331 GLU A N 1
ATOM 2780 C CA . GLU A 1 331 ? -14.814 15.716 16.995 1.00 25.97 331 GLU A CA 1
ATOM 2781 C C . GLU A 1 331 ? -14.632 16.442 15.639 1.00 25.97 331 GLU A C 1
ATOM 2783 O O . GLU A 1 331 ? -15.251 16.038 14.647 1.00 25.97 331 GLU A O 1
ATOM 2788 N N . PRO A 1 332 ? -13.896 17.570 15.581 1.00 29.16 332 PRO A N 1
ATOM 2789 C CA . PRO A 1 332 ? -13.984 18.538 14.483 1.00 29.16 332 PRO A CA 1
ATOM 2790 C C . PRO A 1 332 ? -13.551 17.952 13.124 1.00 29.16 332 PRO A C 1
ATOM 2792 O O . PRO A 1 332 ? -12.528 17.281 13.014 1.00 29.16 332 PRO A O 1
ATOM 2795 N N . MET A 1 333 ? -14.366 18.204 12.088 1.00 32.19 333 MET A N 1
ATOM 2796 C CA . MET A 1 333 ? -14.270 17.594 10.750 1.00 32.19 333 MET A CA 1
ATOM 2797 C C . MET A 1 333 ? -12.926 17.859 10.050 1.00 32.19 333 MET A C 1
ATOM 2799 O O . MET A 1 333 ? -12.573 19.014 9.814 1.00 32.19 333 MET A O 1
ATOM 2803 N N . LYS A 1 334 ? -12.259 16.789 9.591 1.00 41.28 334 LYS A N 1
ATOM 2804 C CA . LYS A 1 334 ? -11.295 16.852 8.477 1.00 41.28 334 LYS A CA 1
ATOM 2805 C C . LYS A 1 334 ? -12.032 17.131 7.149 1.00 41.28 334 LYS A C 1
ATOM 2807 O O . LYS A 1 334 ? -13.171 16.677 6.998 1.00 41.28 334 LYS A O 1
ATOM 2812 N N . PRO A 1 335 ? -11.422 17.854 6.189 1.00 57.91 335 PRO A N 1
ATOM 2813 C CA . PRO A 1 335 ? -11.952 17.965 4.827 1.00 57.91 335 PRO A CA 1
ATOM 2814 C C . PRO A 1 335 ? -12.035 16.580 4.155 1.00 57.91 335 PRO A C 1
ATOM 2816 O O . PRO A 1 335 ? -11.260 15.683 4.488 1.00 57.91 335 PRO A O 1
ATOM 2819 N N . PHE A 1 336 ? -13.002 16.391 3.249 1.00 70.38 336 PHE A N 1
ATOM 2820 C CA . PHE A 1 336 ? -13.131 15.156 2.463 1.00 70.38 336 PHE A CA 1
ATOM 2821 C C . PHE A 1 336 ? -11.981 15.046 1.450 1.00 70.38 336 PHE A C 1
ATOM 2823 O O . PHE A 1 336 ? -11.442 16.066 1.022 1.00 70.38 336 PHE A O 1
ATOM 2830 N N . LYS A 1 337 ? -11.598 13.819 1.086 1.00 82.00 337 LYS A N 1
ATOM 2831 C CA . LYS A 1 337 ? -10.535 13.558 0.105 1.00 82.00 337 LYS A CA 1
ATOM 2832 C C . LYS A 1 337 ? -11.027 13.890 -1.308 1.00 82.00 337 LYS A C 1
ATOM 2834 O O . LYS A 1 337 ? -12.177 13.603 -1.626 1.00 82.00 337 LYS A O 1
ATOM 2839 N N . ASP A 1 338 ? -10.186 14.464 -2.157 1.00 83.81 338 ASP A N 1
ATOM 2840 C CA . ASP A 1 338 ? -10.499 14.692 -3.577 1.00 83.81 338 ASP A CA 1
ATOM 2841 C C . ASP A 1 338 ? -9.309 14.384 -4.506 1.00 83.81 338 ASP A C 1
ATOM 2843 O O . ASP A 1 338 ? -9.277 14.820 -5.659 1.00 83.81 338 ASP A O 1
ATOM 2847 N N . GLU A 1 339 ? -8.317 13.642 -4.010 1.00 89.31 339 GLU A N 1
ATOM 2848 C CA . GLU A 1 339 ? -7.070 13.342 -4.715 1.00 89.31 339 GLU A CA 1
ATOM 2849 C C . GLU A 1 339 ? -7.335 12.513 -5.972 1.00 89.31 339 GLU A C 1
ATOM 2851 O O . GLU A 1 339 ? -6.931 12.895 -7.075 1.00 89.31 339 GLU A O 1
ATOM 2856 N N . TYR A 1 340 ? -8.078 11.417 -5.827 1.00 92.12 340 TYR A N 1
ATOM 2857 C CA . TYR A 1 340 ? -8.419 10.542 -6.939 1.00 92.12 340 TYR A CA 1
ATOM 2858 C C . TYR A 1 340 ? -9.514 11.118 -7.821 1.00 92.12 340 TYR A C 1
ATOM 2860 O O . TYR A 1 340 ? -9.528 10.817 -9.011 1.00 92.12 340 TYR A O 1
ATOM 2868 N N . LEU A 1 341 ? -10.374 11.996 -7.301 1.00 91.88 341 LEU A N 1
ATOM 2869 C CA . LEU A 1 341 ? -11.280 12.777 -8.142 1.00 91.88 341 LEU A CA 1
ATOM 2870 C C . LEU A 1 341 ? -10.501 13.698 -9.079 1.00 91.88 341 LEU A C 1
ATOM 2872 O O . LEU A 1 341 ? -10.753 13.718 -10.282 1.00 91.88 341 LEU A O 1
ATOM 2876 N N . ASN A 1 342 ? -9.527 14.433 -8.545 1.00 91.06 342 ASN A N 1
ATOM 2877 C CA . ASN A 1 342 ? -8.690 15.325 -9.339 1.00 91.06 342 ASN A CA 1
ATOM 2878 C C . ASN A 1 342 ? -7.835 14.541 -10.345 1.00 91.06 342 ASN A C 1
ATOM 2880 O O . ASN A 1 342 ? -7.745 14.944 -11.506 1.00 91.06 342 ASN A O 1
ATOM 2884 N N . ALA A 1 343 ? -7.255 13.410 -9.929 1.00 90.25 343 ALA A N 1
ATOM 2885 C CA . ALA A 1 343 ? -6.491 12.540 -10.817 1.00 90.25 343 ALA A CA 1
ATOM 2886 C C . ALA A 1 343 ? -7.375 11.947 -11.922 1.00 90.25 343 ALA A C 1
ATOM 2888 O O . ALA A 1 343 ? -7.051 12.092 -13.094 1.00 90.25 343 ALA A O 1
ATOM 2889 N N . PHE A 1 344 ? -8.535 11.380 -11.584 1.00 95.62 344 PHE A N 1
ATOM 2890 C CA . PHE A 1 344 ? -9.475 10.844 -12.568 1.00 95.62 344 PHE A CA 1
ATOM 2891 C C . PHE A 1 344 ? -9.919 11.913 -13.569 1.00 95.62 344 PHE A C 1
ATOM 2893 O O . PHE A 1 344 ? -9.771 11.707 -14.768 1.00 95.62 344 PHE A O 1
ATOM 2900 N N . CYS A 1 345 ? -10.384 13.080 -13.101 1.00 93.81 345 CYS A N 1
ATOM 2901 C CA . CYS A 1 345 ? -10.795 14.182 -13.976 1.00 93.81 345 CYS A CA 1
ATOM 2902 C C . CYS A 1 345 ? -9.659 14.637 -14.902 1.00 93.81 345 CYS A C 1
ATOM 2904 O O . CYS A 1 345 ? -9.914 14.948 -16.065 1.00 93.81 345 CYS A O 1
ATOM 2906 N N . LYS A 1 346 ? -8.411 14.659 -14.420 1.00 93.31 346 LYS A N 1
ATOM 2907 C CA . LYS A 1 346 ? -7.237 14.969 -15.245 1.00 93.31 346 LYS A CA 1
ATOM 2908 C C . LYS A 1 346 ? -7.024 13.907 -16.326 1.00 93.31 346 LYS A C 1
ATOM 2910 O O . LYS A 1 346 ? -6.902 14.260 -17.497 1.00 93.31 346 LYS A O 1
ATOM 2915 N N . GLU A 1 347 ? -7.034 12.636 -15.947 1.00 92.25 347 GLU A N 1
ATOM 2916 C CA . GLU A 1 347 ? -6.778 11.497 -16.837 1.00 92.25 347 GLU A CA 1
ATOM 2917 C C . GLU A 1 347 ? -7.888 11.264 -17.855 1.00 92.25 347 GLU A C 1
ATOM 2919 O O . GLU A 1 347 ? -7.619 10.710 -18.905 1.00 92.25 347 GLU A O 1
ATOM 2924 N N . ILE A 1 348 ? -9.125 11.700 -17.598 1.00 94.06 348 ILE A N 1
ATOM 2925 C CA . ILE A 1 348 ? -10.186 11.697 -18.616 1.00 94.06 348 ILE A CA 1
ATOM 2926 C C . ILE A 1 348 ? -10.241 12.995 -19.421 1.00 94.06 348 ILE A C 1
ATOM 2928 O O . ILE A 1 348 ? -11.069 13.101 -20.314 1.00 94.06 348 ILE A O 1
ATOM 2932 N N . SER A 1 349 ? -9.384 13.982 -19.140 1.00 93.38 349 SER A N 1
ATOM 2933 C CA . SER A 1 349 ? -9.327 15.266 -19.864 1.00 93.38 349 SER A CA 1
ATOM 2934 C C . SER A 1 349 ? -8.077 15.419 -20.735 1.00 93.38 349 SER A C 1
ATOM 2936 O O . SER A 1 349 ? -8.049 16.281 -21.611 1.00 93.38 349 SER A O 1
ATOM 2938 N N . ASN A 1 350 ? -7.040 14.612 -20.508 1.00 90.06 350 ASN A N 1
ATOM 2939 C CA . ASN A 1 350 ? -5.725 14.766 -21.129 1.00 90.06 350 ASN A CA 1
ATOM 2940 C C . ASN A 1 350 ? -5.517 13.903 -22.389 1.00 90.06 350 ASN A C 1
ATOM 2942 O O . ASN A 1 350 ? -4.606 13.084 -22.454 1.00 90.06 350 ASN A O 1
ATOM 2946 N N . GLU A 1 351 ? -6.342 14.111 -23.421 1.00 90.38 351 GLU A N 1
ATOM 2947 C CA . GLU A 1 351 ? -6.233 13.378 -24.700 1.00 90.38 351 GLU A CA 1
ATOM 2948 C C . GLU A 1 351 ? -4.825 13.431 -25.298 1.00 90.38 351 GLU A C 1
ATOM 2950 O O . GLU A 1 351 ? -4.358 12.440 -25.848 1.00 90.38 351 GLU A O 1
ATOM 2955 N N . ARG A 1 352 ? -4.094 14.528 -25.074 1.00 87.25 352 ARG A N 1
ATOM 2956 C CA . ARG A 1 352 ? -2.723 14.707 -25.564 1.00 87.25 352 ARG A CA 1
ATOM 2957 C C . ARG A 1 352 ? -1.715 13.676 -25.045 1.00 87.25 352 ARG A C 1
ATOM 2959 O O . ARG A 1 352 ? -0.603 13.607 -25.572 1.00 87.25 352 ARG A O 1
ATOM 2966 N N . ASP A 1 353 ? -2.055 12.872 -24.044 1.00 85.31 353 ASP A N 1
ATOM 2967 C CA . ASP A 1 353 ? -1.168 11.806 -23.581 1.00 85.31 353 ASP A CA 1
ATOM 2968 C C . ASP A 1 353 ? -0.940 10.723 -24.641 1.00 85.31 353 ASP A C 1
ATOM 2970 O O . ASP A 1 353 ? 0.114 10.085 -24.623 1.00 85.31 353 ASP A O 1
ATOM 2974 N N . ILE A 1 354 ? -1.820 10.591 -25.642 1.00 85.31 354 ILE A N 1
ATOM 2975 C CA . ILE A 1 354 ? -1.600 9.683 -26.781 1.00 85.31 354 ILE A CA 1
ATOM 2976 C C . ILE A 1 354 ? -0.364 10.054 -27.626 1.00 85.31 354 ILE A C 1
ATOM 2978 O O . ILE A 1 354 ? 0.168 9.231 -28.370 1.00 85.31 354 ILE A O 1
ATOM 2982 N N . TYR A 1 355 ? 0.125 11.299 -27.530 1.00 81.06 355 TYR A N 1
ATOM 2983 C CA . TYR A 1 355 ? 1.358 11.707 -28.210 1.00 81.06 355 TYR A CA 1
ATOM 2984 C C . TYR A 1 355 ? 2.608 11.209 -27.479 1.00 81.06 355 TYR A C 1
ATOM 2986 O O . TYR A 1 355 ? 3.691 11.163 -28.063 1.00 81.06 355 TYR A O 1
ATOM 2994 N N . GLN A 1 356 ? 2.483 10.826 -26.210 1.00 79.38 356 GLN A N 1
ATOM 2995 C CA . GLN A 1 356 ? 3.591 10.344 -25.382 1.00 79.38 356 GLN A CA 1
ATOM 2996 C C . GLN A 1 356 ? 3.450 8.861 -25.015 1.00 79.38 356 GLN A C 1
ATOM 2998 O O . GLN A 1 356 ? 4.448 8.222 -24.689 1.00 79.38 356 GLN A O 1
ATOM 3003 N N . SER A 1 357 ? 2.240 8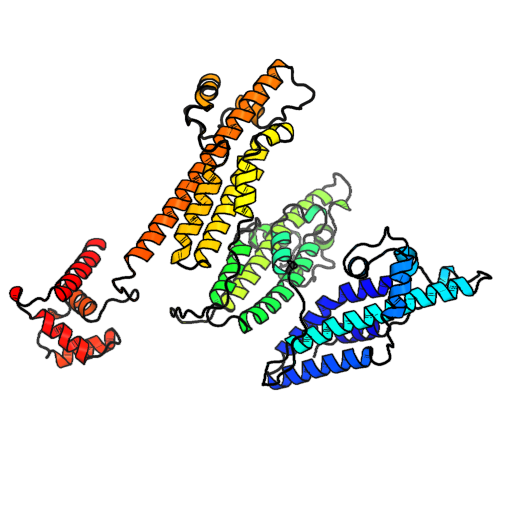.309 -25.114 1.00 84.62 357 SER A N 1
ATOM 3004 C CA . SER A 1 357 ? 1.873 6.938 -24.751 1.00 84.62 357 SER A CA 1
ATOM 3005 C C . SER A 1 357 ? 0.906 6.336 -25.771 1.00 84.62 357 SER A C 1
ATOM 3007 O O . SER A 1 357 ? 0.368 7.028 -26.621 1.00 84.62 357 SER A O 1
ATOM 3009 N N . THR A 1 358 ? 0.689 5.024 -25.720 1.00 85.38 358 THR A N 1
ATOM 3010 C CA . THR A 1 358 ? -0.323 4.364 -26.569 1.00 85.38 358 THR A CA 1
ATOM 3011 C C . THR A 1 358 ? -1.710 4.459 -25.939 1.00 85.38 358 THR A C 1
ATOM 3013 O O . THR A 1 358 ? -1.813 4.495 -24.712 1.00 85.38 358 THR A O 1
ATOM 3016 N N . PHE A 1 359 ? -2.781 4.409 -26.740 1.00 90.12 359 PHE A N 1
ATOM 3017 C CA . PHE A 1 359 ? -4.154 4.378 -26.219 1.00 90.12 359 PHE A CA 1
ATOM 3018 C C . PHE A 1 359 ? -4.338 3.302 -25.139 1.00 90.12 359 PHE A C 1
ATOM 3020 O O . PHE A 1 359 ? -4.905 3.590 -24.089 1.00 90.12 359 PHE A O 1
ATOM 3027 N N . ILE A 1 360 ? -3.831 2.081 -25.356 1.00 86.31 360 ILE A N 1
ATOM 3028 C CA . ILE A 1 360 ? -3.960 0.995 -24.369 1.00 86.31 360 ILE A CA 1
ATOM 3029 C C . ILE A 1 360 ? -3.301 1.361 -23.039 1.00 86.31 360 ILE A C 1
ATOM 3031 O O . ILE A 1 360 ? -3.868 1.094 -21.985 1.00 86.31 360 ILE A O 1
ATOM 3035 N N . GLN A 1 361 ? -2.143 2.023 -23.068 1.00 83.19 361 GLN A N 1
ATOM 3036 C CA . GLN A 1 361 ? -1.489 2.471 -21.842 1.00 83.19 361 GLN A CA 1
ATOM 3037 C C . GLN A 1 361 ? -2.283 3.577 -21.140 1.00 83.19 361 GLN A C 1
ATOM 3039 O O . GLN A 1 361 ? -2.492 3.489 -19.931 1.00 83.19 361 GLN A O 1
ATOM 3044 N N . CYS A 1 362 ? -2.761 4.576 -21.887 1.00 85.75 362 CYS A N 1
ATOM 3045 C CA . CYS A 1 362 ? -3.610 5.640 -21.345 1.00 85.75 362 CYS A CA 1
ATOM 3046 C C . CYS A 1 362 ? -4.903 5.073 -20.738 1.00 85.75 362 CYS A C 1
ATOM 3048 O O . CYS A 1 362 ? -5.338 5.507 -19.673 1.00 85.75 362 CYS A O 1
ATOM 3050 N N . TYR A 1 363 ? -5.507 4.076 -21.386 1.00 89.00 363 TYR A N 1
ATOM 3051 C CA . TYR A 1 363 ? -6.772 3.497 -20.954 1.00 89.00 363 TYR A CA 1
ATOM 3052 C C . TYR A 1 363 ? -6.624 2.561 -19.748 1.00 89.00 363 TYR A C 1
ATOM 3054 O O . TYR A 1 363 ? -7.367 2.715 -18.779 1.00 89.00 363 TYR A O 1
ATOM 3062 N N . ASP A 1 364 ? -5.672 1.623 -19.769 1.00 82.31 364 ASP A N 1
ATOM 3063 C CA . ASP A 1 364 ? -5.523 0.634 -18.693 1.00 82.31 364 ASP A CA 1
ATOM 3064 C C . ASP A 1 364 ? -4.830 1.219 -17.450 1.00 82.31 364 ASP A C 1
ATOM 3066 O O . ASP A 1 364 ? -5.292 0.986 -16.331 1.00 82.31 364 ASP A O 1
ATOM 3070 N N . PHE A 1 365 ? -3.756 2.001 -17.619 1.00 79.44 365 PHE A N 1
ATOM 3071 C CA . PHE A 1 365 ? -2.962 2.516 -16.490 1.00 79.44 365 PHE A CA 1
ATOM 3072 C C . PHE A 1 365 ? -3.380 3.910 -16.018 1.00 79.44 365 PHE A C 1
ATOM 3074 O O . PHE A 1 365 ? -3.183 4.229 -14.842 1.00 79.44 365 PHE A O 1
ATOM 3081 N N . GLY A 1 366 ? -3.949 4.718 -16.915 1.00 82.69 366 GLY A N 1
ATOM 3082 C CA . GLY A 1 366 ? -4.541 6.014 -16.593 1.00 82.69 366 GLY A CA 1
ATOM 3083 C C . GLY A 1 366 ? -6.009 5.843 -16.221 1.00 82.69 366 GLY A C 1
ATOM 3084 O O . GLY A 1 366 ? -6.349 5.592 -15.064 1.00 82.69 366 GLY A O 1
ATOM 3085 N N . ILE A 1 367 ? -6.889 5.921 -17.219 1.00 89.44 367 ILE A N 1
ATOM 3086 C CA . ILE A 1 367 ? -8.338 6.054 -17.026 1.00 89.44 367 ILE A CA 1
ATOM 3087 C C . ILE A 1 367 ? -8.919 4.955 -16.113 1.00 89.44 367 ILE A C 1
ATOM 3089 O O . ILE A 1 367 ? -9.485 5.281 -15.071 1.00 89.44 367 ILE A O 1
ATOM 3093 N N . ARG A 1 368 ? -8.766 3.660 -16.442 1.00 88.56 368 ARG A N 1
ATOM 3094 C CA . ARG A 1 368 ? -9.379 2.557 -15.663 1.00 88.56 368 ARG A CA 1
ATOM 3095 C C . ARG A 1 368 ? -8.828 2.440 -14.247 1.00 88.56 368 ARG A C 1
ATOM 3097 O O . ARG A 1 368 ? -9.586 2.175 -13.315 1.00 88.56 368 ARG A O 1
ATOM 3104 N N . ASN A 1 369 ? -7.523 2.634 -14.081 1.00 86.38 369 ASN A N 1
ATOM 3105 C CA . ASN A 1 369 ? -6.872 2.601 -12.776 1.00 86.38 369 ASN A CA 1
ATOM 3106 C C . ASN A 1 369 ? -7.463 3.671 -11.844 1.00 86.38 369 ASN A C 1
ATOM 3108 O O . ASN A 1 369 ? -7.846 3.381 -10.708 1.00 86.38 369 ASN A O 1
ATOM 3112 N N . PHE A 1 370 ? -7.620 4.900 -12.344 1.00 87.94 370 PHE A N 1
ATOM 3113 C CA . PHE A 1 370 ? -8.211 5.980 -11.560 1.00 87.94 370 PHE A CA 1
ATOM 3114 C C . PHE A 1 370 ? -9.734 5.868 -11.417 1.00 87.94 370 PHE A C 1
ATOM 3116 O O . PHE A 1 370 ? -10.246 6.313 -10.391 1.00 87.94 370 PHE A O 1
ATOM 3123 N N . THR A 1 371 ? -10.453 5.204 -12.337 1.00 87.75 371 THR A N 1
ATOM 3124 C CA . THR A 1 371 ? -11.868 4.837 -12.129 1.00 87.75 371 THR A CA 1
ATOM 3125 C C . THR A 1 371 ? -12.032 4.041 -10.828 1.00 87.75 371 THR A C 1
ATOM 3127 O O . THR A 1 371 ? -12.879 4.367 -9.997 1.00 87.75 371 THR A O 1
ATOM 3130 N N . GLU A 1 372 ? -11.235 2.991 -10.616 1.00 86.75 372 GLU A N 1
ATOM 3131 C CA . GLU A 1 372 ? -11.383 2.137 -9.427 1.00 86.75 372 GLU A CA 1
ATOM 3132 C C . GLU A 1 372 ? -10.916 2.837 -8.142 1.00 86.75 372 GLU A C 1
ATOM 3134 O O . GLU A 1 372 ? -11.580 2.742 -7.105 1.00 86.75 372 GLU A O 1
ATOM 3139 N N . LYS A 1 373 ? -9.840 3.632 -8.214 1.00 86.69 373 LYS A N 1
ATOM 3140 C CA . LYS A 1 373 ? -9.371 4.443 -7.078 1.00 86.69 373 LYS A CA 1
ATOM 3141 C C . LYS A 1 373 ? -10.389 5.506 -6.662 1.00 86.69 373 LYS A C 1
ATOM 3143 O O . LYS A 1 373 ? -10.676 5.644 -5.473 1.00 86.69 373 LYS A O 1
ATOM 3148 N N . LEU A 1 374 ? -11.011 6.191 -7.625 1.00 91.88 374 LEU A N 1
ATOM 3149 C CA . LEU A 1 374 ? -12.065 7.167 -7.351 1.00 91.88 374 LEU A CA 1
ATOM 3150 C C . LEU A 1 374 ? -13.302 6.509 -6.721 1.00 91.88 374 LEU A C 1
ATOM 3152 O O . LEU A 1 374 ? -13.874 7.059 -5.781 1.00 91.88 374 LEU A O 1
ATOM 3156 N N . LYS A 1 375 ? -13.696 5.300 -7.148 1.00 88.88 375 LYS A N 1
ATOM 3157 C CA . LYS A 1 375 ? -14.777 4.559 -6.468 1.00 88.88 375 LYS A CA 1
ATOM 3158 C C . LYS A 1 375 ? -14.457 4.309 -4.993 1.00 88.88 375 LYS A C 1
ATOM 3160 O O . LYS A 1 375 ? -15.359 4.429 -4.160 1.00 88.88 375 LYS A O 1
ATOM 3165 N N . SER A 1 376 ? -13.208 3.966 -4.664 1.00 85.88 376 SER A N 1
ATOM 3166 C CA . SER A 1 376 ? -12.769 3.798 -3.270 1.00 85.88 376 SER A CA 1
ATOM 3167 C C . SER A 1 376 ? -12.862 5.112 -2.501 1.00 85.88 376 SER A C 1
ATOM 3169 O O . SER A 1 376 ? -13.525 5.162 -1.468 1.00 85.88 376 SER A O 1
ATOM 3171 N N . GLU A 1 377 ? -12.305 6.192 -3.054 1.00 88.81 377 GLU A N 1
ATOM 3172 C CA . GLU A 1 377 ? -12.341 7.526 -2.447 1.00 88.81 377 GLU A CA 1
ATOM 3173 C C . GLU A 1 377 ? -13.772 8.006 -2.174 1.00 88.81 377 GLU A C 1
ATOM 3175 O O . GLU A 1 377 ? -14.076 8.471 -1.076 1.00 88.81 377 GLU A O 1
ATOM 3180 N N . ILE A 1 378 ? -14.686 7.838 -3.136 1.00 87.00 378 ILE A N 1
ATOM 3181 C CA . ILE A 1 378 ? -16.103 8.185 -2.971 1.00 87.00 378 ILE A CA 1
ATOM 3182 C C . ILE A 1 378 ? -16.729 7.377 -1.833 1.00 87.00 378 ILE A C 1
ATOM 3184 O O . ILE A 1 378 ? -17.460 7.936 -1.016 1.00 87.00 378 ILE A O 1
ATOM 3188 N N . ASN A 1 379 ? -16.456 6.071 -1.751 1.00 85.69 379 ASN A N 1
ATOM 3189 C CA . ASN A 1 379 ? -16.973 5.244 -0.661 1.00 85.69 379 ASN A CA 1
ATOM 3190 C C . ASN A 1 379 ? -16.416 5.696 0.698 1.00 85.69 379 ASN A C 1
ATOM 3192 O O . ASN A 1 379 ? -17.186 5.812 1.648 1.00 85.69 379 ASN A O 1
ATOM 3196 N N . GLU A 1 380 ? -15.120 5.993 0.788 1.00 79.69 380 GLU A N 1
ATOM 3197 C CA . GLU A 1 380 ? -14.479 6.509 2.004 1.00 79.69 380 GLU A CA 1
ATOM 3198 C C . GLU A 1 380 ? -15.087 7.844 2.440 1.00 79.69 380 GLU A C 1
ATOM 3200 O O . GLU A 1 380 ? -15.460 8.014 3.601 1.00 79.69 380 GLU A O 1
ATOM 3205 N N . ASN A 1 381 ? -15.259 8.772 1.501 1.00 82.25 381 ASN A N 1
ATOM 3206 C CA . ASN A 1 381 ? -15.838 10.081 1.771 1.00 82.25 381 ASN A CA 1
ATOM 3207 C C . ASN A 1 381 ? -17.294 9.989 2.228 1.00 82.25 381 ASN A C 1
ATOM 3209 O O . ASN A 1 381 ? -17.684 10.661 3.181 1.00 82.25 381 ASN A O 1
ATOM 3213 N N . ILE A 1 382 ? -18.096 9.118 1.613 1.00 82.25 382 ILE A N 1
ATOM 3214 C CA . ILE A 1 382 ? -19.480 8.870 2.037 1.00 82.25 382 ILE A CA 1
ATOM 3215 C C . ILE A 1 382 ? -19.540 8.344 3.482 1.00 82.25 382 ILE A C 1
ATOM 3217 O O . ILE A 1 382 ? -20.490 8.663 4.194 1.00 82.25 382 ILE A O 1
ATOM 3221 N N . LEU A 1 383 ? -18.546 7.569 3.932 1.00 72.19 383 LEU A N 1
ATOM 3222 C CA . LEU A 1 383 ? -18.503 7.013 5.291 1.00 72.19 383 LEU A CA 1
ATOM 3223 C C . LEU A 1 383 ? -18.139 8.052 6.359 1.00 72.19 383 LEU A C 1
ATOM 3225 O O . LEU A 1 383 ? -18.641 7.975 7.480 1.00 72.19 383 LEU A O 1
ATOM 3229 N N . ILE A 1 384 ? -17.275 9.015 6.029 1.00 72.38 384 ILE A N 1
ATOM 3230 C CA . ILE A 1 384 ? -16.823 10.052 6.973 1.00 72.38 384 ILE A CA 1
ATOM 3231 C C . ILE A 1 384 ? -17.721 11.296 6.972 1.00 72.38 384 ILE A C 1
ATOM 3233 O O . ILE A 1 384 ? -17.730 12.055 7.945 1.00 72.38 384 ILE A O 1
ATOM 3237 N N . LEU A 1 385 ? -18.462 11.540 5.886 1.00 66.44 385 LEU A N 1
ATOM 3238 C CA . LEU A 1 385 ? -19.292 12.730 5.747 1.00 66.44 385 LEU A CA 1
ATOM 3239 C C . LEU A 1 385 ? -20.609 12.613 6.537 1.00 66.44 385 LEU A C 1
ATOM 3241 O O . LEU A 1 385 ? -21.266 11.571 6.525 1.00 66.44 385 LEU A O 1
ATOM 3245 N N . PRO A 1 386 ? -21.066 13.705 7.180 1.00 67.81 386 PRO A N 1
ATOM 3246 C CA . PRO A 1 386 ? -22.409 13.786 7.737 1.00 67.81 386 PRO A CA 1
ATOM 3247 C C . PRO A 1 386 ? -23.461 13.490 6.667 1.00 67.81 386 PRO A C 1
ATOM 3249 O O . PRO A 1 386 ? -23.341 13.967 5.540 1.00 67.81 386 PRO A O 1
ATOM 3252 N N . SER A 1 387 ? -24.533 12.785 7.033 1.00 69.38 387 SER A N 1
ATOM 3253 C CA . SER A 1 387 ? -25.609 12.388 6.110 1.00 69.38 387 SER A CA 1
ATOM 3254 C C . SER A 1 387 ? -26.194 13.551 5.302 1.00 69.38 387 SER A C 1
ATOM 3256 O O . SER A 1 387 ? -26.517 13.393 4.132 1.00 69.38 387 SER A O 1
ATOM 3258 N N . GLU A 1 388 ? -26.272 14.735 5.910 1.00 67.50 388 GLU A N 1
ATOM 3259 C CA . GLU A 1 388 ? -26.734 15.984 5.289 1.00 67.50 388 GLU A CA 1
ATOM 3260 C C . GLU A 1 388 ? -25.763 16.575 4.249 1.00 67.50 388 GLU A C 1
ATOM 3262 O O . GLU A 1 388 ? -26.169 17.394 3.433 1.00 67.50 388 GLU A O 1
ATOM 3267 N N . LYS A 1 389 ? -24.488 16.161 4.250 1.00 74.25 389 LYS A N 1
ATOM 3268 C CA . LYS A 1 389 ? -23.450 16.599 3.301 1.00 74.25 389 LYS A CA 1
ATOM 3269 C C . LYS A 1 389 ? -23.152 15.575 2.207 1.00 74.25 389 LYS A C 1
ATOM 3271 O O . LYS A 1 389 ? -22.500 15.930 1.231 1.00 74.25 389 LYS A O 1
ATOM 3276 N N . ILE A 1 390 ? -23.626 14.334 2.342 1.00 78.69 390 ILE A N 1
ATOM 3277 C CA . ILE A 1 390 ? -23.387 13.266 1.358 1.00 78.69 390 ILE A CA 1
ATOM 3278 C C . ILE A 1 390 ? -23.971 13.639 -0.005 1.00 78.69 390 ILE A C 1
ATOM 3280 O O . ILE A 1 390 ? -23.288 13.484 -1.011 1.00 78.69 390 ILE A O 1
ATOM 3284 N N . SER A 1 391 ? -25.196 14.174 -0.051 1.00 79.81 391 SER A N 1
ATOM 3285 C CA . SER A 1 391 ? -25.804 14.622 -1.311 1.00 79.81 391 SER A CA 1
ATOM 3286 C C . SER A 1 391 ? -24.988 15.733 -1.965 1.00 79.81 391 SER A C 1
ATOM 3288 O O . SER A 1 391 ? -24.685 15.638 -3.145 1.00 79.81 391 SER A O 1
ATOM 3290 N N . HIS A 1 392 ? -24.556 16.728 -1.186 1.00 78.50 392 HIS A N 1
ATOM 3291 C CA . HIS A 1 392 ? -23.721 17.826 -1.676 1.00 78.50 392 HIS A CA 1
ATOM 3292 C C . HIS A 1 392 ? -22.354 17.361 -2.180 1.00 78.50 392 HIS A C 1
ATOM 3294 O O . HIS A 1 392 ? -21.858 17.891 -3.167 1.00 78.50 392 HIS A O 1
ATOM 3300 N N . TYR A 1 393 ? -21.744 16.376 -1.520 1.00 86.56 393 TYR A N 1
ATOM 3301 C CA . TYR A 1 393 ? -20.501 15.773 -1.987 1.00 86.56 393 TYR A CA 1
ATOM 3302 C C . TYR A 1 393 ? -20.712 15.001 -3.288 1.00 86.56 393 TYR A C 1
ATOM 3304 O O . TYR A 1 393 ? -19.968 15.215 -4.235 1.00 86.56 393 TYR A O 1
ATOM 3312 N N . ILE A 1 394 ? -21.741 14.153 -3.365 1.00 87.69 394 ILE A N 1
ATOM 3313 C CA . ILE A 1 394 ? -22.067 13.418 -4.593 1.00 87.69 394 ILE A CA 1
ATOM 3314 C C . ILE A 1 394 ? -22.320 14.393 -5.748 1.00 87.69 394 ILE A C 1
ATOM 3316 O O . ILE A 1 394 ? -21.761 14.194 -6.820 1.00 87.69 394 ILE A O 1
ATOM 3320 N N . ASP A 1 395 ? -23.086 15.462 -5.516 1.00 86.44 395 ASP A N 1
ATOM 3321 C CA . ASP A 1 395 ? -23.334 16.510 -6.511 1.00 86.44 395 ASP A CA 1
ATOM 3322 C C . ASP A 1 395 ? -22.023 17.185 -6.944 1.00 86.44 395 ASP A C 1
ATOM 3324 O O . ASP A 1 395 ? -21.768 17.317 -8.134 1.00 86.44 395 ASP A O 1
ATOM 3328 N N . PHE A 1 396 ? -21.138 17.513 -5.997 1.00 89.12 396 PHE A N 1
ATOM 3329 C CA . PHE A 1 396 ? -19.812 18.066 -6.292 1.00 89.12 396 PHE A CA 1
ATOM 3330 C C . PHE A 1 396 ? -18.954 17.139 -7.170 1.00 89.12 396 PHE A C 1
ATOM 3332 O O . PHE A 1 396 ? -18.307 17.608 -8.108 1.00 89.12 396 PHE A O 1
ATOM 3339 N N . VAL A 1 397 ? -18.940 15.831 -6.886 1.00 91.62 397 VAL A N 1
ATOM 3340 C CA . VAL A 1 397 ? -18.211 14.850 -7.705 1.00 91.62 397 VAL A CA 1
ATOM 3341 C C . VAL A 1 397 ? -18.844 14.729 -9.093 1.00 91.62 397 VAL A C 1
ATOM 3343 O O . VAL A 1 397 ? -18.127 14.740 -10.093 1.00 91.62 397 VAL A O 1
ATOM 3346 N N . GLU A 1 398 ? -20.176 14.640 -9.168 1.00 92.69 398 GLU A N 1
ATOM 3347 C CA . GLU A 1 398 ? -20.901 14.586 -10.439 1.00 92.69 398 GLU A CA 1
ATOM 3348 C C . GLU A 1 398 ? -20.602 15.812 -11.308 1.00 92.69 398 GLU A C 1
ATOM 3350 O O 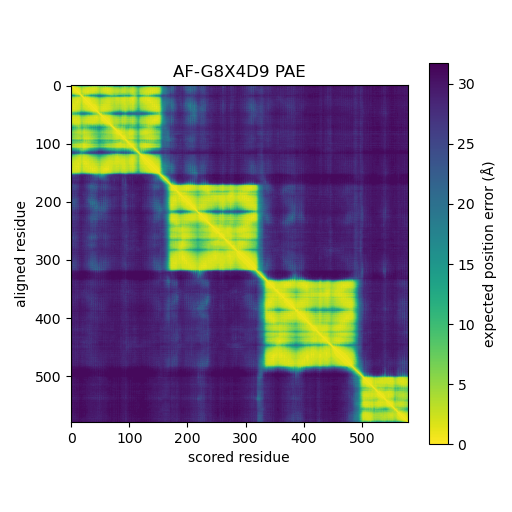. GLU A 1 398 ? -20.340 15.654 -12.500 1.00 92.69 398 GLU A O 1
ATOM 3355 N N . ASP A 1 399 ? -20.623 17.011 -10.726 1.00 91.50 399 ASP A N 1
ATOM 3356 C CA . ASP A 1 399 ? -20.375 18.263 -11.438 1.00 91.50 399 ASP A CA 1
ATOM 3357 C C . ASP A 1 399 ? -18.949 18.296 -11.999 1.00 91.50 399 ASP A C 1
ATOM 3359 O O . ASP A 1 399 ? -18.769 18.508 -13.199 1.00 91.50 399 ASP A O 1
ATOM 3363 N N . LYS A 1 400 ? -17.936 17.955 -11.187 1.00 91.81 400 LYS A N 1
ATOM 3364 C CA . LYS A 1 400 ? -16.539 17.887 -11.650 1.00 91.81 400 LYS A CA 1
ATOM 3365 C C . LYS A 1 400 ? -16.325 16.898 -12.797 1.00 91.81 400 LYS A C 1
ATOM 3367 O O . LYS A 1 400 ? -15.500 17.154 -13.672 1.00 91.81 400 LYS A O 1
ATOM 3372 N N . ILE A 1 401 ? -17.030 15.766 -12.803 1.00 95.75 401 ILE A N 1
ATOM 3373 C CA . ILE A 1 401 ? -16.931 14.779 -13.888 1.00 95.75 401 ILE A CA 1
ATOM 3374 C C . ILE A 1 401 ? -17.645 15.292 -15.145 1.00 95.75 401 ILE A C 1
ATOM 3376 O O . ILE A 1 401 ? -17.099 15.188 -16.244 1.00 95.75 401 ILE A O 1
ATOM 3380 N N . LYS A 1 402 ? -18.837 15.883 -15.001 1.00 93.56 402 LYS A N 1
ATOM 3381 C CA . LYS A 1 402 ? -19.628 16.422 -16.123 1.00 93.56 402 LYS A CA 1
ATOM 3382 C C . LYS A 1 402 ? -18.965 17.618 -16.807 1.00 93.56 402 LYS A C 1
ATOM 3384 O O . LYS A 1 402 ? -19.207 17.839 -17.991 1.00 93.56 402 LYS A O 1
ATOM 3389 N N . GLU A 1 403 ? -18.134 18.369 -16.086 1.00 93.81 403 GLU A N 1
ATOM 3390 C CA . GLU A 1 403 ? -17.350 19.488 -16.623 1.00 93.81 403 GLU A CA 1
ATOM 3391 C C . GLU A 1 403 ? -16.158 19.049 -17.494 1.00 93.81 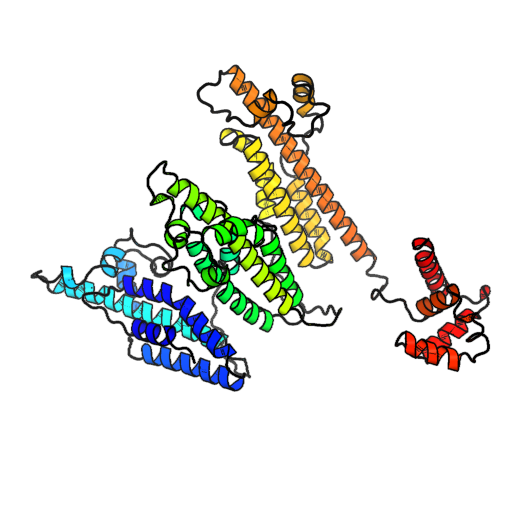403 GLU A C 1
ATOM 3393 O O . GLU A 1 403 ? -15.563 19.881 -18.182 1.00 93.81 403 GLU A O 1
ATOM 3398 N N . THR A 1 404 ? -15.801 17.758 -17.506 1.00 93.75 404 THR A N 1
ATOM 3399 C CA . THR A 1 404 ? -14.692 17.262 -18.335 1.00 93.75 404 THR A CA 1
ATOM 3400 C C . THR A 1 404 ? -15.031 17.304 -19.834 1.00 93.75 404 THR A C 1
ATOM 3402 O O . THR A 1 404 ? -16.180 17.074 -20.230 1.00 93.75 404 THR A O 1
ATOM 3405 N N . PRO A 1 405 ? -14.046 17.583 -20.711 1.00 91.75 405 PRO A N 1
ATOM 3406 C CA . PRO A 1 405 ? -14.292 17.914 -22.117 1.00 91.75 405 PRO A CA 1
ATOM 3407 C C . PRO A 1 405 ? -14.926 16.774 -22.923 1.00 91.75 405 PRO A C 1
ATOM 3409 O O . PRO A 1 405 ? -15.619 17.036 -23.906 1.00 91.75 405 PRO A O 1
ATOM 3412 N N . TYR A 1 406 ? -14.724 15.521 -22.506 1.00 93.31 406 TYR A N 1
ATOM 3413 C CA . TYR A 1 406 ? -15.191 14.342 -23.239 1.00 93.31 406 TYR A CA 1
ATOM 3414 C C . TYR A 1 406 ? -16.416 13.665 -22.613 1.00 93.31 406 TYR A C 1
ATOM 3416 O O . TYR A 1 406 ? -16.884 12.654 -23.130 1.00 93.31 406 TYR A O 1
ATOM 3424 N N . PHE A 1 407 ? -17.003 14.234 -21.553 1.00 92.19 407 PHE A N 1
ATOM 3425 C CA . PHE A 1 407 ? -18.207 13.676 -20.927 1.00 92.19 407 PHE A CA 1
ATOM 3426 C C . PHE A 1 407 ? -19.387 13.551 -21.911 1.00 92.19 407 PHE A C 1
ATOM 3428 O O . PHE A 1 407 ? -20.130 12.573 -21.886 1.00 92.19 407 PHE A O 1
ATOM 3435 N N . SER A 1 408 ? -19.542 14.534 -22.806 1.00 90.12 408 SER A N 1
ATOM 3436 C CA . SER A 1 408 ? -20.661 14.621 -23.761 1.00 90.12 408 SER A CA 1
ATOM 3437 C C . SER A 1 408 ? -20.329 14.091 -25.162 1.00 90.12 408 SER A C 1
ATOM 3439 O O . SER A 1 408 ? -21.003 14.452 -26.130 1.00 90.12 408 SER A O 1
ATOM 3441 N N . VAL A 1 409 ? -19.282 13.269 -25.306 1.00 90.50 409 VAL A N 1
ATOM 3442 C CA . VAL A 1 409 ? -18.971 12.620 -26.589 1.00 90.50 409 VAL A CA 1
ATOM 3443 C C . VAL A 1 409 ? -20.177 11.771 -27.031 1.00 90.50 409 VAL A C 1
ATOM 3445 O O . VAL A 1 409 ? -20.774 11.075 -26.213 1.00 90.50 409 VAL A O 1
ATOM 3448 N N . PRO A 1 410 ? -20.598 11.816 -28.306 1.00 87.75 410 PRO A N 1
ATOM 3449 C CA . PRO A 1 410 ? -21.703 10.987 -28.775 1.00 87.75 410 PRO A CA 1
ATOM 3450 C C . PRO A 1 410 ? -21.372 9.490 -28.705 1.00 87.75 410 PRO A C 1
ATOM 3452 O O . PRO A 1 410 ? -20.284 9.067 -29.098 1.00 87.75 410 PRO A O 1
ATOM 3455 N N . SER A 1 411 ? -22.337 8.658 -28.306 1.00 81.81 411 SER A N 1
ATOM 3456 C CA . SER A 1 411 ? -22.163 7.196 -28.239 1.00 81.81 411 SER A CA 1
ATOM 3457 C C . SER A 1 411 ? -21.881 6.542 -29.599 1.00 81.81 411 SER A C 1
ATOM 3459 O O . SER A 1 411 ? -21.344 5.442 -29.657 1.00 81.81 411 SER A O 1
ATOM 3461 N N . ASN A 1 412 ? -22.199 7.227 -30.699 1.00 87.75 412 ASN A N 1
ATOM 3462 C CA . ASN A 1 412 ? -21.912 6.806 -32.070 1.00 87.75 412 ASN A CA 1
ATOM 3463 C C . ASN A 1 412 ? -20.583 7.358 -32.629 1.00 87.75 412 ASN A C 1
ATOM 3465 O O . ASN A 1 412 ? -20.321 7.211 -33.823 1.00 87.75 412 ASN A O 1
ATOM 3469 N N . SER A 1 413 ? -19.749 7.996 -31.801 1.00 89.50 413 SER A N 1
ATOM 3470 C CA . SER A 1 413 ? -18.463 8.594 -32.208 1.00 89.50 413 SER A CA 1
ATOM 3471 C C . SER A 1 413 ? -17.492 7.589 -32.838 1.00 89.50 413 SER A C 1
ATOM 3473 O O . SER A 1 413 ? -16.749 7.951 -33.748 1.00 89.50 413 SER A O 1
ATOM 3475 N N . LEU A 1 414 ? -17.555 6.312 -32.443 1.00 94.44 414 LEU A N 1
ATOM 3476 C CA . LEU A 1 414 ? -16.728 5.249 -33.024 1.00 94.44 414 LEU A CA 1
ATOM 3477 C C . LEU A 1 414 ? -17.343 4.552 -34.247 1.00 94.44 414 LEU A C 1
ATOM 3479 O O . LEU A 1 414 ? -16.685 3.679 -34.809 1.00 94.44 414 LEU A O 1
ATOM 3483 N N . ASN A 1 415 ? -18.549 4.913 -34.710 1.00 92.62 415 ASN A N 1
ATOM 3484 C CA . ASN A 1 415 ? -19.230 4.183 -35.795 1.00 92.62 415 ASN A CA 1
ATOM 3485 C C . ASN A 1 415 ? -18.376 4.064 -37.063 1.00 92.62 415 ASN A C 1
ATOM 3487 O O . ASN A 1 415 ? -18.316 2.992 -37.657 1.00 92.62 415 ASN A O 1
ATOM 3491 N N . LYS A 1 416 ? -17.636 5.121 -37.429 1.00 94.31 416 LYS A N 1
ATOM 3492 C CA . LYS A 1 416 ? -16.731 5.085 -38.592 1.00 94.31 416 LYS A CA 1
ATOM 3493 C C . LYS A 1 416 ? -15.656 3.994 -38.468 1.00 94.31 416 LYS A C 1
ATOM 3495 O O . LYS A 1 416 ? -15.296 3.379 -39.467 1.00 94.31 416 LYS A O 1
ATOM 3500 N N . TRP A 1 417 ? -15.170 3.721 -37.256 1.00 94.88 417 TRP A N 1
ATOM 3501 C CA . TRP A 1 417 ? -14.180 2.676 -36.984 1.00 94.88 417 TRP A CA 1
ATOM 3502 C C . TRP A 1 417 ? -14.821 1.298 -36.837 1.00 94.88 417 TRP A C 1
ATOM 3504 O O . TRP A 1 417 ? -14.266 0.317 -37.328 1.00 94.88 417 TRP A O 1
ATOM 3514 N N . ILE A 1 418 ? -16.001 1.235 -36.216 1.00 92.69 418 ILE A N 1
ATOM 3515 C CA . ILE A 1 418 ? -16.799 0.009 -36.097 1.00 92.69 418 ILE A CA 1
ATOM 3516 C C . ILE A 1 418 ? -17.130 -0.544 -37.484 1.00 92.69 418 ILE A C 1
ATOM 3518 O O . ILE A 1 418 ? -16.934 -1.735 -37.719 1.00 92.69 418 ILE A O 1
ATOM 3522 N N . ASP A 1 419 ? -17.550 0.317 -38.413 1.00 93.69 419 ASP A N 1
ATOM 3523 C CA . ASP A 1 419 ? -17.855 -0.068 -39.790 1.00 93.69 419 ASP A CA 1
ATOM 3524 C C . ASP A 1 419 ? -16.583 -0.423 -40.573 1.00 93.69 419 ASP A C 1
ATOM 3526 O O . ASP A 1 419 ? -16.559 -1.429 -41.282 1.00 93.69 419 ASP A O 1
ATOM 3530 N N . LYS A 1 420 ? -15.499 0.354 -40.413 1.00 93.75 420 LYS A N 1
ATOM 3531 C CA . LYS A 1 420 ? -14.223 0.121 -41.115 1.00 93.75 420 LYS A CA 1
ATOM 3532 C C . LYS A 1 420 ? -13.580 -1.224 -40.756 1.00 93.75 420 LYS A C 1
ATOM 3534 O O . LYS A 1 420 ? -13.062 -1.890 -41.648 1.00 93.75 420 LYS A O 1
ATOM 3539 N N . TYR A 1 421 ? -13.605 -1.618 -39.481 1.00 92.50 421 TYR A N 1
ATOM 3540 C CA . TYR A 1 421 ? -12.936 -2.833 -38.987 1.00 92.50 421 TYR A CA 1
ATOM 3541 C C . TYR A 1 421 ? -13.899 -3.973 -38.613 1.00 92.50 421 TYR A C 1
ATOM 3543 O O . TYR A 1 421 ? -13.449 -4.992 -38.083 1.00 92.50 421 TYR A O 1
ATOM 3551 N N . ASN A 1 422 ? -15.199 -3.821 -38.896 1.00 89.88 422 ASN A N 1
ATOM 3552 C CA . ASN A 1 422 ? -16.252 -4.806 -38.625 1.00 89.88 422 ASN A CA 1
ATOM 3553 C C . ASN A 1 422 ? -16.261 -5.286 -37.155 1.00 89.88 422 ASN A C 1
ATOM 3555 O O . ASN A 1 422 ? -16.013 -6.459 -36.862 1.00 89.88 422 ASN A O 1
ATOM 3559 N N . LEU A 1 423 ? -16.478 -4.346 -36.226 1.00 90.31 423 LEU A N 1
ATOM 3560 C CA . LEU A 1 423 ? -16.319 -4.539 -34.773 1.00 90.31 423 LEU A CA 1
ATOM 3561 C C . LEU A 1 423 ? -17.628 -4.819 -34.010 1.00 90.31 423 LEU A C 1
ATOM 3563 O O . LEU A 1 423 ? -17.617 -4.821 -32.783 1.00 90.31 423 LEU A O 1
ATOM 3567 N N . GLN A 1 424 ? -18.752 -5.028 -34.701 1.00 86.44 424 GLN A N 1
ATOM 3568 C CA . GLN A 1 424 ? -20.101 -5.022 -34.113 1.00 86.44 424 GLN A CA 1
ATOM 3569 C C . GLN A 1 424 ? -20.319 -6.075 -33.007 1.00 86.44 424 GLN A C 1
ATOM 3571 O O . GLN A 1 424 ? -21.126 -5.842 -32.111 1.00 86.44 424 GLN A O 1
ATOM 3576 N N . ASP A 1 425 ? -19.581 -7.189 -33.042 1.00 86.94 425 ASP A N 1
ATOM 3577 C CA . ASP A 1 425 ? -19.702 -8.304 -32.087 1.00 86.94 425 ASP A CA 1
ATOM 3578 C C . ASP A 1 425 ? -18.577 -8.344 -31.032 1.00 86.94 425 ASP A C 1
ATOM 3580 O O . ASP A 1 425 ? -18.428 -9.329 -30.307 1.00 86.94 425 ASP A O 1
ATOM 3584 N N . LEU A 1 426 ? -17.732 -7.311 -30.963 1.00 88.00 426 LEU A N 1
ATOM 3585 C CA . LEU A 1 426 ? -16.590 -7.258 -30.050 1.00 88.00 426 LEU A CA 1
ATOM 3586 C C . LEU A 1 426 ? -16.844 -6.269 -28.907 1.00 88.00 426 LEU A C 1
ATOM 3588 O O . LEU A 1 426 ? -17.468 -5.231 -29.093 1.00 88.00 426 LEU A O 1
ATOM 3592 N N . GLU A 1 427 ? -16.311 -6.555 -27.720 1.00 89.25 427 GLU A N 1
ATOM 3593 C CA . GLU A 1 427 ? -16.323 -5.593 -26.613 1.00 89.25 427 GLU A CA 1
ATOM 3594 C C . GLU A 1 427 ? -15.201 -4.568 -26.773 1.00 89.25 427 GLU A C 1
ATOM 3596 O O . GLU A 1 427 ? -14.066 -4.934 -27.086 1.00 89.25 427 GLU A O 1
ATOM 3601 N N . PHE A 1 428 ? -15.496 -3.291 -26.511 1.00 91.06 428 PHE A N 1
ATOM 3602 C CA . PHE A 1 428 ? -14.491 -2.228 -26.436 1.00 91.06 428 PHE A CA 1
ATOM 3603 C C . PHE A 1 428 ? -13.386 -2.587 -25.412 1.00 91.06 428 PHE A C 1
ATOM 3605 O O . PHE A 1 428 ? -13.723 -3.023 -24.310 1.00 91.06 428 PHE A O 1
ATOM 3612 N N . PRO A 1 429 ? -12.081 -2.406 -25.717 1.00 92.56 429 PRO A N 1
ATOM 3613 C CA . PRO A 1 429 ? -11.500 -1.673 -26.849 1.00 92.56 429 PRO A CA 1
ATOM 3614 C C . PRO A 1 429 ? -11.242 -2.530 -28.102 1.00 92.56 429 PRO A C 1
ATOM 3616 O O . PRO A 1 429 ? -10.353 -2.243 -28.897 1.00 92.56 429 PRO A O 1
ATOM 3619 N N . TYR A 1 430 ? -12.029 -3.590 -28.290 1.00 91.06 430 TYR A N 1
ATOM 3620 C CA . TYR A 1 430 ? -12.088 -4.429 -29.488 1.00 91.06 430 TYR A CA 1
ATOM 3621 C C . TYR A 1 430 ? -10.797 -5.210 -29.784 1.00 91.06 430 TYR A C 1
ATOM 3623 O O . TYR A 1 430 ? -10.450 -5.469 -30.937 1.00 91.06 430 TYR A O 1
ATOM 3631 N N . LEU A 1 431 ? -10.112 -5.672 -28.729 1.00 87.38 431 LEU A N 1
ATOM 3632 C CA . LEU A 1 431 ? -8.839 -6.412 -28.809 1.00 87.38 431 LEU A CA 1
ATOM 3633 C C . LEU A 1 431 ? -8.911 -7.733 -29.598 1.00 87.38 431 LEU A C 1
ATOM 3635 O O . LEU A 1 431 ? -7.870 -8.304 -29.931 1.00 87.38 431 LEU A O 1
ATOM 3639 N N . GLY A 1 432 ? -10.120 -8.227 -29.885 1.00 84.69 432 GLY A N 1
ATOM 3640 C CA . GLY A 1 432 ? -10.354 -9.384 -30.751 1.00 84.69 432 GLY A CA 1
ATOM 3641 C C . GLY A 1 432 ? -10.003 -9.133 -32.223 1.00 84.69 432 GLY A C 1
ATOM 3642 O O . GLY A 1 432 ? -9.687 -10.084 -32.940 1.00 84.69 432 GLY A O 1
ATOM 3643 N N . ASN A 1 433 ? -9.989 -7.873 -32.675 1.00 91.12 433 ASN A N 1
ATOM 3644 C CA . ASN A 1 433 ? -9.518 -7.500 -34.006 1.00 91.12 433 ASN A CA 1
ATOM 3645 C C . ASN A 1 433 ? -8.000 -7.235 -33.968 1.00 91.12 433 ASN A C 1
ATOM 3647 O O . ASN A 1 433 ? -7.531 -6.305 -33.314 1.00 91.12 433 ASN A O 1
ATOM 3651 N N . LYS A 1 434 ? -7.216 -8.068 -34.668 1.00 87.06 434 LYS A N 1
ATOM 3652 C CA . LYS A 1 434 ? -5.741 -8.018 -34.631 1.00 87.06 434 LYS A CA 1
ATOM 3653 C C . LYS A 1 434 ? -5.159 -6.734 -35.224 1.00 87.06 434 LYS A C 1
ATOM 3655 O O . LYS A 1 434 ? -4.174 -6.232 -34.692 1.00 87.06 434 LYS A O 1
ATOM 3660 N N . GLU A 1 435 ? -5.749 -6.241 -36.308 1.00 87.62 435 GLU A N 1
ATOM 3661 C CA . GLU A 1 435 ? -5.291 -5.040 -37.012 1.00 87.62 435 GLU A CA 1
ATOM 3662 C C . GLU A 1 435 ? -5.514 -3.802 -36.141 1.00 87.62 435 GLU A C 1
ATOM 3664 O O . GLU A 1 435 ? -4.579 -3.064 -35.842 1.00 87.62 435 GLU A O 1
ATOM 3669 N N . LEU A 1 436 ? -6.729 -3.652 -35.615 1.00 89.94 436 LEU A N 1
ATOM 3670 C CA . LEU A 1 436 ? -7.069 -2.574 -34.698 1.00 89.94 436 LEU A CA 1
ATOM 3671 C C . LEU A 1 436 ? -6.233 -2.621 -33.417 1.00 89.94 436 LEU A C 1
ATOM 3673 O O . LEU A 1 436 ? -5.701 -1.597 -32.997 1.00 89.94 436 LEU A O 1
ATOM 3677 N N . LYS A 1 437 ? -6.082 -3.810 -32.816 1.00 89.06 437 LYS A N 1
ATOM 3678 C CA . LYS A 1 437 ? -5.259 -3.997 -31.616 1.00 89.06 437 LYS A CA 1
ATOM 3679 C C . LYS A 1 437 ? -3.843 -3.473 -31.835 1.00 89.06 437 LYS A C 1
ATOM 3681 O O . LYS A 1 437 ? -3.291 -2.841 -30.940 1.00 89.06 437 LYS A O 1
ATOM 3686 N N . GLN A 1 438 ? -3.259 -3.737 -33.001 1.00 86.00 438 GLN A N 1
ATOM 3687 C CA . GLN A 1 438 ? -1.930 -3.245 -33.332 1.00 86.00 438 GLN A CA 1
ATOM 3688 C C . GLN A 1 438 ? -1.906 -1.712 -33.402 1.00 86.00 438 GLN A C 1
ATOM 3690 O O . GLN A 1 438 ? -1.042 -1.104 -32.775 1.00 86.00 438 GLN A O 1
ATOM 3695 N N . LEU A 1 439 ? -2.880 -1.093 -34.076 1.00 87.56 439 LEU A N 1
ATOM 3696 C CA . LEU A 1 439 ? -2.967 0.365 -34.218 1.00 87.56 439 LEU A CA 1
ATOM 3697 C C . LEU A 1 439 ? -3.089 1.092 -32.874 1.00 87.56 439 LEU A C 1
ATOM 3699 O O . LEU A 1 439 ? -2.422 2.099 -32.670 1.00 87.56 439 LEU A O 1
ATOM 3703 N N . ILE A 1 440 ? -3.888 0.568 -31.941 1.00 88.75 440 ILE A N 1
ATOM 3704 C CA . ILE A 1 440 ? -4.112 1.205 -30.631 1.00 88.75 440 ILE A CA 1
ATOM 3705 C C . ILE A 1 440 ? -3.048 0.849 -29.574 1.00 88.75 440 ILE A C 1
ATOM 3707 O O . ILE A 1 440 ? -3.023 1.442 -28.496 1.00 88.75 440 ILE A O 1
ATOM 3711 N N . SER A 1 441 ? -2.170 -0.118 -29.873 1.00 85.94 441 SER A N 1
ATOM 3712 C CA . SER A 1 441 ? -1.062 -0.546 -28.997 1.00 85.94 441 SER A CA 1
ATOM 3713 C C . SER A 1 441 ? 0.310 -0.059 -29.474 1.00 85.94 441 SER A C 1
ATOM 3715 O O . SER A 1 441 ? 1.325 -0.405 -28.872 1.00 85.94 441 SER A O 1
ATOM 3717 N N . MET A 1 442 ? 0.373 0.696 -30.572 1.00 80.81 442 MET A N 1
ATOM 3718 C CA . MET A 1 442 ? 1.613 1.245 -31.120 1.00 80.81 442 MET A CA 1
ATOM 3719 C C . MET A 1 442 ? 1.675 2.758 -30.912 1.00 80.81 442 MET A C 1
ATOM 3721 O O . MET A 1 442 ? 0.665 3.451 -30.988 1.00 80.81 442 MET A O 1
ATOM 3725 N N . SER A 1 443 ? 2.875 3.281 -30.649 1.00 81.75 443 SER A N 1
ATOM 3726 C CA . SER A 1 443 ? 3.078 4.726 -30.497 1.00 81.75 443 SER A CA 1
ATOM 3727 C C . SER A 1 443 ? 2.929 5.431 -31.843 1.00 81.75 443 SER A C 1
ATOM 3729 O O . SER A 1 443 ? 3.511 4.994 -32.836 1.00 81.75 443 SER A O 1
ATOM 3731 N N . ILE A 1 444 ? 2.227 6.563 -31.864 1.00 77.69 444 ILE A N 1
ATOM 3732 C CA . ILE A 1 444 ? 2.101 7.405 -33.063 1.00 77.69 444 ILE A CA 1
ATOM 3733 C C . ILE A 1 444 ? 3.448 8.019 -33.500 1.00 77.69 444 ILE A C 1
ATOM 3735 O O . ILE A 1 444 ? 3.631 8.377 -34.660 1.00 77.69 444 ILE A O 1
ATOM 3739 N N . ASN A 1 445 ? 4.436 8.074 -32.597 1.00 75.50 445 ASN A N 1
ATOM 3740 C CA . ASN A 1 445 ? 5.791 8.571 -32.867 1.00 75.50 445 ASN A CA 1
ATOM 3741 C C . ASN A 1 445 ? 6.768 7.481 -33.345 1.00 75.50 445 ASN A C 1
ATOM 3743 O O . ASN A 1 445 ? 7.984 7.690 -33.364 1.00 75.50 445 ASN A O 1
ATOM 3747 N N . PHE A 1 446 ? 6.268 6.304 -33.725 1.00 72.25 446 PHE A N 1
ATOM 3748 C CA . PHE A 1 446 ? 7.117 5.198 -34.151 1.00 72.25 446 PHE A CA 1
ATOM 3749 C C . PHE A 1 446 ? 7.885 5.536 -35.444 1.00 72.25 446 PHE A C 1
ATOM 3751 O O . PHE A 1 446 ? 7.302 5.907 -36.462 1.00 72.25 446 PHE A O 1
ATOM 3758 N N . HIS A 1 447 ? 9.216 5.388 -35.417 1.00 57.66 447 HIS A N 1
ATOM 3759 C CA . HIS A 1 447 ? 10.146 5.936 -36.423 1.00 57.66 447 HIS A CA 1
ATOM 3760 C C . HIS A 1 447 ? 10.025 5.363 -37.851 1.00 57.66 447 HIS A C 1
ATOM 3762 O O . HIS A 1 447 ? 10.714 5.836 -38.753 1.00 57.66 447 HIS A O 1
ATOM 3768 N N . HIS A 1 448 ? 9.176 4.357 -38.066 1.00 73.06 448 HIS A N 1
ATOM 3769 C CA . HIS A 1 448 ? 8.998 3.679 -39.354 1.00 73.06 448 HIS A CA 1
ATOM 3770 C C . HIS A 1 448 ? 7.592 3.828 -39.955 1.00 73.06 448 HIS A C 1
ATOM 3772 O O . HIS A 1 448 ? 7.303 3.173 -40.953 1.00 73.06 448 HIS A O 1
ATOM 3778 N N . LEU A 1 449 ? 6.725 4.661 -39.370 1.00 75.44 449 LEU A N 1
ATOM 3779 C CA . LEU A 1 449 ? 5.390 4.922 -39.917 1.00 75.44 449 LEU A CA 1
ATOM 3780 C C . LEU A 1 449 ? 5.459 5.880 -41.109 1.00 75.44 449 LEU A C 1
ATOM 3782 O O . LEU A 1 449 ? 6.221 6.853 -41.089 1.00 75.44 449 LEU A O 1
ATOM 3786 N N . THR A 1 450 ? 4.636 5.617 -42.126 1.00 82.38 450 THR A N 1
ATOM 3787 C CA . THR A 1 450 ? 4.357 6.605 -43.172 1.00 82.38 450 THR A CA 1
ATOM 3788 C C . THR A 1 450 ? 3.528 7.760 -42.598 1.00 82.38 450 THR A C 1
ATOM 3790 O O . THR A 1 450 ? 2.990 7.663 -41.494 1.00 82.38 450 THR A O 1
ATOM 3793 N N . GLU A 1 451 ? 3.448 8.880 -43.317 1.00 82.00 451 GLU A N 1
ATOM 3794 C CA . GLU A 1 451 ? 2.619 10.023 -42.907 1.00 82.00 451 GLU A CA 1
ATOM 3795 C C . GLU A 1 451 ? 1.132 9.633 -42.843 1.00 82.00 451 GLU A C 1
ATOM 3797 O O . GLU A 1 451 ? 0.485 9.882 -41.832 1.00 82.00 451 GLU A O 1
ATOM 3802 N N . GLU A 1 452 ? 0.642 8.893 -43.844 1.00 84.69 452 GLU A N 1
ATOM 3803 C CA . GLU A 1 452 ? -0.734 8.373 -43.887 1.00 84.69 452 GLU A CA 1
ATOM 3804 C C . GLU A 1 452 ? -1.037 7.405 -42.726 1.00 84.69 452 GLU A C 1
ATOM 3806 O O . GLU A 1 452 ? -2.099 7.488 -42.107 1.00 84.69 452 GLU A O 1
ATOM 3811 N N . ASP A 1 453 ? -0.101 6.509 -42.382 1.00 82.81 453 ASP A N 1
ATOM 3812 C CA . ASP A 1 453 ? -0.275 5.588 -41.247 1.00 82.81 453 ASP A CA 1
ATOM 3813 C C . ASP A 1 453 ? -0.287 6.333 -39.909 1.00 82.81 453 ASP A C 1
ATOM 3815 O O . ASP A 1 453 ? -1.002 5.945 -38.984 1.00 82.81 453 ASP A O 1
ATOM 3819 N N . ARG A 1 454 ? 0.506 7.405 -39.797 1.00 84.00 454 ARG A N 1
ATOM 3820 C CA . ARG A 1 454 ? 0.558 8.235 -38.594 1.00 84.00 454 ARG A CA 1
ATOM 3821 C C . ARG A 1 454 ? -0.750 8.985 -38.387 1.00 84.00 454 ARG A C 1
ATOM 3823 O O . ARG A 1 454 ? -1.284 8.909 -37.289 1.00 84.00 454 ARG A O 1
ATOM 3830 N N . GLU A 1 455 ? -1.264 9.650 -39.421 1.00 87.31 455 GLU A N 1
ATOM 3831 C CA . GLU A 1 455 ? -2.551 10.357 -39.361 1.00 87.31 455 GLU A CA 1
ATOM 3832 C C . GLU A 1 455 ? -3.688 9.394 -38.995 1.00 87.31 455 GLU A C 1
ATOM 3834 O O . GLU A 1 455 ? -4.485 9.673 -38.103 1.00 87.31 455 GLU A O 1
ATOM 3839 N N . LEU A 1 456 ? -3.712 8.203 -39.604 1.00 89.62 456 LEU A N 1
ATOM 3840 C CA . LEU A 1 456 ? -4.693 7.172 -39.271 1.00 89.62 456 LEU A CA 1
ATOM 3841 C C . LEU A 1 456 ? -4.588 6.711 -37.807 1.00 89.62 456 LEU A C 1
ATOM 3843 O O . LEU A 1 456 ? -5.614 6.506 -37.154 1.00 89.62 456 LEU A O 1
ATOM 3847 N N . MET A 1 457 ? -3.367 6.491 -37.311 1.00 89.44 457 MET A N 1
ATOM 3848 C CA . MET A 1 457 ? -3.127 6.072 -35.927 1.00 89.44 457 MET A CA 1
ATOM 3849 C C . MET A 1 457 ? -3.471 7.169 -34.919 1.00 89.44 457 MET A C 1
ATOM 3851 O O . MET A 1 457 ? -3.981 6.863 -33.844 1.00 89.44 457 MET A O 1
ATOM 3855 N N . GLU A 1 458 ? -3.198 8.423 -35.253 1.00 89.94 458 GLU A N 1
ATOM 3856 C CA . GLU A 1 458 ? -3.560 9.576 -34.438 1.00 89.94 458 GLU A CA 1
ATOM 3857 C C . GLU A 1 458 ? -5.083 9.689 -34.336 1.00 89.94 458 GLU A C 1
ATOM 3859 O O . GLU A 1 458 ? -5.624 9.577 -33.237 1.00 89.94 458 GLU A O 1
ATOM 3864 N N . ASP A 1 459 ? -5.786 9.752 -35.469 1.00 92.81 459 ASP A N 1
ATOM 3865 C CA . ASP A 1 459 ? -7.247 9.858 -35.513 1.00 92.81 459 ASP A CA 1
ATOM 3866 C C . ASP A 1 459 ? -7.939 8.749 -34.707 1.00 92.81 459 ASP A C 1
ATOM 3868 O O . ASP A 1 459 ? -8.865 9.003 -33.931 1.00 92.81 459 ASP A O 1
ATOM 3872 N N . ILE A 1 460 ? -7.498 7.497 -34.877 1.00 94.38 460 ILE A N 1
ATOM 3873 C CA . ILE A 1 460 ? -8.127 6.369 -34.189 1.00 94.38 460 ILE A CA 1
ATOM 3874 C C . ILE A 1 460 ? -7.835 6.375 -32.688 1.00 94.38 460 ILE A C 1
ATOM 3876 O O . ILE A 1 460 ? -8.735 6.074 -31.906 1.00 94.38 460 ILE A O 1
ATOM 3880 N N . GLN A 1 461 ? -6.617 6.725 -32.262 1.00 94.00 461 GLN A N 1
ATOM 3881 C CA . GLN A 1 461 ? -6.273 6.752 -30.839 1.00 94.00 461 GLN A CA 1
ATOM 3882 C C . GLN A 1 461 ? -6.930 7.932 -30.114 1.00 94.00 461 GLN A C 1
ATOM 3884 O O . GLN A 1 461 ? -7.390 7.735 -28.989 1.00 94.00 461 GLN A O 1
ATOM 3889 N N . ILE A 1 462 ? -7.074 9.096 -30.764 1.00 93.69 462 ILE A N 1
ATOM 3890 C CA . ILE A 1 462 ? -7.856 10.236 -30.250 1.00 93.69 462 ILE A CA 1
ATOM 3891 C C . ILE A 1 462 ? -9.307 9.820 -30.028 1.00 93.69 462 ILE A C 1
ATOM 3893 O O . ILE A 1 462 ? -9.843 9.979 -28.929 1.00 93.69 462 ILE A O 1
ATOM 3897 N N . ASP A 1 463 ? -9.949 9.263 -31.058 1.00 94.31 463 ASP A N 1
ATOM 3898 C CA . ASP A 1 463 ? -11.361 8.895 -30.985 1.00 94.31 463 ASP A CA 1
ATOM 3899 C C . ASP A 1 463 ? -11.604 7.821 -29.914 1.00 94.31 463 ASP A C 1
ATOM 3901 O O . ASP A 1 463 ? -12.560 7.912 -29.139 1.00 94.31 463 ASP A O 1
ATOM 3905 N N . PHE A 1 464 ? -10.721 6.819 -29.831 1.00 95.56 464 PHE A N 1
ATOM 3906 C CA . PHE A 1 464 ? -10.791 5.771 -28.812 1.00 95.56 464 PHE A CA 1
ATOM 3907 C C . PHE A 1 464 ? -10.582 6.331 -27.407 1.00 95.56 464 PHE A C 1
ATOM 3909 O O . PHE A 1 464 ? -11.313 5.942 -26.496 1.00 95.56 464 PHE A O 1
ATOM 3916 N N . TYR A 1 465 ? -9.636 7.255 -27.224 1.00 96.31 465 TYR A N 1
ATOM 3917 C CA . TYR A 1 465 ? -9.416 7.934 -25.951 1.00 96.31 465 TYR A CA 1
ATOM 3918 C C . TYR A 1 465 ? -10.663 8.714 -25.521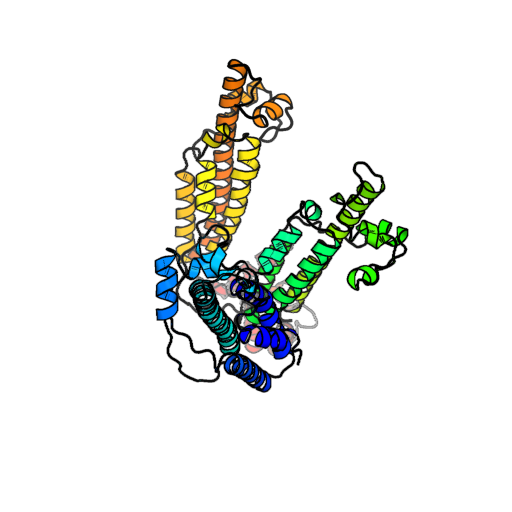 1.00 96.31 465 TYR A C 1
ATOM 3920 O O . TYR A 1 465 ? -11.163 8.522 -24.412 1.00 96.31 465 TYR A O 1
ATOM 3928 N N . CYS A 1 466 ? -11.210 9.547 -26.410 1.00 94.31 466 CYS A N 1
ATOM 3929 C CA . CYS A 1 466 ? -12.385 10.368 -26.119 1.00 94.31 466 CYS A CA 1
ATOM 3930 C C . CYS A 1 466 ? -13.596 9.495 -25.756 1.00 94.31 466 CYS A C 1
ATOM 3932 O O . CYS A 1 466 ? -14.335 9.794 -24.818 1.00 94.31 466 CYS A O 1
ATOM 3934 N N . TYR A 1 467 ? -13.777 8.380 -26.468 1.00 95.44 467 TYR A N 1
ATOM 3935 C CA . TYR A 1 467 ? -14.836 7.417 -26.183 1.00 95.44 467 TYR A CA 1
ATOM 3936 C C . TYR A 1 467 ? -14.618 6.662 -24.862 1.00 95.44 467 TYR A C 1
ATOM 3938 O O . TYR A 1 467 ? -15.566 6.473 -24.099 1.00 95.44 467 TYR A O 1
ATOM 3946 N N . ALA A 1 468 ? -13.381 6.263 -24.554 1.00 95.19 468 ALA A N 1
ATOM 3947 C CA . ALA A 1 468 ? -13.028 5.633 -23.283 1.00 95.19 468 ALA A CA 1
ATOM 3948 C C . ALA A 1 468 ? -13.295 6.563 -22.092 1.00 95.19 468 ALA A C 1
ATOM 3950 O O . ALA A 1 468 ? -13.945 6.154 -21.129 1.00 95.19 468 ALA A O 1
ATOM 3951 N N . ALA A 1 469 ? -12.853 7.820 -22.190 1.00 95.44 469 ALA A N 1
ATOM 3952 C CA . ALA A 1 469 ? -13.109 8.865 -21.204 1.00 95.44 469 ALA A CA 1
ATOM 3953 C C . ALA A 1 469 ? -14.615 9.029 -20.947 1.00 95.44 469 ALA A C 1
ATOM 3955 O O . ALA A 1 469 ? -15.056 9.016 -19.798 1.00 95.44 469 ALA A O 1
ATOM 3956 N N . MET A 1 470 ? -15.419 9.088 -22.014 1.00 95.50 470 MET A N 1
ATOM 3957 C CA . MET A 1 470 ? -16.879 9.164 -21.932 1.00 95.50 470 MET A CA 1
ATOM 3958 C C . MET A 1 470 ? -17.503 7.936 -21.244 1.00 95.50 470 MET A C 1
ATOM 3960 O O . MET A 1 470 ? -18.350 8.093 -20.363 1.00 95.50 470 MET A O 1
ATOM 3964 N N . ILE A 1 471 ? -17.124 6.709 -21.625 1.00 94.50 471 ILE A N 1
ATOM 3965 C CA . ILE A 1 471 ? -17.674 5.485 -21.013 1.00 94.50 471 ILE A CA 1
ATOM 3966 C C . ILE A 1 471 ? -17.352 5.432 -19.520 1.00 94.50 471 ILE A C 1
ATOM 3968 O O . ILE A 1 471 ? -18.234 5.139 -18.713 1.00 94.50 471 ILE A O 1
ATOM 3972 N N . GLU A 1 472 ? -16.103 5.690 -19.145 1.00 95.12 472 GLU A N 1
ATOM 3973 C CA . GLU A 1 472 ? -15.656 5.588 -17.755 1.00 95.12 472 GLU A CA 1
ATOM 3974 C C . GLU A 1 472 ? -16.247 6.704 -16.887 1.00 95.12 472 GLU A C 1
ATOM 3976 O O . GLU A 1 472 ? -16.687 6.445 -15.765 1.00 95.12 472 GLU A O 1
ATOM 3981 N N . ALA A 1 473 ? -16.391 7.915 -17.433 1.00 95.00 473 ALA A N 1
ATOM 3982 C CA . ALA A 1 473 ? -17.127 8.990 -16.779 1.00 95.00 473 ALA A CA 1
ATOM 3983 C C . ALA A 1 473 ? -18.601 8.612 -16.546 1.00 95.00 473 ALA A C 1
ATOM 3985 O O . ALA A 1 473 ? -19.100 8.761 -15.431 1.00 95.00 473 ALA A O 1
ATOM 3986 N N . ASN A 1 474 ? -19.287 8.046 -17.547 1.00 92.56 474 ASN A N 1
ATOM 3987 C CA . ASN A 1 474 ? -20.674 7.591 -17.398 1.00 92.56 474 ASN A CA 1
ATOM 3988 C C . ASN A 1 474 ? -20.815 6.460 -16.370 1.00 92.56 474 ASN A C 1
ATOM 3990 O O . ASN A 1 474 ? -21.701 6.524 -15.521 1.00 92.56 474 ASN A O 1
ATOM 3994 N N . LYS A 1 475 ? -19.898 5.482 -16.357 1.00 93.38 475 LYS A N 1
ATOM 3995 C CA . LYS A 1 475 ? -19.852 4.440 -15.313 1.00 93.38 475 LYS A CA 1
ATOM 3996 C C . LYS A 1 475 ? -19.733 5.043 -13.913 1.00 93.38 475 LYS A C 1
ATOM 3998 O O . LYS A 1 475 ? -20.325 4.522 -12.966 1.00 93.38 475 LYS A O 1
ATOM 4003 N N . MET A 1 476 ? -18.966 6.123 -13.768 1.00 94.94 476 MET A N 1
ATOM 4004 C CA . MET A 1 476 ? -18.823 6.818 -12.492 1.00 94.94 476 MET A CA 1
ATOM 4005 C C . MET A 1 476 ? -20.093 7.585 -12.105 1.00 94.94 476 MET A C 1
ATOM 4007 O O . MET A 1 476 ? -20.498 7.535 -10.944 1.00 94.94 476 MET A O 1
ATOM 4011 N N . ILE A 1 477 ? -20.765 8.235 -13.060 1.00 93.75 477 ILE A N 1
ATOM 4012 C CA . ILE A 1 477 ? -22.070 8.870 -12.821 1.00 93.75 477 ILE A CA 1
ATOM 4013 C C . ILE A 1 477 ? -23.111 7.832 -12.387 1.00 93.75 477 ILE A C 1
ATOM 4015 O O . ILE A 1 477 ? -23.787 8.040 -11.380 1.00 93.75 477 ILE A O 1
ATOM 4019 N N . ASP A 1 478 ? -23.201 6.692 -13.073 1.00 91.94 478 ASP A N 1
ATOM 4020 C CA . ASP A 1 478 ? -24.114 5.607 -12.699 1.00 91.94 478 ASP A CA 1
ATOM 4021 C C . ASP A 1 478 ? -23.825 5.115 -11.275 1.00 91.94 478 ASP A C 1
ATOM 4023 O O . ASP A 1 478 ? -24.730 4.969 -10.447 1.00 91.94 478 ASP A O 1
ATOM 4027 N N . PHE A 1 479 ? -22.543 4.927 -10.946 1.00 91.56 479 PHE A N 1
ATOM 4028 C CA . PHE A 1 479 ? -22.109 4.568 -9.601 1.00 91.56 479 PHE A CA 1
ATOM 4029 C C . PHE A 1 479 ? -22.550 5.605 -8.557 1.00 91.56 479 PHE A C 1
ATOM 4031 O O . PHE A 1 479 ? -23.147 5.223 -7.546 1.00 91.56 479 PHE A O 1
ATOM 4038 N N . LEU A 1 480 ? -22.330 6.897 -8.804 1.00 90.25 480 LEU A N 1
ATOM 4039 C CA . LEU A 1 480 ? -22.734 7.996 -7.919 1.00 90.25 480 LEU A CA 1
ATOM 4040 C C . LEU A 1 480 ? -24.253 8.041 -7.713 1.00 90.25 480 LEU A C 1
ATOM 4042 O O . LEU A 1 480 ? -24.718 8.156 -6.574 1.00 90.25 480 LEU A O 1
ATOM 4046 N N . GLN A 1 481 ? -25.037 7.827 -8.770 1.00 86.38 481 GLN A N 1
ATOM 4047 C CA . GLN A 1 481 ? -26.494 7.746 -8.677 1.00 86.38 481 GLN A CA 1
ATOM 4048 C C . GLN A 1 481 ? -26.944 6.592 -7.773 1.00 86.38 481 GLN A C 1
ATOM 4050 O O . GLN A 1 481 ? -27.821 6.787 -6.927 1.00 86.38 481 GLN A O 1
ATOM 4055 N N . THR A 1 482 ? -26.293 5.420 -7.841 1.00 85.19 482 THR A N 1
ATOM 4056 C CA . THR A 1 482 ? -26.612 4.310 -6.919 1.00 85.19 482 THR A CA 1
ATOM 4057 C C . THR A 1 482 ? -26.365 4.663 -5.449 1.00 85.19 482 THR A C 1
ATOM 4059 O O . THR A 1 482 ? -27.040 4.140 -4.555 1.00 85.19 482 THR A O 1
ATOM 4062 N N . LYS A 1 483 ? -25.409 5.559 -5.171 1.00 82.75 483 LYS A N 1
ATOM 4063 C CA . LYS A 1 483 ? -25.121 6.055 -3.819 1.00 82.75 483 LYS A CA 1
ATOM 4064 C C . LYS A 1 483 ? -26.110 7.133 -3.395 1.00 82.75 483 LYS A C 1
ATOM 4066 O O . LYS A 1 483 ? -26.568 7.115 -2.252 1.00 82.75 483 LYS A O 1
ATOM 4071 N N . LYS A 1 484 ? -26.513 7.999 -4.325 1.00 73.88 484 LYS A N 1
ATOM 4072 C CA . LYS A 1 484 ? -27.526 9.036 -4.114 1.00 73.88 484 LYS A CA 1
ATOM 4073 C C . LYS A 1 484 ? -28.884 8.435 -3.760 1.00 73.88 484 LYS A C 1
ATOM 4075 O O . LYS A 1 484 ? -29.480 8.857 -2.776 1.00 73.88 484 LYS A O 1
ATOM 4080 N N . SER A 1 485 ? -29.321 7.385 -4.461 1.00 62.03 485 SER A N 1
ATOM 4081 C CA . SER A 1 485 ? -30.572 6.672 -4.155 1.00 62.03 485 SER A CA 1
ATOM 4082 C C . SER A 1 485 ? -30.546 5.962 -2.797 1.00 62.03 485 SER A C 1
ATOM 4084 O O . SER A 1 485 ? -31.566 5.888 -2.121 1.00 62.03 485 SER A O 1
ATOM 4086 N N . LYS A 1 486 ? -29.385 5.462 -2.354 1.00 58.81 486 LYS A N 1
ATOM 4087 C CA . LYS A 1 486 ? -29.226 4.894 -1.003 1.00 58.81 486 LYS A CA 1
ATOM 4088 C C . LYS A 1 486 ? -29.230 5.976 0.080 1.00 58.81 486 LYS A C 1
ATOM 4090 O O . LYS A 1 486 ? -29.762 5.744 1.160 1.00 58.81 486 LYS A O 1
ATOM 4095 N N . SER A 1 487 ? -28.686 7.156 -0.218 1.00 48.41 487 SER A N 1
ATOM 4096 C CA . SER A 1 487 ? -28.661 8.312 0.685 1.00 48.41 487 SER A CA 1
ATOM 4097 C C . SER A 1 487 ? -30.027 9.001 0.804 1.00 48.41 487 SER A C 1
ATOM 4099 O O . SER A 1 487 ? -30.432 9.327 1.915 1.00 48.41 487 SER A O 1
ATOM 4101 N N . SER A 1 488 ? -30.800 9.141 -0.279 1.00 42.72 488 SER A N 1
ATOM 4102 C CA . SER A 1 488 ? -32.150 9.728 -0.235 1.00 42.72 488 SER A CA 1
ATOM 4103 C C . SER A 1 488 ? -33.140 8.877 0.569 1.00 42.72 488 SER A C 1
ATOM 4105 O O . SER A 1 488 ? -33.979 9.426 1.281 1.00 42.72 488 SER A O 1
ATOM 4107 N N . ILE A 1 489 ? -32.972 7.547 0.565 1.00 43.78 489 ILE A N 1
ATOM 4108 C CA . ILE A 1 489 ? -33.705 6.626 1.452 1.00 43.78 489 ILE A CA 1
ATOM 4109 C C . ILE A 1 489 ? -33.336 6.860 2.933 1.00 43.78 489 ILE A C 1
ATOM 4111 O O . ILE A 1 489 ? -34.157 6.618 3.815 1.00 43.78 489 ILE A O 1
ATOM 4115 N N . MET A 1 490 ? -32.140 7.376 3.242 1.00 36.16 490 MET A N 1
ATOM 4116 C CA . MET A 1 490 ? -31.751 7.746 4.613 1.00 36.16 490 MET A CA 1
ATOM 4117 C C . MET A 1 490 ? -32.280 9.128 5.031 1.00 36.16 490 MET A C 1
ATOM 4119 O O . MET A 1 490 ? -32.539 9.337 6.216 1.00 36.16 490 MET A O 1
ATOM 4123 N N . THR A 1 491 ? -32.486 10.059 4.094 1.00 34.19 491 THR A N 1
ATOM 4124 C CA . THR A 1 491 ? -32.965 11.419 4.403 1.00 34.19 491 THR A CA 1
ATOM 4125 C C . THR A 1 491 ? -34.491 11.492 4.539 1.00 34.19 491 THR A C 1
ATOM 4127 O O . THR A 1 491 ? -34.979 12.184 5.433 1.00 34.19 491 THR A O 1
ATOM 4130 N N . GLU A 1 492 ? -35.264 10.733 3.752 1.00 30.97 492 GLU A N 1
ATOM 4131 C CA . GLU A 1 492 ? -36.734 10.677 3.894 1.00 30.97 492 GLU A CA 1
ATOM 4132 C C . GLU A 1 492 ? -37.196 9.842 5.101 1.00 30.97 492 GLU A C 1
ATOM 4134 O O . GLU A 1 492 ? -38.227 10.144 5.703 1.00 30.97 492 GLU A O 1
ATOM 4139 N N . ASN A 1 493 ? -36.387 8.879 5.553 1.00 30.88 493 ASN A N 1
ATOM 4140 C CA . ASN A 1 493 ? -36.683 8.077 6.746 1.00 30.88 493 ASN A CA 1
ATOM 4141 C C . ASN A 1 493 ? -36.325 8.775 8.073 1.00 30.88 493 ASN A C 1
ATOM 4143 O O . ASN A 1 493 ? -36.532 8.214 9.146 1.00 30.88 493 ASN A O 1
ATOM 4147 N N . SER A 1 494 ? -35.868 10.033 8.042 1.00 30.23 494 SER A N 1
ATOM 4148 C CA . SER A 1 494 ? -35.609 10.834 9.252 1.00 30.23 494 SER A CA 1
ATOM 4149 C C . SER A 1 494 ? -36.877 11.376 9.943 1.00 30.23 494 SER A C 1
ATOM 4151 O O . SER A 1 494 ? -36.786 12.200 10.856 1.00 30.23 494 SER A O 1
ATOM 4153 N N . LYS A 1 495 ? -38.068 10.886 9.563 1.00 33.53 495 LYS A N 1
ATOM 4154 C CA . LYS A 1 495 ? -39.323 11.126 10.297 1.00 33.53 495 LYS A CA 1
ATOM 4155 C C . LYS A 1 495 ? -40.108 9.891 10.738 1.00 33.53 495 LYS A C 1
ATOM 4157 O O . LYS A 1 495 ? -41.101 10.080 11.434 1.00 33.53 495 LYS A O 1
ATOM 4162 N N . GLU A 1 496 ? -39.669 8.666 10.466 1.00 33.88 496 GLU A N 1
ATOM 4163 C CA . GLU A 1 496 ? -40.253 7.487 11.121 1.00 33.88 496 GLU A CA 1
ATOM 4164 C C . GLU A 1 496 ? -39.145 6.517 11.550 1.00 33.88 496 GLU A C 1
ATOM 4166 O O . GLU A 1 496 ? -38.424 5.950 10.736 1.00 33.88 496 GLU A O 1
ATOM 4171 N N . GLU A 1 497 ? -38.993 6.368 12.866 1.00 37.66 497 GLU A N 1
ATOM 4172 C CA . GLU A 1 497 ? -38.077 5.429 13.509 1.00 37.66 497 GLU A CA 1
ATOM 4173 C C . GLU A 1 497 ? -38.355 3.980 13.059 1.00 37.66 497 GLU A C 1
ATOM 4175 O O . GLU A 1 497 ? -39.362 3.394 13.454 1.00 37.66 497 GLU A O 1
ATOM 4180 N N . GLU A 1 498 ? -37.424 3.339 12.347 1.00 35.09 498 GLU A N 1
ATOM 4181 C CA . GLU A 1 498 ? -37.271 1.878 12.412 1.00 35.09 498 GLU A CA 1
ATOM 4182 C C . GLU A 1 498 ? -35.922 1.530 13.044 1.00 35.09 498 GLU A C 1
ATOM 4184 O O . GLU A 1 498 ? -34.856 1.549 12.431 1.00 35.09 498 GLU A O 1
ATOM 4189 N N . SER A 1 499 ? -35.995 1.235 14.340 1.00 36.59 499 SER A N 1
ATOM 4190 C CA . SER A 1 499 ? -34.901 0.712 15.142 1.00 36.59 499 SER A CA 1
ATOM 4191 C C . SER A 1 499 ? -34.728 -0.786 14.887 1.00 36.59 499 SER A C 1
ATOM 4193 O O . SER A 1 499 ? -35.683 -1.542 15.011 1.00 36.59 499 SER A O 1
ATOM 4195 N N . THR A 1 500 ? -33.482 -1.205 14.635 1.00 40.38 500 THR A N 1
ATOM 4196 C CA . THR A 1 500 ? -32.939 -2.567 14.822 1.00 40.38 500 THR A CA 1
ATOM 4197 C C . THR A 1 500 ? -33.617 -3.721 14.069 1.00 40.38 500 THR A C 1
ATOM 4199 O O . THR A 1 500 ? -34.827 -3.883 14.053 1.00 40.38 500 THR A O 1
ATOM 4202 N N . SER A 1 501 ? -32.813 -4.626 13.514 1.00 51.72 501 SER A N 1
ATOM 4203 C CA . SER A 1 501 ? -33.229 -5.842 12.797 1.00 51.72 501 SER A CA 1
ATOM 4204 C C . SER A 1 501 ? -33.947 -6.909 13.656 1.00 51.72 501 SER A C 1
ATOM 4206 O O . SER A 1 501 ? -33.876 -8.100 13.362 1.00 51.72 501 SER A O 1
ATOM 4208 N N . GLN A 1 502 ? -34.647 -6.519 14.726 1.00 62.19 502 GLN A N 1
ATOM 4209 C CA . GLN A 1 502 ? -35.386 -7.407 15.615 1.00 62.19 502 GLN A CA 1
ATOM 4210 C C . GLN A 1 502 ? -36.880 -7.059 15.587 1.00 62.19 502 GLN A C 1
ATOM 4212 O O . GLN A 1 502 ? -37.266 -5.929 15.875 1.00 62.19 502 GLN A O 1
ATOM 4217 N N . LEU A 1 503 ? -37.728 -8.046 15.276 1.00 79.94 503 LEU A N 1
ATOM 4218 C CA . LEU A 1 503 ? -39.185 -7.894 15.315 1.00 79.94 503 LEU A CA 1
ATOM 4219 C C . LEU A 1 503 ? -39.651 -7.385 16.691 1.00 79.94 503 LEU A C 1
ATOM 4221 O O . LEU A 1 503 ? -39.170 -7.832 17.740 1.00 79.94 503 LEU A O 1
ATOM 4225 N N . SER A 1 504 ? -40.618 -6.466 16.691 1.00 85.38 504 SER A N 1
ATOM 4226 C CA . SER A 1 504 ? -41.250 -5.973 17.918 1.00 85.38 504 SER A CA 1
ATOM 4227 C C . SER A 1 504 ? -41.996 -7.100 18.643 1.00 85.38 504 SER A C 1
ATOM 4229 O O . SER A 1 504 ? -42.348 -8.115 18.048 1.00 85.38 504 SER A O 1
ATOM 4231 N N . VAL A 1 505 ? -42.301 -6.932 19.936 1.00 85.44 505 VAL A N 1
ATOM 4232 C CA . VAL A 1 505 ? -43.047 -7.957 20.696 1.00 85.44 505 VAL A CA 1
ATOM 4233 C C . VAL A 1 505 ? -44.395 -8.283 20.040 1.00 85.44 505 VAL A C 1
ATOM 4235 O O . VAL A 1 505 ? -44.765 -9.449 19.999 1.00 85.44 505 VAL A O 1
ATOM 4238 N N . ASN A 1 506 ? -45.107 -7.297 19.479 1.00 87.62 506 ASN A N 1
ATOM 4239 C CA . ASN A 1 506 ? -46.358 -7.572 18.762 1.00 87.62 506 ASN A CA 1
ATOM 4240 C C . ASN A 1 506 ? -46.094 -8.358 17.473 1.00 87.62 506 ASN A C 1
ATOM 4242 O O . ASN A 1 506 ? -46.780 -9.339 17.220 1.00 87.62 506 ASN A O 1
ATOM 4246 N N . GLN A 1 507 ? -45.088 -7.959 16.692 1.00 88.06 507 GLN A N 1
ATOM 4247 C CA . GLN A 1 507 ? -44.728 -8.610 15.429 1.00 88.06 507 GLN A CA 1
ATOM 4248 C C . GLN A 1 507 ? -44.291 -10.063 15.646 1.00 88.06 507 GLN A C 1
ATOM 4250 O O . GLN A 1 507 ? -44.736 -10.952 14.930 1.00 88.06 507 GLN A O 1
ATOM 4255 N N . VAL A 1 508 ? -43.488 -10.330 16.681 1.00 89.81 508 VAL A N 1
ATOM 4256 C CA . VAL A 1 508 ? -43.105 -11.695 17.075 1.00 89.81 508 VAL A CA 1
ATOM 4257 C C . VAL A 1 508 ? -44.335 -12.521 17.441 1.00 89.81 508 VAL A C 1
ATOM 4259 O O . VAL A 1 508 ? -44.439 -13.671 17.036 1.00 89.81 508 VAL A O 1
ATOM 4262 N N . ILE A 1 509 ? -45.280 -11.953 18.190 1.00 90.81 509 ILE A N 1
ATOM 4263 C CA . ILE A 1 509 ? -46.481 -12.678 18.616 1.00 90.81 509 ILE A CA 1
ATOM 4264 C C . ILE A 1 509 ? -47.424 -12.953 17.443 1.00 90.81 509 ILE A C 1
ATOM 4266 O O . ILE A 1 509 ? -47.929 -14.067 17.346 1.00 90.81 509 ILE A O 1
ATOM 4270 N N . ILE A 1 510 ? -47.579 -12.006 16.515 1.00 89.44 510 ILE A N 1
ATOM 4271 C CA . ILE A 1 510 ? -48.309 -12.219 15.258 1.00 89.44 510 ILE A CA 1
ATOM 4272 C C . ILE A 1 510 ? -47.633 -13.315 14.427 1.00 89.44 510 ILE A C 1
ATOM 4274 O O . ILE A 1 510 ? -48.306 -14.218 13.945 1.00 89.44 510 ILE A O 1
ATOM 4278 N N . LEU A 1 511 ? -46.305 -13.288 14.291 1.00 89.94 511 LEU A N 1
ATOM 4279 C CA . LEU A 1 511 ? -45.566 -14.318 13.560 1.00 89.94 511 LEU A CA 1
ATOM 4280 C C . LEU A 1 511 ? -45.765 -15.707 14.177 1.00 89.94 511 LEU A C 1
ATOM 4282 O O . LEU A 1 511 ? -46.056 -16.659 13.461 1.00 89.94 511 LEU A O 1
ATOM 4286 N N . LEU A 1 512 ? -45.652 -15.830 15.502 1.00 89.44 512 LEU A N 1
ATOM 4287 C CA . LEU A 1 512 ? -45.872 -17.100 16.198 1.00 89.44 512 LEU A CA 1
ATOM 4288 C C . LEU A 1 512 ? -47.314 -17.608 16.046 1.00 89.44 512 LEU A C 1
ATOM 4290 O O . LEU A 1 512 ? -47.524 -18.818 15.973 1.00 89.44 512 LEU A O 1
ATOM 4294 N N . ASP A 1 513 ? -48.290 -16.706 15.967 1.00 88.00 513 ASP A N 1
ATOM 4295 C CA . ASP A 1 513 ? -49.681 -17.051 15.672 1.00 88.00 513 ASP A CA 1
ATOM 4296 C C . ASP A 1 513 ? -49.862 -17.568 14.244 1.00 88.00 513 ASP A C 1
ATOM 4298 O O . ASP A 1 513 ? -50.412 -18.652 14.050 1.00 88.00 513 ASP A O 1
ATOM 4302 N N . ARG A 1 514 ? -49.296 -16.872 13.249 1.00 86.81 514 ARG A N 1
ATOM 4303 C CA . ARG A 1 514 ? -49.310 -17.312 11.844 1.00 86.81 514 ARG A CA 1
ATOM 4304 C C . ARG A 1 514 ? -48.598 -18.653 11.634 1.00 86.81 514 ARG A C 1
ATOM 4306 O O . ARG A 1 514 ? -49.025 -19.434 10.793 1.00 86.81 514 ARG A O 1
ATOM 4313 N N . LEU A 1 515 ? -47.569 -18.948 12.430 1.00 86.06 515 LEU A N 1
ATOM 4314 C CA . LEU A 1 515 ? -46.876 -20.244 12.453 1.00 86.06 515 LEU A CA 1
ATOM 4315 C C . LEU A 1 515 ? -47.640 -21.344 13.223 1.00 86.06 515 LEU A C 1
ATOM 4317 O O . LEU A 1 515 ? -47.153 -22.468 13.327 1.00 86.06 515 LEU A O 1
ATOM 4321 N N . GLY A 1 516 ? -48.823 -21.045 13.773 1.00 83.44 516 GLY A N 1
ATOM 4322 C CA . GLY A 1 516 ? -49.700 -22.019 14.428 1.00 83.44 516 GLY A CA 1
ATOM 4323 C C . GLY A 1 516 ? -49.313 -22.381 15.865 1.00 83.44 516 GLY A C 1
ATOM 4324 O O . GLY A 1 516 ? -49.772 -23.390 16.399 1.00 83.44 516 GLY A O 1
ATOM 4325 N N . LEU A 1 517 ? -48.473 -21.583 16.534 1.00 86.12 517 LEU A N 1
ATOM 4326 C CA . LEU A 1 517 ? -48.033 -21.894 17.898 1.00 86.12 517 LEU A CA 1
ATOM 4327 C C . LEU A 1 517 ? -49.207 -21.879 18.893 1.00 86.12 517 LEU A C 1
ATOM 4329 O O . LEU A 1 517 ? -49.315 -22.763 19.750 1.00 86.12 517 LEU A O 1
ATOM 4333 N N . PHE A 1 518 ? -50.095 -20.886 18.783 1.00 83.50 518 PHE A N 1
ATOM 4334 C CA . PHE A 1 518 ? -51.224 -20.709 19.703 1.00 83.50 518 PHE A CA 1
ATOM 4335 C C . PHE A 1 518 ? -52.387 -21.672 19.448 1.00 83.50 518 PHE A C 1
ATOM 4337 O O . PHE A 1 518 ? -53.170 -21.906 20.367 1.00 83.50 518 PHE A O 1
ATOM 4344 N N . SER A 1 519 ? -52.454 -22.275 18.259 1.00 80.25 519 SER A N 1
ATOM 4345 C CA . SER A 1 519 ? -53.401 -23.341 17.908 1.00 80.25 519 SER A CA 1
ATOM 4346 C C . SER A 1 519 ? -52.868 -24.749 18.205 1.00 80.25 519 SER A C 1
ATOM 4348 O O . SER A 1 519 ? -53.555 -25.739 17.958 1.00 80.25 519 SER A O 1
ATOM 4350 N N . SER A 1 520 ? -51.656 -24.878 18.759 1.00 83.50 520 SER A N 1
ATOM 4351 C CA . SER A 1 520 ? -51.136 -26.178 19.188 1.00 83.50 520 SER A CA 1
ATOM 4352 C C . SER A 1 520 ? -51.889 -26.702 20.417 1.00 83.50 520 SER A C 1
ATOM 4354 O O . SER A 1 520 ? -52.128 -25.967 21.378 1.00 83.50 520 SER A O 1
ATOM 4356 N N . THR A 1 521 ? -52.185 -28.006 20.447 1.00 78.12 521 THR A N 1
ATOM 4357 C CA . THR A 1 521 ? -52.914 -28.669 21.552 1.00 78.12 521 THR A CA 1
ATOM 4358 C C . THR A 1 521 ? -52.250 -28.493 22.925 1.00 78.12 521 THR A C 1
ATOM 4360 O O . THR A 1 521 ? -52.909 -28.590 23.959 1.00 78.12 521 THR A O 1
ATOM 4363 N N . MET A 1 522 ? -50.945 -28.202 22.940 1.00 75.81 522 MET A N 1
ATOM 4364 C CA . MET A 1 522 ? -50.145 -27.933 24.138 1.00 75.81 522 MET A CA 1
ATOM 4365 C C . MET A 1 522 ? -50.368 -26.527 24.715 1.00 75.81 522 MET A C 1
ATOM 4367 O O . MET A 1 522 ? -50.206 -26.328 25.920 1.00 75.81 522 MET A O 1
ATOM 4371 N N . LEU A 1 523 ? -50.704 -25.545 23.872 1.00 80.38 523 LEU A N 1
ATOM 4372 C CA . LEU A 1 523 ? -50.792 -24.133 24.251 1.00 80.38 523 LEU A CA 1
ATOM 4373 C C . LEU A 1 523 ? -52.211 -23.585 24.213 1.00 80.38 523 LEU A C 1
ATOM 4375 O O . LEU A 1 523 ? -52.511 -22.726 25.035 1.00 80.38 523 LEU A O 1
ATOM 4379 N N . GLU A 1 524 ? -53.082 -24.086 23.341 1.00 79.25 524 GLU A N 1
ATOM 4380 C CA . GLU A 1 524 ? -54.429 -23.562 23.084 1.00 79.25 524 GLU A CA 1
ATOM 4381 C C . GLU A 1 524 ? -55.216 -23.285 24.380 1.00 79.25 524 GLU A C 1
ATOM 4383 O O . GLU A 1 524 ? -55.641 -22.152 24.625 1.00 79.25 524 GLU A O 1
ATOM 4388 N N . ASN A 1 525 ? -55.265 -24.274 25.281 1.00 83.31 525 ASN A N 1
ATOM 4389 C CA . ASN A 1 525 ? -56.026 -24.229 26.537 1.00 83.31 525 ASN A CA 1
ATOM 4390 C C . ASN A 1 525 ? -55.292 -23.570 27.722 1.00 83.31 525 ASN A C 1
ATOM 4392 O O . ASN A 1 525 ? -55.823 -23.522 28.836 1.00 83.31 525 ASN A O 1
ATOM 4396 N N . LEU A 1 526 ? -54.060 -23.083 27.540 1.00 85.56 526 LEU A N 1
ATOM 4397 C CA . LEU A 1 526 ? -53.326 -22.427 28.622 1.00 85.56 526 LEU A CA 1
ATOM 4398 C C . LEU A 1 526 ? -53.794 -20.973 28.817 1.00 85.56 526 LEU A C 1
ATOM 4400 O O . LEU A 1 526 ? -53.985 -20.247 27.842 1.00 85.56 526 LEU A O 1
ATOM 4404 N N . PRO A 1 527 ? -53.898 -20.484 30.069 1.00 88.00 527 PRO A N 1
ATOM 4405 C CA . PRO A 1 527 ? -54.144 -19.068 30.327 1.00 88.00 527 PRO A CA 1
ATOM 4406 C C . PRO A 1 527 ? -53.073 -18.175 29.685 1.00 88.00 527 PRO A C 1
ATOM 4408 O O . PRO A 1 527 ? -51.883 -18.503 29.738 1.00 88.00 527 PRO A O 1
ATOM 4411 N N . ASN A 1 528 ? -53.466 -16.998 29.182 1.00 87.19 528 ASN A N 1
ATOM 4412 C CA . ASN A 1 528 ? -52.557 -16.048 28.515 1.00 87.19 528 ASN A CA 1
ATOM 4413 C C . ASN A 1 528 ? -51.365 -15.631 29.401 1.00 87.19 528 ASN A C 1
ATOM 4415 O O . ASN A 1 528 ? -50.275 -15.379 28.896 1.00 87.19 528 ASN A O 1
ATOM 4419 N N . THR A 1 529 ? -51.510 -15.660 30.732 1.00 85.50 529 THR A N 1
ATOM 4420 C CA . THR A 1 529 ? -50.398 -15.461 31.684 1.00 85.50 529 THR A CA 1
ATOM 4421 C C . THR A 1 529 ? -49.331 -16.557 31.617 1.00 85.50 529 THR A C 1
ATOM 4423 O O . THR A 1 529 ? -48.142 -16.264 31.735 1.00 85.50 529 THR A O 1
ATOM 4426 N N . LYS A 1 530 ? -49.730 -17.821 31.427 1.00 85.69 530 LYS A N 1
ATOM 4427 C CA . LYS A 1 530 ? -48.806 -18.956 31.289 1.00 85.69 530 LYS A CA 1
ATOM 4428 C C . LYS A 1 530 ? -48.180 -18.992 29.894 1.00 85.69 530 LYS A C 1
ATOM 4430 O O . LYS A 1 530 ? -46.970 -19.180 29.802 1.00 85.69 530 LYS A O 1
ATOM 4435 N N . LYS A 1 531 ? -48.972 -18.728 28.844 1.00 87.81 531 LYS A N 1
ATOM 4436 C CA . LYS A 1 531 ? -48.479 -18.567 27.461 1.00 87.81 531 LYS A CA 1
ATOM 4437 C C . LYS A 1 531 ? -47.392 -17.488 27.392 1.00 87.81 531 LYS A C 1
ATOM 4439 O O . LYS A 1 531 ? -46.306 -17.731 26.875 1.00 87.81 531 LYS A O 1
ATOM 4444 N N . ALA A 1 532 ? -47.644 -16.329 28.003 1.00 88.62 532 ALA A N 1
ATOM 4445 C CA . ALA A 1 532 ? -46.707 -15.213 27.999 1.00 88.62 532 ALA A CA 1
ATOM 4446 C C . ALA A 1 532 ? -45.395 -15.505 28.737 1.00 88.62 532 ALA A C 1
ATOM 4448 O O . ALA A 1 532 ? -44.332 -15.135 28.245 1.00 88.62 532 ALA A O 1
ATOM 4449 N N . LYS A 1 533 ? -45.447 -16.205 29.880 1.00 86.44 533 LYS A N 1
ATOM 4450 C CA . LYS A 1 533 ? -44.238 -16.638 30.598 1.00 86.44 533 LYS A CA 1
ATOM 4451 C C . LYS A 1 533 ? -43.382 -17.595 29.779 1.00 86.44 533 LYS A C 1
ATOM 4453 O O . LYS A 1 533 ? -42.166 -17.438 29.759 1.00 86.44 533 LYS A O 1
ATOM 4458 N N . LEU A 1 534 ? -44.007 -18.557 29.101 1.00 84.94 534 LEU A N 1
ATOM 4459 C CA . LEU A 1 534 ? -43.282 -19.498 28.252 1.00 84.94 534 LEU A CA 1
ATOM 4460 C C . LEU A 1 534 ? -42.606 -18.769 27.083 1.00 84.94 534 LEU A C 1
ATOM 4462 O O . LEU A 1 534 ? -41.412 -18.933 26.862 1.00 84.94 534 LEU A O 1
ATOM 4466 N N . ILE A 1 535 ? -43.340 -17.905 26.378 1.00 87.00 535 ILE A N 1
ATOM 4467 C CA . ILE A 1 535 ? -42.794 -17.163 25.233 1.00 87.00 535 ILE A CA 1
ATOM 4468 C C . ILE A 1 535 ? -41.714 -16.171 25.683 1.00 87.00 535 ILE A C 1
ATOM 4470 O O . ILE A 1 535 ? -40.701 -16.025 25.007 1.00 87.00 535 ILE A O 1
ATOM 4474 N N . SER A 1 536 ? -41.868 -15.550 26.856 1.00 88.69 536 SER A N 1
ATOM 4475 C CA . SER A 1 536 ? -40.856 -14.676 27.463 1.00 88.69 536 SER A CA 1
ATOM 4476 C C . SER A 1 536 ? -39.506 -15.375 27.634 1.00 88.69 536 SER A C 1
ATOM 4478 O O . SER A 1 536 ? -38.475 -14.773 27.335 1.00 88.69 536 SER A O 1
ATOM 4480 N N . GLN A 1 537 ? -39.507 -16.656 28.022 1.00 85.06 537 GLN A N 1
ATOM 4481 C CA . GLN A 1 537 ? -38.290 -17.468 28.116 1.00 85.06 537 GLN A CA 1
ATOM 4482 C C . GLN A 1 537 ? -37.665 -17.776 26.747 1.00 85.06 537 GLN A C 1
ATOM 4484 O O . GLN A 1 537 ? -36.452 -17.939 26.672 1.00 85.06 537 GLN A O 1
ATOM 4489 N N . ILE A 1 538 ? -38.462 -17.826 25.675 1.00 78.56 538 ILE A N 1
ATOM 4490 C CA . ILE A 1 538 ? -37.986 -18.105 24.310 1.00 78.56 538 ILE A CA 1
ATOM 4491 C C . ILE A 1 538 ? -37.352 -16.858 23.683 1.00 78.56 538 ILE A C 1
ATOM 4493 O O . ILE A 1 538 ? -36.275 -16.941 23.102 1.00 78.56 538 ILE A O 1
ATOM 4497 N N . ILE A 1 539 ? -38.009 -15.698 23.793 1.00 83.44 539 ILE A N 1
ATOM 4498 C CA . ILE A 1 539 ? -37.611 -14.484 23.054 1.00 83.44 539 ILE A CA 1
ATOM 4499 C C . ILE A 1 539 ? -36.879 -13.444 23.914 1.00 83.44 539 ILE A C 1
ATOM 4501 O O . ILE A 1 539 ? -36.476 -12.399 23.405 1.00 83.44 539 ILE A O 1
ATOM 4505 N N . GLY A 1 540 ? -36.734 -13.690 25.221 1.00 79.75 540 GLY A N 1
ATOM 4506 C CA . GLY A 1 540 ? -36.022 -12.806 26.150 1.00 79.75 540 GLY A CA 1
ATOM 4507 C C . GLY A 1 540 ? -36.691 -11.442 26.368 1.00 79.75 540 GLY A C 1
ATOM 4508 O O . GLY A 1 540 ? -36.015 -10.470 26.703 1.00 79.75 540 GLY A O 1
ATOM 4509 N N . LYS A 1 541 ? -38.009 -11.329 26.145 1.00 83.25 541 LYS A N 1
ATOM 4510 C CA . LYS A 1 541 ? -38.786 -10.080 26.295 1.00 83.25 541 LYS A CA 1
ATOM 4511 C C . LYS A 1 541 ? -39.747 -10.164 27.486 1.00 83.25 541 LYS A C 1
ATOM 4513 O O . LYS A 1 541 ? -40.092 -11.251 27.938 1.00 83.25 541 LYS A O 1
ATOM 4518 N N . ASN A 1 542 ? -40.192 -9.012 27.994 1.00 85.94 542 ASN A N 1
ATOM 4519 C CA . ASN A 1 542 ? -41.040 -8.904 29.188 1.00 85.94 542 ASN A CA 1
ATOM 4520 C C . ASN A 1 542 ? -42.408 -9.610 29.018 1.00 85.94 542 ASN A C 1
ATOM 4522 O O . ASN A 1 542 ? -43.139 -9.337 28.062 1.00 85.94 542 ASN A O 1
ATOM 4526 N N . ASP A 1 543 ? -42.771 -10.473 29.972 1.00 83.75 543 ASP A N 1
ATOM 4527 C CA . ASP A 1 543 ? -43.986 -11.299 29.946 1.00 83.75 543 ASP A CA 1
ATOM 4528 C C . ASP A 1 543 ? -45.292 -10.484 30.004 1.00 83.75 543 ASP A C 1
ATOM 4530 O O . ASP A 1 543 ? -46.282 -10.870 29.385 1.00 83.75 543 ASP A O 1
ATOM 4534 N N . LYS A 1 544 ? -45.312 -9.312 30.649 1.00 85.38 544 LYS A N 1
ATOM 4535 C CA . LYS A 1 544 ? -46.477 -8.407 30.667 1.00 85.38 544 LYS A CA 1
ATOM 4536 C C . LYS A 1 544 ? -46.781 -7.831 29.281 1.00 85.38 544 LYS A C 1
ATOM 4538 O O . LYS A 1 544 ? -47.944 -7.772 28.872 1.00 85.38 544 LYS A O 1
ATOM 4543 N N . ASN A 1 545 ? -45.742 -7.433 28.548 1.00 83.81 545 ASN A N 1
ATOM 4544 C CA . ASN A 1 545 ? -45.887 -6.914 27.185 1.00 83.81 545 ASN A CA 1
ATOM 4545 C C . ASN A 1 545 ? -46.315 -8.021 26.218 1.00 83.81 545 ASN A C 1
ATOM 4547 O O . ASN A 1 545 ? -47.196 -7.801 25.391 1.00 83.81 545 ASN A O 1
ATOM 4551 N N . ILE A 1 546 ? -45.755 -9.223 26.378 1.00 87.56 546 ILE A N 1
ATOM 4552 C CA . ILE A 1 546 ? -46.148 -10.404 25.604 1.00 87.56 546 ILE A CA 1
ATOM 4553 C C . ILE A 1 546 ? -47.609 -10.770 25.874 1.00 87.56 546 ILE A C 1
ATOM 4555 O O . ILE A 1 546 ? -48.365 -10.978 24.933 1.00 87.56 546 ILE A O 1
ATOM 4559 N N . LYS A 1 547 ? -48.041 -10.795 27.139 1.00 88.75 547 LYS A N 1
ATOM 4560 C CA . LYS A 1 547 ? -49.438 -11.080 27.493 1.00 88.75 547 LYS A CA 1
ATOM 4561 C C . LYS A 1 547 ? -50.399 -10.111 26.805 1.00 88.75 547 LYS A C 1
ATOM 4563 O O . LYS A 1 547 ? -51.393 -10.539 26.234 1.00 88.75 547 LYS A O 1
ATOM 4568 N N . THR A 1 548 ? -50.061 -8.824 26.823 1.00 86.56 548 THR A N 1
ATOM 4569 C CA . THR A 1 548 ? -50.861 -7.775 26.177 1.00 86.56 548 THR A CA 1
ATOM 4570 C C . 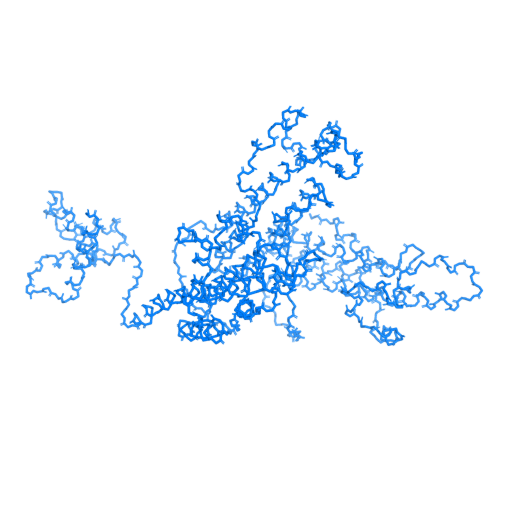THR A 1 548 ? -50.894 -7.954 24.656 1.00 86.56 548 THR A C 1
ATOM 4572 O O . THR A 1 548 ? -51.907 -7.677 24.027 1.00 86.56 548 THR A O 1
ATOM 4575 N N . ALA A 1 549 ? -49.799 -8.413 24.045 1.00 86.94 549 ALA A N 1
ATOM 4576 C CA . ALA A 1 549 ? -49.749 -8.723 22.617 1.00 86.94 549 ALA A CA 1
ATOM 4577 C C . ALA A 1 549 ? -50.587 -9.961 22.254 1.00 86.94 549 ALA A C 1
ATOM 4579 O O . ALA A 1 549 ? -51.263 -9.941 21.234 1.00 86.94 549 ALA A O 1
ATOM 4580 N N . ILE A 1 550 ? -50.605 -10.994 23.104 1.00 87.00 550 ILE A N 1
ATOM 4581 C CA . ILE A 1 550 ? -51.467 -12.176 22.929 1.00 87.00 550 ILE A CA 1
ATOM 4582 C C . ILE A 1 550 ? -52.944 -11.775 23.013 1.00 87.00 550 ILE A C 1
ATOM 4584 O O . ILE A 1 550 ? -53.727 -12.149 22.153 1.00 87.00 550 ILE A O 1
ATOM 4588 N N . GLU A 1 551 ? -53.322 -10.953 23.996 1.00 85.75 551 GLU A N 1
ATOM 4589 C CA . GLU A 1 551 ? -54.700 -10.452 24.137 1.00 85.75 551 GLU A CA 1
ATOM 4590 C C . GLU A 1 551 ? -55.159 -9.633 22.915 1.00 85.75 551 GLU A C 1
ATOM 4592 O O . GLU A 1 551 ? -56.349 -9.585 22.617 1.00 85.75 551 GLU A O 1
ATOM 4597 N N . LYS A 1 552 ? -54.229 -9.013 22.173 1.00 85.75 552 LYS A N 1
ATOM 4598 C CA . LYS A 1 552 ? -54.553 -8.283 20.937 1.00 85.75 552 LYS A CA 1
ATOM 4599 C C . LYS A 1 552 ? -54.874 -9.189 19.750 1.00 85.75 552 LYS A C 1
ATOM 4601 O O . LYS A 1 552 ? -55.592 -8.738 18.865 1.00 85.75 552 LYS A O 1
ATOM 4606 N N . LEU A 1 553 ? -54.391 -10.435 19.737 1.00 82.56 553 LEU A N 1
ATOM 4607 C CA . LEU A 1 553 ? -54.750 -11.411 18.698 1.00 82.56 553 LEU A CA 1
ATOM 4608 C C . LEU A 1 553 ? -56.241 -11.777 18.754 1.00 82.56 553 LEU A C 1
ATOM 4610 O O . LEU A 1 553 ? -56.828 -12.153 17.747 1.00 82.56 553 LEU A O 1
ATOM 4614 N N . GLU A 1 554 ? -56.862 -11.639 19.927 1.00 79.44 554 GLU A N 1
ATOM 4615 C CA . GLU A 1 554 ? -58.273 -11.964 20.164 1.00 79.44 554 GLU A CA 1
ATOM 4616 C C . GLU A 1 554 ? -59.228 -10.799 19.806 1.00 79.44 554 GLU A C 1
ATOM 4618 O O 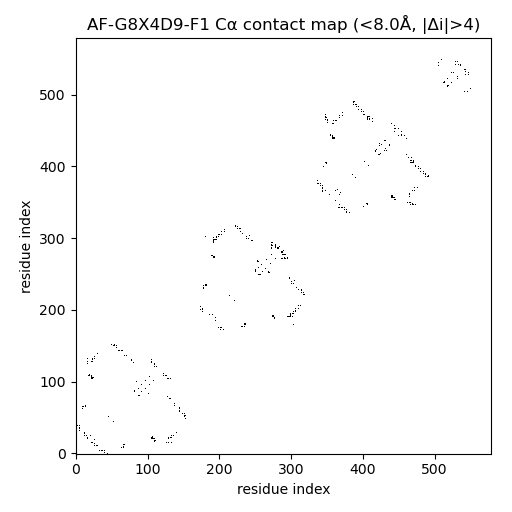. GLU A 1 554 ? -60.446 -10.923 19.963 1.00 79.44 554 GLU A O 1
ATOM 4623 N N . LEU A 1 555 ? -58.705 -9.658 19.330 1.00 80.12 555 LEU A N 1
ATOM 4624 C CA . LEU A 1 555 ? -59.510 -8.488 18.960 1.00 80.12 555 LEU A CA 1
ATOM 4625 C C . LEU A 1 555 ? -60.304 -8.723 17.671 1.00 80.12 555 LEU A C 1
ATOM 4627 O O . LEU A 1 555 ? -59.826 -9.326 16.711 1.00 80.12 555 LEU A O 1
ATOM 4631 N N . LYS A 1 556 ? -61.526 -8.182 17.615 1.00 74.38 556 LYS A N 1
ATOM 4632 C CA . LYS A 1 556 ? -62.353 -8.255 16.401 1.00 74.38 556 LYS A CA 1
ATOM 4633 C C . LYS A 1 556 ? -61.795 -7.328 15.311 1.00 74.38 556 LYS A C 1
ATOM 4635 O O . LYS A 1 556 ? -61.231 -6.290 15.650 1.00 74.38 556 LYS A O 1
ATOM 4640 N N . PRO A 1 557 ? -62.038 -7.600 14.011 1.00 68.31 557 PRO A N 1
ATOM 4641 C CA . PRO A 1 557 ? -61.509 -6.785 12.906 1.00 68.31 557 PRO A CA 1
ATOM 4642 C C . PRO A 1 557 ? -61.781 -5.278 13.037 1.00 68.31 557 PRO A C 1
ATOM 4644 O O . PRO A 1 557 ? -60.931 -4.457 12.714 1.00 68.31 557 PRO A O 1
ATOM 4647 N N . ASN A 1 558 ? -62.938 -4.908 13.592 1.00 70.69 558 ASN A N 1
ATOM 4648 C CA . ASN A 1 558 ? -63.344 -3.510 13.766 1.00 70.69 558 ASN A CA 1
ATOM 4649 C C . ASN A 1 558 ? -62.638 -2.800 14.943 1.00 70.69 558 ASN A C 1
ATOM 4651 O O . ASN A 1 558 ? -62.812 -1.598 15.125 1.00 70.69 558 ASN A O 1
ATOM 4655 N N . GLU A 1 559 ? -61.878 -3.533 15.759 1.00 74.19 559 GLU A N 1
ATOM 4656 C CA . GLU A 1 559 ? -61.151 -3.042 16.939 1.00 74.19 559 GLU A CA 1
ATOM 4657 C C . GLU A 1 559 ? -59.630 -2.974 16.697 1.00 74.19 559 GLU A C 1
ATOM 4659 O O . GLU A 1 559 ? -58.876 -2.496 17.554 1.00 74.19 559 GLU A O 1
ATOM 4664 N N . ILE A 1 560 ? -59.165 -3.416 15.522 1.00 76.69 560 ILE A N 1
ATOM 4665 C CA . ILE A 1 560 ? -57.752 -3.394 15.139 1.00 76.69 560 ILE A CA 1
ATOM 4666 C C . ILE A 1 560 ? -57.335 -1.950 14.847 1.00 76.69 560 ILE A C 1
ATOM 4668 O O . ILE A 1 560 ? -57.815 -1.295 13.924 1.00 76.69 560 ILE A O 1
ATOM 4672 N N . LYS A 1 561 ? -56.407 -1.432 15.657 1.00 79.06 561 LYS A N 1
ATOM 4673 C CA . LYS A 1 561 ? -55.839 -0.093 15.458 1.00 79.06 561 LYS A CA 1
ATOM 4674 C C . LYS A 1 561 ? -54.890 -0.081 14.249 1.00 79.06 561 LYS A C 1
ATOM 4676 O O . LYS A 1 561 ? -54.183 -1.070 14.053 1.00 79.06 561 LYS A O 1
ATOM 4681 N N . PRO A 1 562 ? -54.749 1.052 13.532 1.00 73.31 562 PRO A N 1
ATOM 4682 C CA . PRO A 1 562 ? -53.900 1.154 12.338 1.00 73.31 562 PRO A CA 1
ATOM 4683 C C . PRO A 1 562 ? -52.464 0.648 12.535 1.00 73.31 562 PRO A C 1
ATOM 4685 O O . PRO A 1 562 ? -51.929 -0.049 11.683 1.00 73.31 562 PRO A O 1
ATOM 4688 N N . ASN A 1 563 ? -51.854 0.922 13.692 1.00 71.94 563 ASN A N 1
ATOM 4689 C CA . ASN A 1 563 ? -50.493 0.458 13.984 1.00 71.94 563 ASN A CA 1
ATOM 4690 C C . ASN A 1 563 ? -50.400 -1.064 14.170 1.00 71.94 563 ASN A C 1
ATOM 4692 O O . ASN A 1 563 ? -49.370 -1.647 13.865 1.00 71.94 563 ASN A O 1
ATOM 4696 N N . HIS A 1 564 ? -51.462 -1.712 14.656 1.00 79.38 564 HIS A N 1
ATOM 4697 C CA . HIS A 1 564 ? -51.485 -3.168 14.771 1.00 79.38 564 HIS A CA 1
ATOM 4698 C C . HIS A 1 564 ? -51.687 -3.827 13.402 1.00 79.38 564 HIS A C 1
ATOM 4700 O O . HIS A 1 564 ? -51.053 -4.837 13.128 1.00 79.38 564 HIS A O 1
ATOM 4706 N N . GLN A 1 565 ? -52.484 -3.212 12.520 1.00 79.38 565 GLN A N 1
ATOM 4707 C CA . GLN A 1 565 ? -52.608 -3.664 11.132 1.00 79.38 565 GLN A CA 1
ATOM 4708 C C . GLN A 1 565 ? -51.271 -3.559 10.387 1.00 79.38 565 GLN A C 1
ATOM 4710 O O . GLN A 1 565 ? -50.864 -4.520 9.750 1.00 79.38 565 GLN A O 1
ATOM 4715 N N . LYS A 1 566 ? -50.521 -2.460 10.567 1.00 78.56 566 LYS A N 1
ATOM 4716 C CA . LYS A 1 566 ? -49.155 -2.331 10.025 1.00 78.56 566 LYS A CA 1
ATOM 4717 C C . LYS A 1 566 ? -48.225 -3.462 10.490 1.00 78.56 566 LYS A C 1
ATOM 4719 O O . LYS A 1 566 ? -47.427 -3.958 9.698 1.00 78.56 566 LYS A O 1
ATOM 4724 N N . ASP A 1 567 ? -48.320 -3.874 11.759 1.00 83.81 567 ASP A N 1
ATOM 4725 C CA . ASP A 1 567 ? -47.549 -5.011 12.281 1.00 83.81 567 ASP A CA 1
ATOM 4726 C C . ASP A 1 567 ? -47.952 -6.335 11.597 1.00 83.81 567 ASP A C 1
ATOM 4728 O O . ASP A 1 567 ? -47.078 -7.149 11.303 1.00 83.81 567 ASP A O 1
ATOM 4732 N N . ILE A 1 568 ? -49.246 -6.542 11.316 1.00 81.69 568 ILE A N 1
ATOM 4733 C CA . ILE A 1 568 ? -49.758 -7.720 10.591 1.00 81.69 568 ILE A CA 1
ATOM 4734 C C . ILE A 1 568 ? -49.246 -7.725 9.147 1.00 81.69 568 ILE A C 1
ATOM 4736 O O . ILE A 1 568 ? -48.640 -8.710 8.726 1.00 81.69 568 ILE A O 1
ATOM 4740 N N . ASP A 1 569 ? -49.399 -6.610 8.430 1.00 81.38 569 ASP A N 1
ATOM 4741 C CA . ASP A 1 569 ? -48.982 -6.471 7.031 1.00 81.38 569 ASP A CA 1
ATOM 4742 C C . ASP A 1 569 ? -47.468 -6.709 6.873 1.00 81.38 569 ASP A C 1
ATOM 4744 O O . ASP A 1 569 ? -47.014 -7.350 5.922 1.00 81.38 569 ASP A O 1
ATOM 4748 N N . LYS A 1 570 ? -46.663 -6.234 7.838 1.00 84.56 570 LYS A N 1
ATOM 4749 C CA . LYS A 1 570 ? -45.210 -6.460 7.862 1.00 84.56 570 LYS A CA 1
ATOM 4750 C C . LYS A 1 570 ? -44.867 -7.944 8.006 1.00 84.56 570 LYS A C 1
ATOM 4752 O O . LYS A 1 570 ? -43.970 -8.419 7.313 1.00 84.56 570 LYS A O 1
ATOM 4757 N N . ILE A 1 571 ? -45.565 -8.676 8.876 1.00 86.25 571 ILE A N 1
ATOM 4758 C CA . ILE A 1 571 ? -45.341 -10.118 9.057 1.00 86.25 571 ILE A CA 1
ATOM 4759 C C . ILE A 1 571 ? -45.810 -10.920 7.842 1.00 86.25 571 ILE A C 1
ATOM 4761 O O . ILE A 1 571 ? -45.092 -11.818 7.410 1.00 86.25 571 ILE A O 1
ATOM 4765 N N . GLU A 1 572 ? -46.955 -10.583 7.250 1.00 81.69 572 GLU A N 1
ATOM 4766 C CA . GLU A 1 572 ? -47.431 -11.242 6.027 1.00 81.69 572 GLU A CA 1
ATOM 4767 C C . GLU A 1 572 ? -46.453 -11.044 4.869 1.00 81.69 572 GLU A C 1
ATOM 4769 O O . GLU A 1 572 ? -46.124 -11.997 4.169 1.00 81.69 572 GLU A O 1
ATOM 4774 N N . ARG A 1 573 ? -45.886 -9.842 4.724 1.00 80.19 573 ARG A N 1
ATOM 4775 C CA . ARG A 1 573 ? -44.836 -9.585 3.732 1.00 80.19 573 ARG A CA 1
ATOM 4776 C C . ARG A 1 573 ? -43.584 -10.431 3.966 1.00 80.19 573 ARG A C 1
ATOM 4778 O O . ARG A 1 573 ? -42.983 -10.892 3.004 1.00 80.19 573 ARG A O 1
ATOM 4785 N N . ILE A 1 574 ? -43.180 -10.624 5.224 1.00 82.75 574 ILE A N 1
ATOM 4786 C CA . ILE A 1 574 ? -42.032 -11.476 5.564 1.00 82.75 574 ILE A CA 1
ATOM 4787 C C . ILE A 1 574 ? -42.318 -12.935 5.199 1.00 82.75 574 ILE A C 1
ATOM 4789 O O . ILE A 1 574 ? -41.461 -13.573 4.601 1.00 82.75 574 ILE A O 1
ATOM 4793 N N . LEU A 1 575 ? -43.505 -13.449 5.531 1.00 77.12 575 LEU A N 1
ATOM 4794 C CA . LEU A 1 575 ? -43.884 -14.833 5.236 1.00 77.12 575 LEU A CA 1
ATOM 4795 C C . LEU A 1 575 ? -44.019 -15.086 3.728 1.00 77.12 575 LEU A C 1
ATOM 4797 O O . LEU A 1 575 ? -43.482 -16.073 3.242 1.00 77.12 575 LEU A O 1
ATOM 4801 N N . ASN A 1 576 ? -44.628 -14.163 2.980 1.00 76.94 576 ASN A N 1
ATOM 4802 C CA . ASN A 1 576 ? -44.782 -14.283 1.526 1.00 76.94 576 ASN A CA 1
ATOM 4803 C C . ASN A 1 576 ? -43.449 -14.222 0.765 1.00 76.94 576 ASN A C 1
ATOM 4805 O O . ASN A 1 576 ? -43.365 -14.718 -0.347 1.00 76.94 576 ASN A O 1
ATOM 4809 N N . ASN A 1 577 ? -42.414 -13.598 1.335 1.00 72.56 577 ASN A N 1
ATOM 4810 C CA . ASN A 1 577 ? -41.077 -13.572 0.734 1.00 72.56 577 ASN A CA 1
ATOM 4811 C C . ASN A 1 577 ? -40.277 -14.866 0.990 1.00 72.56 577 ASN A C 1
ATOM 4813 O O . ASN A 1 577 ? -39.147 -14.976 0.513 1.00 72.56 577 ASN A O 1
ATOM 4817 N N . LEU A 1 578 ? -40.802 -15.784 1.809 1.00 63.59 578 LEU A N 1
ATOM 4818 C CA . LEU A 1 578 ? -40.186 -17.079 2.116 1.00 63.59 578 LEU A CA 1
ATOM 4819 C C . LEU A 1 578 ? -40.814 -18.244 1.329 1.00 63.59 578 LEU A C 1
ATOM 4821 O O . LEU A 1 578 ? -40.240 -19.333 1.345 1.00 63.59 578 LEU A O 1
ATOM 4825 N N . GLU A 1 579 ? -41.961 -18.021 0.677 1.00 46.97 579 GLU A N 1
ATOM 4826 C CA . GLU A 1 579 ? -42.544 -18.902 -0.351 1.00 46.97 579 GLU A CA 1
ATOM 4827 C C . GLU A 1 579 ? -41.935 -18.601 -1.726 1.00 46.97 579 GLU A C 1
ATOM 4829 O O . GLU A 1 579 ? -41.712 -19.575 -2.484 1.00 46.97 579 GLU A O 1
#

Mean predicted aligned error: 22.74 Å